Protein AF-0000000082278042 (afdb_homodimer)

Structure (mmCIF, N/CA/C/O backbone):
data_AF-0000000082278042-model_v1
#
loop_
_entity.id
_entity.type
_entity.pdbx_description
1 polymer 'Iron hydrogenase'
#
loop_
_atom_site.group_PDB
_atom_site.id
_atom_site.type_symbol
_atom_site.label_atom_id
_atom_site.label_alt_id
_atom_site.label_comp_id
_atom_site.label_asym_id
_atom_site.label_entity_id
_atom_site.label_seq_id
_atom_site.pdbx_PDB_ins_code
_atom_site.Cartn_x
_atom_site.Cartn_y
_atom_site.Cartn_z
_atom_site.occupancy
_atom_site.B_iso_or_equiv
_atom_site.auth_seq_id
_atom_site.auth_comp_id
_atom_site.auth_asym_id
_atom_site.auth_atom_id
_atom_site.pdbx_PDB_model_num
ATOM 1 N N . MET A 1 1 ? -25.172 1.092 11.008 1 52.62 1 MET A N 1
ATOM 2 C CA . MET A 1 1 ? -24.922 2.41 11.586 1 52.62 1 MET A CA 1
ATOM 3 C C . MET A 1 1 ? -23.469 2.555 12.016 1 52.62 1 MET A C 1
ATOM 5 O O . MET A 1 1 ? -22.844 1.577 12.43 1 52.62 1 MET A O 1
ATOM 9 N N . PRO A 1 2 ? -22.859 3.682 11.555 1 65.88 2 PRO A N 1
ATOM 10 C CA . PRO A 1 2 ? -21.484 3.783 12.039 1 65.88 2 PRO A CA 1
ATOM 11 C C . PRO A 1 2 ? -21.375 3.662 13.555 1 65.88 2 PRO A C 1
ATOM 13 O O . PRO A 1 2 ? -22.297 4.074 14.273 1 65.88 2 PRO A O 1
ATOM 16 N N . SER A 1 3 ? -20.328 2.857 13.945 1 79.94 3 SER A N 1
ATOM 17 C CA . SER A 1 3 ? -20.078 2.697 15.375 1 79.94 3 SER A CA 1
ATOM 18 C C . SER A 1 3 ? -19.562 3.996 15.992 1 79.94 3 SER A C 1
ATOM 20 O O . SER A 1 3 ? -19 4.84 15.297 1 79.94 3 SER A O 1
ATOM 22 N N . ILE A 1 4 ? -19.953 4.309 17.109 1 84.5 4 ILE A N 1
ATOM 23 C CA . ILE A 1 4 ? -19.469 5.465 17.859 1 84.5 4 ILE A CA 1
ATOM 24 C C . ILE A 1 4 ? -18.312 5.043 18.766 1 84.5 4 ILE A C 1
ATOM 26 O O . ILE A 1 4 ? -18.391 4.027 19.453 1 84.5 4 ILE A O 1
ATOM 30 N N . ALA A 1 5 ? -17.203 5.797 18.734 1 87.75 5 ALA A N 1
ATOM 31 C CA . ALA A 1 5 ? -16.094 5.527 19.625 1 87.75 5 ALA A CA 1
ATOM 32 C C . ALA A 1 5 ? -16.406 5.977 21.047 1 87.75 5 ALA A C 1
ATOM 34 O O . ALA A 1 5 ? -16.484 7.176 21.328 1 87.75 5 ALA A O 1
ATOM 35 N N . LYS A 1 6 ? -16.516 5.039 22 1 88.75 6 LYS A N 1
ATOM 36 C CA . LYS A 1 6 ? -16.828 5.34 23.391 1 88.75 6 LYS A CA 1
ATOM 37 C C . LYS A 1 6 ? -15.602 5.863 24.125 1 88.75 6 LYS A C 1
ATOM 39 O O . LYS A 1 6 ? -15.719 6.66 25.062 1 88.75 6 LYS A O 1
ATOM 44 N N . ILE A 1 7 ? -14.5 5.34 23.703 1 94.94 7 ILE A N 1
ATOM 45 C CA . ILE A 1 7 ? -13.195 5.742 24.219 1 94.94 7 ILE A CA 1
ATOM 46 C C . ILE A 1 7 ? -12.359 6.34 23.078 1 94.94 7 ILE A C 1
ATOM 48 O O . ILE A 1 7 ? -12.336 5.812 21.969 1 94.94 7 ILE A O 1
ATOM 52 N N . PRO A 1 8 ? -11.766 7.516 23.406 1 97.38 8 PRO A N 1
ATOM 53 C CA . PRO A 1 8 ? -10.922 8.086 22.344 1 97.38 8 PRO A CA 1
ATOM 54 C C . PRO A 1 8 ? -9.875 7.098 21.828 1 97.38 8 PRO A C 1
ATOM 56 O O . PRO A 1 8 ? -9.297 6.34 22.609 1 97.38 8 PRO A O 1
ATOM 59 N N . LEU A 1 9 ? -9.703 7.117 20.547 1 98.56 9 LEU A N 1
ATOM 60 C CA . LEU A 1 9 ? -8.617 6.332 19.984 1 98.56 9 LEU A CA 1
ATOM 61 C C . LEU A 1 9 ? -7.262 6.914 20.375 1 98.56 9 LEU A C 1
ATOM 63 O O . LEU A 1 9 ? -7.168 8.086 20.75 1 98.56 9 LEU A O 1
ATOM 67 N N . LYS A 1 10 ? -6.23 6.082 20.359 1 98.69 10 LYS A N 1
ATOM 68 C CA . LYS A 1 10 ? -4.871 6.562 20.562 1 98.69 10 LYS A CA 1
ATOM 69 C C . LYS A 1 10 ? -4.059 6.516 19.281 1 98.69 10 LYS A C 1
ATOM 71 O O . LYS A 1 10 ? -3.994 5.477 18.625 1 98.69 10 LYS A O 1
ATOM 76 N N . LEU A 1 11 ? -3.564 7.594 18.922 1 98.81 11 LEU A N 1
ATOM 77 C CA . LEU A 1 11 ? -2.713 7.695 17.734 1 98.81 11 LEU A CA 1
ATOM 78 C C . LEU A 1 11 ? -1.273 8.008 18.125 1 98.81 11 LEU A C 1
ATOM 80 O O . LEU A 1 11 ? -0.994 9.078 18.672 1 98.81 11 LEU A O 1
ATOM 84 N N . TYR A 1 12 ? -0.366 7.109 17.844 1 98.56 12 TYR A N 1
ATOM 85 C CA . TYR A 1 12 ? 1.046 7.242 18.188 1 98.56 12 TYR A CA 1
ATOM 86 C C . TYR A 1 12 ? 1.826 7.871 17.047 1 98.56 12 TYR A C 1
ATOM 88 O O . TYR A 1 12 ? 1.665 7.477 15.883 1 98.56 12 TYR A O 1
ATOM 96 N N . GLY A 1 13 ? 2.645 8.812 17.312 1 98 13 GLY A N 1
ATOM 97 C CA . GLY A 1 13 ? 3.504 9.438 16.328 1 98 13 GLY A CA 1
ATOM 98 C C . GLY A 1 13 ? 3.932 10.844 16.703 1 98 13 GLY A C 1
ATOM 99 O O . GLY A 1 13 ? 4.047 11.164 17.891 1 98 13 GLY A O 1
ATOM 100 N N . VAL A 1 14 ? 4.324 11.641 15.688 1 97.38 14 VAL A N 1
ATOM 101 C CA . VAL A 1 14 ? 4.75 13.023 15.891 1 97.38 14 VAL A CA 1
ATOM 102 C C . VAL A 1 14 ? 4.074 13.93 14.867 1 97.38 14 VAL A C 1
ATOM 104 O O . VAL A 1 14 ? 3.896 13.539 13.711 1 97.38 14 VAL A O 1
ATOM 107 N N . PRO A 1 15 ? 3.75 15.117 15.219 1 97.44 15 PRO A N 1
ATOM 108 C CA . PRO A 1 15 ? 2.965 16.016 14.367 1 97.44 15 PRO A CA 1
ATOM 109 C C . PRO A 1 15 ? 3.699 16.422 13.094 1 97.44 15 PRO A C 1
ATOM 111 O O . PRO A 1 15 ? 3.074 16.891 12.141 1 97.44 15 PRO A O 1
ATOM 114 N N . LEU A 1 16 ? 5.012 16.297 13.055 1 96.75 16 LEU A N 1
ATOM 115 C CA . LEU A 1 16 ? 5.742 16.672 11.852 1 96.75 16 LEU A CA 1
ATOM 116 C C . LEU A 1 16 ? 5.766 15.531 10.844 1 96.75 16 LEU A C 1
ATOM 118 O O . LEU A 1 16 ? 6.129 15.727 9.688 1 96.75 16 LEU A O 1
ATOM 122 N N . SER A 1 17 ? 5.398 14.367 11.281 1 96.69 17 SER A N 1
ATOM 123 C CA . SER A 1 17 ? 5.316 13.211 10.398 1 96.69 17 SER A CA 1
ATOM 124 C C . SER A 1 17 ? 4.125 13.312 9.453 1 96.69 17 SER A C 1
ATOM 126 O O . SER A 1 17 ? 2.98 13.445 9.898 1 96.69 17 SER A O 1
ATOM 128 N N . GLN A 1 18 ? 4.426 13.25 8.195 1 97 18 GLN A N 1
ATOM 129 C CA . GLN A 1 18 ? 3.379 13.406 7.191 1 97 18 GLN A CA 1
ATOM 130 C C . GLN A 1 18 ? 2.311 12.328 7.336 1 97 18 GLN A C 1
ATOM 132 O O . GLN A 1 18 ? 1.117 12.633 7.395 1 97 18 GLN A O 1
ATOM 137 N N . PRO A 1 19 ? 2.678 11.023 7.41 1 98.38 19 PRO A N 1
ATOM 138 C CA . PRO A 1 19 ? 1.627 10.008 7.535 1 98.38 19 PRO A CA 1
ATOM 139 C C . PRO A 1 19 ? 0.817 10.156 8.82 1 98.38 19 PRO A C 1
ATOM 141 O O . PRO A 1 19 ? -0.378 9.852 8.844 1 98.38 19 PRO A O 1
ATOM 144 N N . PHE A 1 20 ? 1.459 10.633 9.867 1 98.62 20 PHE A N 1
ATOM 145 C CA . PHE A 1 20 ? 0.732 10.883 11.109 1 98.62 20 PHE A CA 1
ATOM 146 C C . PHE A 1 20 ? -0.319 11.969 10.906 1 98.62 20 PHE A C 1
ATOM 148 O O . PHE A 1 20 ? -1.476 11.797 11.297 1 98.62 20 PHE A O 1
ATOM 155 N N . ARG A 1 21 ? 0.065 13.062 10.297 1 98.69 21 ARG A N 1
ATOM 156 C CA . ARG A 1 21 ? -0.848 14.18 10.07 1 98.69 21 ARG A CA 1
ATOM 157 C C . ARG A 1 21 ? -2.039 13.75 9.227 1 98.69 21 ARG A C 1
ATOM 159 O O . ARG A 1 21 ? -3.168 14.18 9.469 1 98.69 21 ARG A O 1
ATOM 166 N N . SER A 1 22 ? -1.78 12.938 8.25 1 98.88 22 SER A N 1
ATOM 167 C CA . SER A 1 22 ? -2.867 12.461 7.398 1 98.88 22 SER A CA 1
ATOM 168 C C . SER A 1 22 ? -3.891 11.664 8.203 1 98.88 22 SER A C 1
ATOM 170 O O . SER A 1 22 ? -5.098 11.836 8.023 1 98.88 22 SER A O 1
ATOM 172 N N . CYS A 1 23 ? -3.42 10.805 9.086 1 98.94 23 CYS A N 1
ATOM 173 C CA . CYS A 1 23 ? -4.32 10.031 9.93 1 98.94 23 CYS A CA 1
ATOM 174 C C . CYS A 1 23 ? -5.09 10.93 10.883 1 98.94 23 CYS A C 1
ATOM 176 O O . CYS A 1 23 ? -6.309 10.797 11.023 1 98.94 23 CYS A O 1
ATOM 178 N N . ALA A 1 24 ? -4.383 11.836 11.523 1 98.94 24 ALA A N 1
ATOM 179 C CA . ALA A 1 24 ? -5.023 12.758 12.461 1 98.94 24 ALA A CA 1
ATOM 180 C C . ALA A 1 24 ? -6.062 13.625 11.758 1 98.94 24 ALA A C 1
ATOM 182 O O . ALA A 1 24 ? -7.156 13.844 12.281 1 98.94 24 ALA A O 1
ATOM 183 N N . TRP A 1 25 ? -5.676 14.133 10.555 1 98.88 25 TRP A N 1
ATOM 184 C CA . TRP A 1 25 ? -6.582 14.945 9.758 1 98.88 25 TRP A CA 1
ATOM 185 C C . TRP A 1 25 ? -7.832 14.164 9.383 1 98.88 25 TRP A C 1
ATOM 187 O O . TRP A 1 25 ? -8.945 14.703 9.422 1 98.88 25 TRP A O 1
ATOM 197 N N . THR A 1 26 ? -7.695 12.898 9.047 1 98.88 26 THR A N 1
ATOM 198 C CA . THR A 1 26 ? -8.82 12.023 8.734 1 98.88 26 THR A CA 1
ATOM 199 C C . THR A 1 26 ? -9.734 11.867 9.953 1 98.88 26 THR A C 1
ATOM 201 O O . THR A 1 26 ? -10.953 12.008 9.836 1 98.88 26 THR A O 1
ATOM 204 N N . LEU A 1 27 ? -9.141 11.633 11.109 1 98.62 27 LEU A N 1
ATOM 205 C CA . LEU A 1 27 ? -9.914 11.461 12.336 1 98.62 27 LEU A CA 1
ATOM 206 C C . LEU A 1 27 ? -10.703 12.719 12.672 1 98.62 27 LEU A C 1
ATOM 208 O O . LEU A 1 27 ? -11.867 12.641 13.07 1 98.62 27 LEU A O 1
ATOM 212 N N . LEU A 1 28 ? -10.094 13.883 12.508 1 98.38 28 LEU A N 1
ATOM 213 C CA . LEU A 1 28 ? -10.781 15.148 12.758 1 98.38 28 LEU A CA 1
ATOM 214 C C . LEU A 1 28 ? -11.984 15.305 11.828 1 98.38 28 LEU A C 1
ATOM 216 O O . LEU A 1 28 ? -13.062 15.688 12.273 1 98.38 28 LEU A O 1
ATOM 220 N N . ASN A 1 29 ? -11.789 15.008 10.555 1 97.94 29 ASN A N 1
ATOM 221 C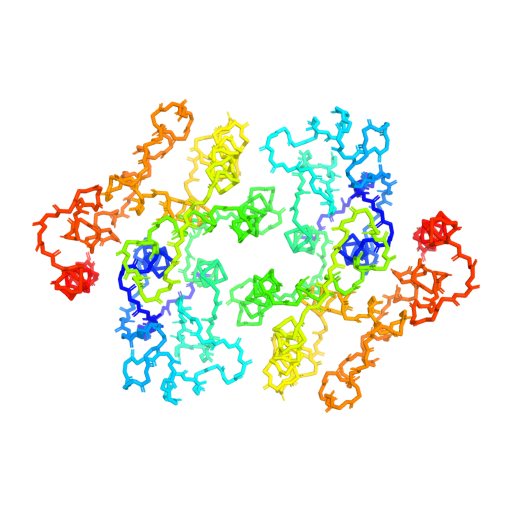 CA . ASN A 1 29 ? -12.867 15.156 9.586 1 97.94 29 ASN A CA 1
ATOM 222 C C . ASN A 1 29 ? -14.023 14.203 9.891 1 97.94 29 ASN A C 1
ATOM 224 O O . ASN A 1 29 ? -15.18 14.516 9.617 1 97.94 29 ASN A O 1
ATOM 228 N N . LEU A 1 30 ? -13.734 13.062 10.477 1 97.06 30 LEU A N 1
ATOM 229 C CA . LEU A 1 30 ? -14.758 12.094 10.844 1 97.06 30 LEU A CA 1
ATOM 230 C C . LEU A 1 30 ? -15.375 12.438 12.195 1 97.06 30 LEU A C 1
ATOM 232 O O . LEU A 1 30 ? -16.359 11.812 12.609 1 97.06 30 LEU A O 1
ATOM 236 N N . ARG A 1 31 ? -14.766 13.344 12.883 1 95.44 31 ARG A N 1
ATOM 237 C CA . ARG A 1 31 ? -15.18 13.727 14.227 1 95.44 31 ARG A CA 1
ATOM 238 C C . ARG A 1 31 ? -15.047 12.562 15.195 1 95.44 31 ARG A C 1
ATOM 240 O O . ARG A 1 31 ? -15.93 12.336 16.031 1 95.44 31 ARG A O 1
ATOM 247 N N . VAL A 1 32 ? -14.055 11.805 15.047 1 96.94 32 VAL A N 1
ATOM 248 C CA . VAL A 1 32 ? -13.719 10.711 15.961 1 96.94 32 VAL A CA 1
ATOM 249 C C . VAL A 1 32 ? -12.703 11.195 16.984 1 96.94 32 VAL A C 1
ATOM 251 O O . VAL A 1 32 ? -11.609 11.641 16.641 1 96.94 32 VAL A O 1
ATOM 254 N N . PRO A 1 33 ? -13.023 11.141 18.203 1 97.19 33 PRO A N 1
ATOM 255 C CA . PRO A 1 33 ? -12.078 11.609 19.219 1 97.19 33 PRO A CA 1
ATOM 256 C C . PRO A 1 33 ? -10.82 10.742 19.297 1 97.19 33 PRO A C 1
ATOM 258 O O . PRO A 1 33 ? -10.906 9.516 19.156 1 97.19 33 PRO A O 1
ATOM 261 N N . PHE A 1 34 ? -9.664 11.43 19.484 1 98.44 34 PHE A N 1
ATOM 262 C CA . PHE A 1 34 ? -8.422 10.688 19.625 1 98.44 34 PHE A CA 1
ATOM 263 C C . PHE A 1 34 ? -7.434 11.453 20.516 1 98.44 34 PHE A C 1
ATOM 265 O O . PHE A 1 34 ? -7.543 12.664 20.672 1 98.44 34 PHE A O 1
ATOM 272 N N . GLU A 1 35 ? -6.574 10.664 21.094 1 98.25 35 GLU A N 1
ATOM 273 C CA . GLU A 1 35 ? -5.43 11.164 21.844 1 98.25 35 GLU A CA 1
ATOM 274 C C . GLU A 1 35 ? -4.121 10.883 21.109 1 98.25 35 GLU A C 1
ATOM 276 O O . GLU A 1 35 ? -3.963 9.828 20.484 1 98.25 35 GLU A O 1
ATOM 281 N N . ILE A 1 36 ? -3.25 11.852 21.234 1 98.56 36 ILE A N 1
ATOM 282 C CA . ILE A 1 36 ? -1.945 11.68 20.609 1 98.56 36 ILE A CA 1
ATOM 283 C C . ILE A 1 36 ? -0.944 11.156 21.641 1 98.56 36 ILE A C 1
ATOM 285 O O . ILE A 1 36 ? -0.792 11.734 22.719 1 98.56 36 ILE A O 1
ATOM 289 N N . GLU A 1 37 ? -0.365 10.039 21.359 1 97.94 37 GLU A N 1
ATOM 290 C CA . GLU A 1 37 ? 0.761 9.516 22.125 1 97.94 37 GLU A CA 1
ATOM 291 C C . GLU A 1 37 ? 2.078 9.719 21.375 1 97.94 37 GLU A C 1
ATOM 293 O O . GLU A 1 37 ? 2.293 9.133 20.312 1 97.94 37 GLU A O 1
ATOM 298 N N . MET A 1 38 ? 2.971 10.477 21.984 1 97.44 38 MET A N 1
ATOM 299 C CA . MET A 1 38 ? 4.234 10.781 21.328 1 97.44 38 MET A CA 1
ATOM 300 C C . MET A 1 38 ? 5.051 9.508 21.094 1 97.44 38 MET A C 1
ATOM 302 O O . MET A 1 38 ? 5.215 8.703 22.016 1 97.44 38 MET A O 1
ATOM 306 N N . ALA A 1 39 ? 5.492 9.344 19.938 1 97.19 39 ALA A N 1
ATOM 307 C CA . ALA A 1 39 ? 6.414 8.281 19.531 1 97.19 39 ALA A CA 1
ATOM 308 C C . ALA A 1 39 ? 7.41 8.789 18.484 1 97.19 39 ALA A C 1
ATOM 310 O O . ALA A 1 39 ? 7.105 8.836 17.297 1 97.19 39 ALA A O 1
ATOM 311 N N . VAL A 1 40 ? 8.594 9.109 18.938 1 94.5 40 VAL A N 1
ATOM 312 C CA . VAL A 1 40 ? 9.617 9.703 18.078 1 94.5 40 VAL A CA 1
ATOM 313 C C . VAL A 1 40 ? 10.398 8.609 17.375 1 94.5 40 VAL A C 1
ATOM 315 O O . VAL A 1 40 ? 11.031 7.77 18.016 1 94.5 40 VAL A O 1
ATOM 318 N N . PRO A 1 41 ? 10.391 8.648 16.094 1 92.31 41 PRO A N 1
ATOM 319 C CA . PRO A 1 41 ? 11.062 7.586 15.344 1 92.31 41 PRO A CA 1
ATOM 320 C C . PRO A 1 41 ? 12.555 7.492 15.672 1 92.31 41 PRO A C 1
ATOM 322 O O . PRO A 1 41 ? 13.266 8.5 15.641 1 92.31 41 PRO A O 1
ATOM 325 N N . GLY A 1 42 ? 13 6.297 15.969 1 89.56 42 GLY A N 1
ATOM 326 C CA . GLY A 1 42 ? 14.422 6.02 16.094 1 89.56 42 GLY A CA 1
ATOM 327 C C . GLY A 1 42 ? 14.961 6.289 17.484 1 89.56 42 GLY A C 1
ATOM 328 O O . GLY A 1 42 ? 16.141 6.059 17.766 1 89.56 42 GLY A O 1
ATOM 329 N N . MET A 1 43 ? 14.203 6.789 18.359 1 91.94 43 MET A N 1
ATOM 330 C CA . MET A 1 43 ? 14.672 7.129 19.703 1 91.94 43 MET A CA 1
ATOM 331 C C . MET A 1 43 ? 14.422 5.98 20.672 1 91.94 43 MET A C 1
ATOM 333 O O . MET A 1 43 ? 13.391 5.309 20.594 1 91.94 43 MET A O 1
ATOM 337 N N . SER A 1 44 ? 15.305 5.801 21.562 1 94 44 SER A N 1
ATOM 338 C CA . SER A 1 44 ? 15.227 4.699 22.516 1 94 44 SER A CA 1
ATOM 339 C C . SER A 1 44 ? 14.57 5.141 23.828 1 94 44 SER A C 1
ATOM 341 O O . SER A 1 44 ? 14.219 4.305 24.656 1 94 44 SER A O 1
ATOM 343 N N . SER A 1 45 ? 14.461 6.457 24 1 94.19 45 SER A N 1
ATOM 344 C CA . SER A 1 45 ? 13.836 6.965 25.219 1 94.19 45 SER A CA 1
ATOM 345 C C . SER A 1 45 ? 12.398 6.488 25.359 1 94.19 45 SER A C 1
ATOM 347 O O . SER A 1 45 ? 11.875 5.816 24.453 1 94.19 45 SER A O 1
ATOM 349 N N . LYS A 1 46 ? 11.68 6.797 26.375 1 93.62 46 LYS A N 1
ATOM 350 C CA . LYS A 1 46 ? 10.32 6.359 26.688 1 93.62 46 LYS A CA 1
ATOM 351 C C . LYS A 1 46 ? 9.336 6.852 25.625 1 93.62 46 LYS A C 1
ATOM 353 O O . LYS A 1 46 ? 8.273 6.254 25.438 1 93.62 46 LYS A O 1
ATOM 358 N N . VAL A 1 47 ? 9.641 7.898 24.859 1 93.06 47 VAL A N 1
ATOM 359 C CA . VAL A 1 47 ? 8.734 8.445 23.844 1 93.06 47 VAL A CA 1
ATOM 360 C C . VAL A 1 47 ? 9.219 8.047 22.453 1 93.06 47 VAL A C 1
ATOM 362 O O . VAL A 1 47 ? 8.82 8.664 21.453 1 93.06 47 VAL A O 1
ATOM 365 N N . GLY A 1 48 ? 10.156 7.062 22.484 1 95.19 48 GLY A N 1
ATOM 366 C CA . GLY A 1 48 ? 10.719 6.652 21.203 1 95.19 48 GLY A CA 1
ATOM 367 C C . GLY A 1 48 ? 10.156 5.336 20.703 1 95.19 48 GLY A C 1
ATOM 368 O O . GLY A 1 48 ? 9.656 4.523 21.484 1 95.19 48 GLY A O 1
ATOM 369 N N . THR A 1 49 ? 10.281 5.129 19.391 1 95.25 49 THR A N 1
ATOM 370 C CA . THR A 1 49 ? 9.75 3.928 18.75 1 95.25 49 THR A CA 1
ATOM 371 C C . THR A 1 49 ? 10.641 2.723 19.031 1 95.25 49 THR A C 1
ATOM 373 O O . THR A 1 49 ? 10.242 1.579 18.812 1 95.25 49 THR A O 1
ATOM 376 N N . LYS A 1 50 ? 11.82 2.986 19.531 1 94 50 LYS A N 1
ATOM 377 C CA . LYS A 1 50 ? 12.719 1.884 19.859 1 94 50 LYS A CA 1
ATOM 378 C C . LYS A 1 50 ? 12.539 1.431 21.297 1 94 50 LYS A C 1
ATOM 380 O O . LYS A 1 50 ? 13.117 0.425 21.719 1 94 50 LYS A O 1
ATOM 385 N N . ASN A 1 51 ? 11.789 2.225 22 1 94.69 51 ASN A N 1
ATOM 386 C CA . ASN A 1 51 ? 11.508 1.851 23.391 1 94.69 51 ASN A CA 1
ATOM 387 C C . ASN A 1 51 ? 10.609 0.62 23.453 1 94.69 51 ASN A C 1
ATOM 389 O O . ASN A 1 51 ? 9.711 0.449 22.625 1 94.69 51 ASN A O 1
ATOM 393 N N . GLU A 1 52 ? 10.75 -0.175 24.469 1 93.88 52 GLU A N 1
ATOM 394 C CA . GLU A 1 52 ? 10.031 -1.433 24.641 1 93.88 52 GLU A CA 1
ATOM 395 C C . GLU A 1 52 ? 8.531 -1.192 24.766 1 93.88 52 GLU A C 1
ATOM 397 O O . GLU A 1 52 ? 7.723 -2.02 24.344 1 93.88 52 GLU A O 1
ATOM 402 N N . ASN A 1 53 ? 8.18 -0.115 25.391 1 93.88 53 ASN A N 1
ATOM 403 C CA . ASN A 1 53 ? 6.766 0.195 25.562 1 93.88 53 ASN A CA 1
ATOM 404 C C . ASN A 1 53 ? 6.059 0.336 24.219 1 93.88 53 ASN A C 1
ATOM 406 O O . ASN A 1 53 ? 4.941 -0.149 24.047 1 93.88 53 ASN A O 1
ATOM 410 N N . PHE A 1 54 ? 6.719 0.992 23.25 1 95.56 54 PHE A N 1
ATOM 411 C CA . PHE A 1 54 ? 6.148 1.132 21.922 1 95.56 54 PHE A CA 1
ATOM 412 C C . PHE A 1 54 ? 6.211 -0.189 21.172 1 95.56 54 PHE A C 1
ATOM 414 O O . PHE A 1 54 ? 5.23 -0.603 20.547 1 95.56 54 PHE A O 1
ATOM 421 N N . GLN A 1 55 ? 7.316 -0.821 21.297 1 93.31 55 GLN A N 1
ATOM 422 C CA . GLN A 1 55 ? 7.547 -2.047 20.531 1 93.31 55 GLN A CA 1
ATOM 423 C C . GLN A 1 55 ? 6.586 -3.15 20.969 1 93.31 55 GLN A C 1
ATOM 425 O O . GLN A 1 55 ? 6.215 -4.012 20.156 1 93.31 55 GLN A O 1
ATOM 430 N N . ALA A 1 56 ? 6.133 -3.117 22.156 1 93.31 56 ALA A N 1
ATOM 431 C CA . ALA A 1 56 ? 5.234 -4.137 22.688 1 93.31 56 ALA A CA 1
ATOM 432 C C . ALA A 1 56 ? 3.844 -4.02 22.062 1 93.31 56 ALA A C 1
ATOM 434 O O . ALA A 1 56 ? 3.049 -4.961 22.125 1 93.31 56 ALA A O 1
ATOM 435 N N . LEU A 1 57 ? 3.494 -2.871 21.516 1 93.31 57 LEU A N 1
ATOM 436 C CA . LEU A 1 57 ? 2.184 -2.67 20.906 1 93.31 57 LEU A CA 1
ATOM 437 C C . LEU A 1 57 ? 2.02 -3.533 19.656 1 93.31 57 LEU A C 1
ATOM 439 O O . LEU A 1 57 ? 0.906 -3.938 19.312 1 93.31 57 LEU A O 1
ATOM 443 N N . THR A 1 58 ? 3.074 -3.707 18.875 1 87.44 58 THR A N 1
ATOM 444 C CA . THR A 1 58 ? 3.088 -4.555 17.688 1 87.44 58 THR A CA 1
ATOM 445 C C . THR A 1 58 ? 4.348 -5.418 17.656 1 87.44 58 THR A C 1
ATOM 447 O O . THR A 1 58 ? 5.227 -5.207 16.812 1 87.44 58 THR A O 1
ATOM 450 N N . PRO A 1 59 ? 4.395 -6.309 18.469 1 80.75 59 PRO A N 1
ATOM 451 C CA . PRO A 1 59 ? 5.641 -7.078 18.531 1 80.75 59 PRO A CA 1
ATOM 452 C C . PRO A 1 59 ? 6.027 -7.688 17.188 1 80.75 59 PRO A C 1
ATOM 454 O O . PRO A 1 59 ? 5.262 -8.461 16.609 1 80.75 59 PRO A O 1
ATOM 457 N N . HIS A 1 60 ? 7.113 -7.254 16.609 1 75.56 60 HIS A N 1
ATOM 458 C CA . HIS A 1 60 ? 7.844 -7.75 15.453 1 75.56 60 HIS A CA 1
ATOM 459 C C . HIS A 1 60 ? 7.16 -7.344 14.156 1 75.56 60 HIS A C 1
ATOM 461 O O . HIS A 1 60 ? 7.426 -7.922 13.102 1 75.56 60 HIS A O 1
ATOM 467 N N . ARG A 1 61 ? 6.172 -6.445 14.289 1 79.25 61 ARG A N 1
ATOM 468 C CA . ARG A 1 61 ? 5.496 -6.062 13.055 1 79.25 61 ARG A CA 1
ATOM 469 C C . ARG A 1 61 ? 6.012 -4.719 12.539 1 79.25 61 ARG A C 1
ATOM 471 O O . ARG A 1 61 ? 6.223 -4.547 11.336 1 79.25 61 ARG A O 1
ATOM 478 N N . SER A 1 62 ? 6.141 -3.92 13.422 1 82.12 62 SER A N 1
ATOM 479 C CA . SER A 1 62 ? 6.496 -2.596 12.922 1 82.12 62 SER A CA 1
ATOM 480 C C . SER A 1 62 ? 7.043 -1.714 14.039 1 82.12 62 SER A C 1
ATOM 482 O O . SER A 1 62 ? 6.625 -1.831 15.195 1 82.12 62 SER A O 1
ATOM 484 N N . THR A 1 63 ? 7.984 -0.856 13.695 1 85.38 63 THR A N 1
ATOM 485 C CA . THR A 1 63 ? 8.461 0.209 14.578 1 85.38 63 THR A CA 1
ATOM 486 C C . THR A 1 63 ? 8.125 1.579 13.992 1 85.38 63 THR A C 1
ATOM 488 O O . THR A 1 63 ? 8.688 2.592 14.406 1 85.38 63 THR A O 1
ATOM 491 N N . GLN A 1 64 ? 7.211 1.56 13.094 1 91.56 64 GLN A N 1
ATOM 492 C CA . GLN A 1 64 ? 6.914 2.791 12.367 1 91.56 64 GLN A CA 1
ATOM 493 C C . GLN A 1 64 ? 5.711 3.51 12.969 1 91.56 64 GLN A C 1
ATOM 495 O O . GLN A 1 64 ? 4.922 2.906 13.703 1 91.56 64 GLN A O 1
ATOM 500 N N . VAL A 1 65 ? 5.617 4.773 12.805 1 95.94 65 VAL A N 1
ATOM 501 C CA . VAL A 1 65 ? 4.465 5.602 13.141 1 95.94 65 VAL A CA 1
ATOM 502 C C . VAL A 1 65 ? 3.814 6.125 11.859 1 95.94 65 VAL A C 1
ATOM 504 O O . VAL A 1 65 ? 4.48 6.273 10.836 1 95.94 65 VAL A O 1
ATOM 507 N N . PRO A 1 66 ? 2.566 6.312 11.805 1 98.06 66 PRO A N 1
ATOM 508 C CA . PRO A 1 66 ? 1.654 6.27 12.953 1 98.06 66 PRO A CA 1
ATOM 509 C C . PRO A 1 66 ? 1.213 4.852 13.305 1 98.06 66 PRO A C 1
ATOM 511 O O . PRO A 1 66 ? 1.322 3.943 12.477 1 98.06 66 PRO A O 1
ATOM 514 N N . LEU A 1 67 ? 0.896 4.645 14.5 1 98.31 67 LEU A N 1
ATOM 515 C CA . LEU A 1 67 ? 0.251 3.451 15.031 1 98.31 67 LEU A CA 1
ATOM 516 C C . LEU A 1 67 ? -1.044 3.809 15.75 1 98.31 67 LEU A C 1
ATOM 518 O O . LEU A 1 67 ? -1.082 4.766 16.531 1 98.31 67 LEU A O 1
ATOM 522 N N . LEU A 1 68 ? -2.133 3.135 15.453 1 98.62 68 LEU A N 1
ATOM 523 C CA . LEU A 1 68 ? -3.438 3.395 16.047 1 98.62 68 LEU A CA 1
ATOM 524 C C . LEU A 1 68 ? -3.805 2.299 17.047 1 98.62 68 LEU A C 1
ATOM 526 O O . LEU A 1 68 ? -3.684 1.111 16.75 1 98.62 68 LEU A O 1
ATOM 530 N N . VAL A 1 69 ? -4.184 2.658 18.203 1 98.31 69 VAL A N 1
ATOM 531 C CA . VAL A 1 69 ? -4.77 1.746 19.172 1 98.31 69 VAL A CA 1
ATOM 532 C C . VAL A 1 69 ? -6.242 2.096 19.391 1 98.31 69 VAL A C 1
ATOM 534 O O . VAL A 1 69 ? -6.57 3.217 19.797 1 98.31 69 VAL A O 1
ATOM 537 N N . ASP A 1 70 ? -7.125 1.232 19.062 1 98.19 70 ASP A N 1
ATOM 538 C CA . ASP A 1 70 ? -8.555 1.369 19.297 1 98.19 70 ASP A CA 1
ATOM 539 C C . ASP A 1 70 ? -9 0.488 20.469 1 98.19 70 ASP A C 1
ATOM 541 O O . ASP A 1 70 ? -9.352 -0.678 20.281 1 98.19 70 ASP A O 1
ATOM 545 N N . ASN A 1 71 ? -9.109 1.03 21.625 1 97.12 71 ASN A N 1
ATOM 546 C CA . ASN A 1 71 ? -9.461 0.284 22.828 1 97.12 71 ASN A CA 1
ATOM 547 C C . ASN A 1 71 ? -10.93 -0.116 22.844 1 97.12 71 ASN A C 1
ATOM 549 O O . ASN A 1 71 ? -11.352 -0.949 23.641 1 97.12 71 ASN A O 1
ATOM 553 N N . ASN A 1 72 ? -11.727 0.494 21.953 1 97.25 72 ASN A N 1
ATOM 554 C CA . ASN A 1 72 ? -13.125 0.1 21.828 1 97.25 72 ASN A CA 1
ATOM 555 C C . ASN A 1 72 ? -13.258 -1.312 21.266 1 97.25 72 ASN A C 1
ATOM 557 O O . ASN A 1 72 ? -14.234 -2.008 21.562 1 97.25 72 ASN A O 1
ATOM 561 N N . THR A 1 73 ? -12.242 -1.751 20.484 1 96.38 73 THR A N 1
ATOM 562 C CA . THR A 1 73 ? -12.352 -3.029 19.797 1 96.38 73 THR A CA 1
ATOM 563 C C . THR A 1 73 ? -11.148 -3.914 20.094 1 96.38 73 THR A C 1
ATOM 565 O O . THR A 1 73 ? -11.102 -5.07 19.672 1 96.38 73 THR A O 1
ATOM 568 N N . GLY A 1 74 ? -10.094 -3.307 20.719 1 96.25 74 GLY A N 1
ATOM 569 C CA . GLY A 1 74 ? -8.875 -4.043 21 1 96.25 74 GLY A CA 1
ATOM 570 C C . GLY A 1 74 ? -7.922 -4.094 19.812 1 96.25 74 GLY A C 1
ATOM 571 O O . GLY A 1 74 ? -7.008 -4.922 19.781 1 96.25 74 GLY A O 1
ATOM 572 N N . LEU A 1 75 ? -8.102 -3.219 18.875 1 97.06 75 LEU A N 1
ATOM 573 C CA . LEU A 1 75 ? -7.316 -3.221 17.641 1 97.06 75 LEU A CA 1
ATOM 574 C C . LEU A 1 75 ? -6.059 -2.377 17.797 1 97.06 75 LEU A C 1
ATOM 576 O O . LEU A 1 75 ? -6.109 -1.271 18.344 1 97.06 75 LEU A O 1
ATOM 580 N N . VAL A 1 76 ? -4.891 -2.859 17.344 1 97.31 76 VAL A N 1
ATOM 581 C CA . VAL A 1 76 ? -3.656 -2.115 17.125 1 97.31 76 VAL A CA 1
ATOM 582 C C . VAL A 1 76 ? -3.283 -2.158 15.648 1 97.31 76 VAL A C 1
ATOM 584 O O . VAL A 1 76 ? -3.094 -3.236 15.078 1 97.31 76 VAL A O 1
ATOM 587 N N . LEU A 1 77 ? -3.209 -1.018 15.055 1 97.81 77 LEU A N 1
ATOM 588 C CA . LEU A 1 77 ? -3.125 -0.96 13.602 1 97.81 77 LEU A CA 1
ATOM 589 C C . LEU A 1 77 ? -2 -0.03 13.156 1 97.81 77 LEU A C 1
ATOM 591 O O . LEU A 1 77 ? -1.836 1.06 13.711 1 97.81 77 LEU A O 1
ATOM 595 N N . THR A 1 78 ? -1.223 -0.533 12.141 1 97.19 78 THR A N 1
ATOM 596 C CA . THR A 1 78 ? -0.174 0.273 11.531 1 97.19 78 THR A CA 1
ATOM 597 C C . THR A 1 78 ? -0.477 0.522 10.055 1 97.19 78 THR A C 1
ATOM 599 O O . THR A 1 78 ? -1.448 -0.014 9.516 1 97.19 78 THR A O 1
ATOM 602 N N . GLU A 1 79 ? 0.4 1.293 9.438 1 98.12 79 GLU A N 1
ATOM 603 C CA . GLU A 1 79 ? 0.246 1.699 8.039 1 98.12 79 GLU A CA 1
ATOM 604 C C . GLU A 1 79 ? -0.849 2.75 7.891 1 98.12 79 GLU A C 1
ATOM 606 O O . GLU A 1 79 ? -2.037 2.439 8.008 1 98.12 79 GLU A O 1
ATOM 611 N N . SER A 1 80 ? -0.464 3.934 7.547 1 98.69 80 SER A N 1
ATOM 612 C CA . SER A 1 80 ? -1.359 5.086 7.574 1 98.69 80 SER A CA 1
ATOM 613 C C . SER A 1 80 ? -2.547 4.883 6.641 1 98.69 80 SER A C 1
ATOM 615 O O . SER A 1 80 ? -3.691 5.141 7.016 1 98.69 80 SER A O 1
ATOM 617 N N . PRO A 1 81 ? -2.359 4.355 5.383 1 98.81 81 PRO A N 1
ATOM 618 C CA . PRO A 1 81 ? -3.557 4.191 4.555 1 98.81 81 PRO A CA 1
ATOM 619 C C . PRO A 1 81 ? -4.543 3.182 5.141 1 98.81 81 PRO A C 1
ATOM 621 O O . PRO A 1 81 ? -5.758 3.35 5.008 1 98.81 81 PRO A O 1
ATOM 624 N N . ALA A 1 82 ? -4.043 2.123 5.766 1 98.69 82 ALA A N 1
ATOM 625 C CA . ALA A 1 82 ? -4.918 1.15 6.414 1 98.69 82 ALA A CA 1
ATOM 626 C C . ALA A 1 82 ? -5.66 1.779 7.59 1 98.69 82 ALA A C 1
ATOM 628 O O . ALA A 1 82 ? -6.855 1.543 7.777 1 98.69 82 ALA A O 1
ATOM 629 N N . ILE A 1 83 ? -4.926 2.562 8.375 1 98.88 83 ILE A N 1
ATOM 630 C CA . ILE A 1 83 ? -5.531 3.264 9.5 1 98.88 83 ILE A CA 1
ATOM 631 C C . ILE A 1 83 ? -6.66 4.164 9 1 98.88 83 ILE A C 1
ATOM 633 O O . ILE A 1 83 ? -7.781 4.102 9.508 1 98.88 83 ILE A O 1
ATOM 637 N N . MET A 1 84 ? -6.383 4.941 7.992 1 98.88 84 MET A N 1
ATOM 638 C CA . MET A 1 84 ? -7.348 5.914 7.48 1 98.88 84 MET A CA 1
ATOM 639 C C . MET A 1 84 ? -8.57 5.211 6.902 1 98.88 84 MET A C 1
ATOM 641 O O . MET A 1 84 ? -9.703 5.598 7.191 1 98.88 84 MET A O 1
ATOM 645 N N . SER A 1 85 ? -8.328 4.188 6.113 1 98.62 85 SER A N 1
ATOM 646 C CA . SER A 1 85 ? -9.453 3.449 5.547 1 98.62 85 SER A CA 1
ATOM 647 C C . SER A 1 85 ? -10.305 2.807 6.641 1 98.62 85 SER A C 1
ATOM 649 O O . SER A 1 85 ? -11.531 2.834 6.574 1 98.62 85 SER A O 1
ATOM 651 N N . HIS A 1 86 ? -9.656 2.275 7.66 1 98.31 86 HIS A N 1
ATOM 652 C CA . HIS A 1 86 ? -10.375 1.574 8.719 1 98.31 86 HIS A CA 1
ATOM 653 C C . HIS A 1 86 ? -11.266 2.527 9.508 1 98.31 86 HIS A C 1
ATOM 655 O O . HIS A 1 86 ? -12.43 2.227 9.766 1 98.31 86 HIS A O 1
ATOM 661 N N . VAL A 1 87 ? -10.758 3.658 9.906 1 98.44 87 VAL A N 1
ATOM 662 C CA . VAL A 1 87 ? -11.562 4.559 10.727 1 98.44 87 VAL A CA 1
ATOM 663 C C . VAL A 1 87 ? -12.727 5.113 9.906 1 98.44 87 VAL A C 1
ATOM 665 O O . VAL A 1 87 ? -13.805 5.375 10.445 1 98.44 87 VAL A O 1
ATOM 668 N N . CYS A 1 88 ? -12.539 5.281 8.609 1 98.25 88 CYS A N 1
ATOM 669 C CA . CYS A 1 88 ? -13.648 5.672 7.742 1 98.25 88 CYS A CA 1
ATOM 670 C C . CYS A 1 88 ? -14.727 4.598 7.719 1 98.25 88 CYS A C 1
ATOM 672 O O . CYS A 1 88 ? -15.914 4.902 7.809 1 98.25 88 CYS A O 1
ATOM 674 N N . GLU A 1 89 ? -14.312 3.344 7.59 1 97.12 89 GLU A N 1
ATOM 675 C CA . GLU A 1 89 ? -15.258 2.236 7.48 1 97.12 89 GLU A CA 1
ATOM 676 C C . GLU A 1 89 ? -15.969 1.989 8.805 1 97.12 89 GLU A C 1
ATOM 678 O O . GLU A 1 89 ? -17.172 1.679 8.82 1 97.12 89 GLU A O 1
ATOM 683 N N . ARG A 1 90 ? -15.266 2.141 9.883 1 97 90 ARG A N 1
ATOM 684 C CA . ARG A 1 90 ? -15.805 1.76 11.188 1 97 90 ARG A CA 1
ATOM 685 C C . ARG A 1 90 ? -16.594 2.904 11.812 1 97 90 ARG A C 1
ATOM 687 O O . ARG A 1 90 ? -17.656 2.686 12.406 1 97 90 ARG A O 1
ATOM 694 N N . TYR A 1 91 ? -16.094 4.102 11.664 1 96.94 91 TYR A N 1
ATOM 695 C CA . TYR A 1 91 ? -16.656 5.207 12.438 1 96.94 91 TYR A CA 1
ATOM 696 C C . TYR A 1 91 ? -17.266 6.258 11.516 1 96.94 91 TYR A C 1
ATOM 698 O O . TYR A 1 91 ? -18.016 7.125 11.977 1 96.94 91 TYR A O 1
ATOM 706 N N . GLY A 1 92 ? -16.906 6.18 10.195 1 94.75 92 GLY A N 1
ATOM 707 C CA . GLY A 1 92 ? -17.438 7.148 9.258 1 94.75 92 GLY A CA 1
ATOM 708 C C . GLY A 1 92 ? -18.891 6.887 8.906 1 94.75 92 GLY A C 1
ATOM 709 O O . GLY A 1 92 ? -19.391 5.773 9.086 1 94.75 92 GLY A O 1
ATOM 710 N N . THR A 1 93 ? -19.562 7.941 8.43 1 91.75 93 THR A N 1
ATOM 711 C CA . THR A 1 93 ? -20.938 7.82 7.93 1 91.75 93 THR A CA 1
ATOM 712 C C . THR A 1 93 ? -20.984 8.117 6.434 1 91.75 93 THR A C 1
ATOM 714 O O . THR A 1 93 ? -20.188 8.906 5.922 1 91.75 93 THR A O 1
ATOM 717 N N . HIS A 1 94 ? -21.812 7.387 5.695 1 89.5 94 HIS A N 1
ATOM 718 C CA . HIS A 1 94 ? -22.094 7.648 4.289 1 89.5 94 HIS A CA 1
ATOM 719 C C . HIS A 1 94 ? -20.812 7.586 3.451 1 89.5 94 HIS A C 1
ATOM 721 O O . HIS A 1 94 ? -20.609 8.422 2.566 1 89.5 94 HIS A O 1
ATOM 727 N N . ASN A 1 95 ? -19.922 6.766 3.82 1 87.19 95 ASN A N 1
ATOM 728 C CA . ASN A 1 95 ? -18.672 6.551 3.096 1 87.19 95 ASN A CA 1
ATOM 729 C C . ASN A 1 95 ? -17.828 7.82 3.047 1 87.19 95 ASN A C 1
ATOM 731 O O . ASN A 1 95 ? -17.141 8.078 2.053 1 87.19 95 ASN A O 1
ATOM 735 N N . GLN A 1 96 ? -17.984 8.578 4.086 1 92.62 96 GLN A N 1
ATOM 736 C CA . GLN A 1 96 ? -17.203 9.812 4.168 1 92.62 96 GLN A CA 1
ATOM 737 C C . GLN A 1 96 ? -15.719 9.539 3.949 1 92.62 96 GLN A C 1
ATOM 739 O O . GLN A 1 96 ? -15.148 8.641 4.578 1 92.62 96 GLN A O 1
ATOM 744 N N . LEU A 1 97 ? -15.094 10.305 2.982 1 97.62 97 LEU A N 1
ATOM 745 C CA . LEU A 1 97 ? -13.68 10.258 2.637 1 97.62 97 LEU A CA 1
ATOM 746 C C . LEU A 1 97 ? -13.312 8.922 2.002 1 97.62 97 LEU A C 1
ATOM 748 O O . LEU A 1 97 ? -12.133 8.586 1.886 1 97.62 97 LEU A O 1
ATOM 752 N N . LEU A 1 98 ? -14.219 8.133 1.737 1 97.06 98 LEU A N 1
ATOM 753 C CA . LEU A 1 98 ? -14.078 6.863 1.026 1 97.06 98 LEU A CA 1
ATOM 754 C C . LEU A 1 98 ? -15.164 6.719 -0.039 1 97.06 98 LEU A C 1
ATOM 756 O O . LEU A 1 98 ? -15.641 7.715 -0.582 1 97.06 98 LEU A O 1
ATOM 760 N N . ALA A 1 99 ? -15.453 5.539 -0.513 1 96.88 99 ALA A N 1
ATOM 761 C CA . ALA A 1 99 ? -16.484 5.211 -1.493 1 96.88 99 ALA A CA 1
ATOM 762 C C . ALA A 1 99 ? -17.109 3.848 -1.196 1 96.88 99 ALA A C 1
ATOM 764 O O . ALA A 1 99 ? -16.578 3.078 -0.392 1 96.88 99 ALA A O 1
ATOM 765 N N . PRO A 1 100 ? -18.281 3.611 -1.773 1 95.5 100 PRO A N 1
ATOM 766 C CA . PRO A 1 100 ? -18.953 2.34 -1.49 1 95.5 100 PRO A CA 1
ATOM 767 C C . PRO A 1 100 ? -18.109 1.13 -1.893 1 95.5 100 PRO A C 1
ATOM 769 O O . PRO A 1 100 ? -17.438 1.156 -2.928 1 95.5 100 PRO A O 1
ATOM 772 N N . SER A 1 101 ? -18.172 0.078 -1.039 1 94.81 101 SER A N 1
ATOM 773 C CA . SER A 1 101 ? -17.469 -1.166 -1.32 1 94.81 101 SER A CA 1
ATOM 774 C C . SER A 1 101 ? -17.828 -1.708 -2.699 1 94.81 101 SER A C 1
ATOM 776 O O . SER A 1 101 ? -19 -1.704 -3.086 1 94.81 101 SER A O 1
ATOM 778 N N . GLY A 1 102 ? -16.844 -2.072 -3.475 1 95.19 102 GLY A N 1
ATOM 779 C CA . GLY A 1 102 ? -17.078 -2.674 -4.777 1 95.19 102 GLY A CA 1
ATOM 780 C C . GLY A 1 102 ? -17.219 -1.65 -5.891 1 95.19 102 GLY A C 1
ATOM 781 O O . GLY A 1 102 ? -17.297 -2.01 -7.066 1 95.19 102 GLY A O 1
ATOM 782 N N . SER A 1 103 ? -17.281 -0.369 -5.527 1 96.94 103 SER A N 1
ATOM 783 C CA . SER A 1 103 ? -17.422 0.671 -6.543 1 96.94 103 SER A CA 1
ATOM 784 C C . SER A 1 103 ? -16.094 0.926 -7.254 1 96.94 103 SER A C 1
ATOM 786 O O . SER A 1 103 ? -15.031 0.663 -6.699 1 96.94 103 SER A O 1
ATOM 788 N N . ASN A 1 104 ? -16.156 1.426 -8.477 1 97.38 104 ASN A N 1
ATOM 789 C CA . ASN A 1 104 ? -14.969 1.852 -9.195 1 97.38 104 ASN A CA 1
ATOM 790 C C . ASN A 1 104 ? -14.188 2.902 -8.414 1 97.38 104 ASN A C 1
ATOM 792 O O . ASN A 1 104 ? -12.953 2.846 -8.344 1 97.38 104 ASN A O 1
ATOM 796 N N . GLN A 1 105 ? -14.891 3.803 -7.816 1 97.38 105 GLN A N 1
ATOM 797 C CA . GLN A 1 105 ? -14.258 4.887 -7.078 1 97.38 105 GLN A CA 1
ATOM 798 C C . GLN A 1 105 ? -13.43 4.348 -5.918 1 97.38 105 GLN A C 1
ATOM 800 O O . GLN A 1 105 ? -12.281 4.754 -5.723 1 97.38 105 GLN A O 1
ATOM 805 N N . LYS A 1 106 ? -14 3.441 -5.152 1 97.81 106 LYS A N 1
ATOM 806 C CA . LYS A 1 106 ? -13.258 2.857 -4.039 1 97.81 106 LYS A CA 1
ATOM 807 C C . LYS A 1 106 ? -12.016 2.115 -4.531 1 97.81 106 LYS A C 1
ATOM 809 O O . LYS A 1 106 ? -10.961 2.17 -3.896 1 97.81 106 LYS A O 1
ATOM 814 N N . ALA A 1 107 ? -12.164 1.436 -5.629 1 98.25 107 ALA A N 1
ATOM 815 C CA . ALA A 1 107 ? -11.047 0.707 -6.219 1 98.25 107 ALA A CA 1
ATOM 816 C C . ALA A 1 107 ? -9.914 1.656 -6.598 1 98.25 107 ALA A C 1
ATOM 818 O O . ALA A 1 107 ? -8.742 1.376 -6.32 1 98.25 107 ALA A O 1
ATOM 819 N N . LEU A 1 108 ? -10.242 2.744 -7.176 1 97.75 108 LEU A N 1
ATOM 820 C CA . LEU A 1 108 ? -9.25 3.713 -7.617 1 97.75 108 LEU A CA 1
ATOM 821 C C . LEU A 1 108 ? -8.594 4.398 -6.422 1 97.75 108 LEU A C 1
ATOM 823 O O . LEU A 1 108 ? -7.387 4.656 -6.43 1 97.75 108 LEU A O 1
ATOM 827 N N . ILE A 1 109 ? -9.391 4.707 -5.414 1 98.25 109 ILE A N 1
ATOM 828 C CA . ILE A 1 109 ? -8.844 5.262 -4.18 1 98.25 109 ILE A CA 1
ATOM 829 C C . ILE A 1 109 ? -7.82 4.297 -3.59 1 98.25 109 ILE A C 1
ATOM 831 O O . ILE A 1 109 ? -6.699 4.695 -3.268 1 98.25 109 ILE A O 1
ATOM 835 N N . ASN A 1 110 ? -8.211 3.07 -3.52 1 98.62 110 ASN A N 1
ATOM 836 C CA . ASN A 1 110 ? -7.312 2.047 -2.99 1 98.62 110 ASN A CA 1
ATOM 837 C C . ASN A 1 110 ? -6.07 1.885 -3.857 1 98.62 110 ASN A C 1
ATOM 839 O O . ASN A 1 110 ? -4.957 1.768 -3.34 1 98.62 110 ASN A O 1
ATOM 843 N N . SER A 1 111 ? -6.25 1.887 -5.117 1 98.31 111 SER A N 1
ATOM 844 C CA . SER A 1 111 ? -5.129 1.794 -6.047 1 98.31 111 SER A CA 1
ATOM 845 C C . SER A 1 111 ? -4.109 2.898 -5.793 1 98.31 111 SER A C 1
ATOM 847 O O . SER A 1 111 ? -2.906 2.637 -5.715 1 98.31 111 SER A O 1
ATOM 849 N N . TYR A 1 112 ? -4.562 4.086 -5.629 1 98.25 112 TYR A N 1
ATOM 850 C CA . TYR A 1 112 ? -3.646 5.191 -5.367 1 98.25 112 TYR A CA 1
ATOM 851 C C . TYR A 1 112 ? -2.887 4.973 -4.062 1 98.25 112 TYR A C 1
ATOM 853 O O . TYR A 1 112 ? -1.685 5.23 -3.986 1 98.25 112 TYR A O 1
ATOM 861 N N . THR A 1 113 ? -3.648 4.562 -3.002 1 98.75 113 THR A N 1
ATOM 862 C CA . THR A 1 113 ? -2.982 4.449 -1.711 1 98.75 113 THR A CA 1
ATOM 863 C C . THR A 1 113 ? -1.87 3.404 -1.766 1 98.75 113 THR A C 1
ATOM 865 O O . THR A 1 113 ? -0.849 3.541 -1.09 1 98.75 113 THR A O 1
ATOM 868 N N . HIS A 1 114 ? -2.049 2.412 -2.566 1 98.69 114 HIS A N 1
ATOM 869 C CA . HIS A 1 114 ? -0.974 1.446 -2.764 1 98.69 114 HIS A CA 1
ATOM 870 C C . HIS A 1 114 ? 0.127 2.021 -3.648 1 98.69 114 HIS A C 1
ATOM 872 O O . HIS A 1 114 ? 1.313 1.82 -3.381 1 98.69 114 HIS A O 1
ATOM 878 N N . TRP A 1 115 ? -0.233 2.77 -4.684 1 98 115 TRP A N 1
ATOM 879 C CA . TRP A 1 115 ? 0.708 3.445 -5.57 1 98 115 TRP A CA 1
ATOM 880 C C . TRP A 1 115 ? 1.568 4.438 -4.797 1 98 115 TRP A C 1
ATOM 882 O O . TRP A 1 115 ? 2.748 4.617 -5.105 1 98 115 TRP A O 1
ATOM 892 N N . HIS A 1 116 ? 1.023 4.969 -3.768 1 98.31 116 HIS A N 1
ATOM 893 C CA . HIS A 1 116 ? 1.627 5.996 -2.926 1 98.31 116 HIS A CA 1
ATOM 894 C C . HIS A 1 116 ? 2.959 5.523 -2.354 1 98.31 116 HIS A C 1
ATOM 896 O O . HIS A 1 116 ? 3.926 6.289 -2.305 1 98.31 116 HIS A O 1
ATOM 902 N N . HIS A 1 117 ? 3.033 4.277 -2.016 1 97.88 117 HIS A N 1
ATOM 903 C CA . HIS A 1 117 ? 4.168 3.742 -1.271 1 97.88 117 HIS A CA 1
ATOM 904 C C . HIS A 1 117 ? 5.453 3.83 -2.09 1 97.88 117 HIS A C 1
ATOM 906 O O . HIS A 1 117 ? 6.516 4.148 -1.552 1 97.88 117 HIS A O 1
ATOM 912 N N . SER A 1 118 ? 5.359 3.639 -3.369 1 96.12 118 SER A N 1
ATOM 913 C CA . SER A 1 118 ? 6.562 3.602 -4.195 1 96.12 118 SER A CA 1
ATOM 914 C C . SER A 1 118 ? 6.711 4.879 -5.016 1 96.12 118 SER A C 1
ATOM 916 O O . SER A 1 118 ? 7.645 5.012 -5.805 1 96.12 118 SER A O 1
ATOM 918 N N . HIS A 1 119 ? 5.797 5.82 -4.84 1 97.44 119 HIS A N 1
ATOM 919 C CA . HIS A 1 119 ? 5.848 7.031 -5.652 1 97.44 119 HIS A CA 1
ATOM 920 C C . HIS A 1 119 ? 5.793 8.281 -4.781 1 97.44 119 HIS A C 1
ATOM 922 O O . HIS A 1 119 ? 6.82 8.734 -4.27 1 97.44 119 HIS A O 1
ATOM 928 N N . THR A 1 120 ? 4.598 8.68 -4.371 1 98.31 120 THR A N 1
ATOM 929 C CA . THR A 1 120 ? 4.449 9.953 -3.672 1 98.31 120 THR A CA 1
ATOM 930 C C . THR A 1 120 ? 5.246 9.953 -2.371 1 98.31 120 THR A C 1
ATOM 932 O O . THR A 1 120 ? 5.828 10.977 -1.993 1 98.31 120 THR A O 1
ATOM 935 N N . ARG A 1 121 ? 5.27 8.82 -1.684 1 98 121 ARG A N 1
ATOM 936 C CA . ARG A 1 121 ? 5.988 8.703 -0.418 1 98 121 ARG A CA 1
ATOM 937 C C . ARG A 1 121 ? 7.473 9 -0.602 1 98 121 ARG A C 1
ATOM 939 O O . ARG A 1 121 ? 8.133 9.477 0.322 1 98 121 ARG A O 1
ATOM 946 N N . PHE A 1 122 ? 8.031 8.82 -1.822 1 97.62 122 PHE A N 1
ATOM 947 C CA . PHE A 1 122 ? 9.438 9.086 -2.123 1 97.62 122 PHE A CA 1
ATOM 948 C C . PHE A 1 122 ? 9.766 10.562 -1.906 1 97.62 122 PHE A C 1
ATOM 950 O O . PHE A 1 122 ? 10.906 10.906 -1.594 1 97.62 122 PHE A O 1
ATOM 957 N N . LEU A 1 123 ? 8.812 11.422 -2.031 1 98.06 123 LEU A N 1
ATOM 958 C CA . LEU A 1 123 ? 9.023 12.859 -1.882 1 98.06 123 LEU A CA 1
ATOM 959 C C . LEU A 1 123 ? 9.492 13.195 -0.47 1 98.06 123 LEU A C 1
ATOM 961 O O . LEU A 1 123 ? 10.117 14.234 -0.25 1 98.06 123 LEU A O 1
ATOM 965 N N . ALA A 1 124 ? 9.18 12.352 0.48 1 96.19 124 ALA A N 1
ATOM 966 C CA . ALA A 1 124 ? 9.562 12.562 1.874 1 96.19 124 ALA A CA 1
ATOM 967 C C . ALA A 1 124 ? 11.07 12.695 2.014 1 96.19 124 ALA A C 1
ATOM 969 O O . ALA A 1 124 ? 11.562 13.297 2.969 1 96.19 124 ALA A O 1
ATOM 970 N N . LYS A 1 125 ? 11.82 12.102 1.059 1 95.56 125 LYS A N 1
ATOM 971 C CA . LYS A 1 125 ? 13.281 12.172 1.07 1 95.56 125 LYS A CA 1
ATOM 972 C C . LYS A 1 125 ? 13.758 13.617 1.088 1 95.56 125 LYS A C 1
ATOM 974 O O . LYS A 1 125 ? 14.75 13.945 1.746 1 95.56 125 LYS A O 1
ATOM 979 N N . ILE A 1 126 ? 13.055 14.508 0.393 1 95.75 126 ILE A N 1
ATOM 980 C CA . ILE A 1 126 ? 13.422 15.922 0.333 1 95.75 126 ILE A CA 1
ATOM 981 C C . ILE A 1 126 ? 13.375 16.531 1.735 1 95.75 126 ILE A C 1
ATOM 983 O O . ILE A 1 126 ? 14.336 17.172 2.17 1 95.75 126 ILE A O 1
ATOM 987 N N . PHE A 1 127 ? 12.305 16.266 2.424 1 96.06 127 PHE A N 1
ATOM 988 C CA . PHE A 1 127 ? 12.102 16.812 3.76 1 96.06 127 PHE A CA 1
ATOM 989 C C . PHE A 1 127 ? 13.109 16.234 4.746 1 96.06 127 PHE A C 1
ATOM 991 O O . PHE A 1 127 ? 13.625 16.953 5.605 1 96.06 127 PHE A O 1
ATOM 998 N N . GLN A 1 128 ? 13.359 14.961 4.609 1 92.12 128 GLN A N 1
ATOM 999 C CA . GLN A 1 128 ? 14.266 14.258 5.512 1 92.12 128 GLN A CA 1
ATOM 1000 C C . GLN A 1 128 ? 15.68 14.82 5.43 1 92.12 128 GLN A C 1
ATOM 1002 O O . GLN A 1 128 ? 16.406 14.844 6.43 1 92.12 128 GLN A O 1
ATOM 1007 N N . THR A 1 129 ? 16.109 15.32 4.266 1 91.56 129 THR A N 1
ATOM 1008 C CA . THR A 1 129 ? 17.438 15.906 4.109 1 91.56 129 THR A CA 1
ATOM 1009 C C . THR A 1 129 ? 17.578 17.141 5.004 1 91.56 129 THR A C 1
ATOM 1011 O O . THR A 1 129 ? 18.703 17.516 5.363 1 91.56 129 THR A O 1
ATOM 1014 N N . LYS A 1 130 ? 16.453 17.688 5.398 1 91.31 130 LYS A N 1
ATOM 1015 C CA . LYS A 1 130 ? 16.484 18.938 6.156 1 91.31 130 LYS A CA 1
ATOM 1016 C C . LYS A 1 130 ? 16.25 18.672 7.645 1 91.31 130 LYS A C 1
ATOM 1018 O O . LYS A 1 130 ? 16.906 19.281 8.492 1 91.31 130 LYS A O 1
ATOM 1023 N N . VAL A 1 131 ? 15.414 17.688 7.945 1 89.94 131 VAL A N 1
ATOM 1024 C CA . VAL A 1 131 ? 14.969 17.562 9.336 1 89.94 131 VAL A CA 1
ATOM 1025 C C . VAL A 1 131 ? 15.625 16.359 9.992 1 89.94 131 VAL A C 1
ATOM 1027 O O . VAL A 1 131 ? 15.531 16.172 11.203 1 89.94 131 VAL A O 1
ATOM 1030 N N . ARG A 1 132 ? 16.234 15.523 9.172 1 84.62 132 ARG A N 1
ATOM 1031 C CA . ARG A 1 132 ? 16.984 14.375 9.672 1 84.62 132 ARG A CA 1
ATOM 1032 C C . ARG A 1 132 ? 18.422 14.406 9.18 1 84.62 132 ARG A C 1
ATOM 1034 O O . ARG A 1 132 ? 18.844 13.531 8.414 1 84.62 132 ARG A O 1
ATOM 1041 N N . PRO A 1 133 ? 19.125 15.344 9.695 1 77.12 133 PRO A N 1
ATOM 1042 C CA . PRO A 1 133 ? 20.516 15.453 9.25 1 77.12 133 PRO A CA 1
ATOM 1043 C C . PRO A 1 133 ? 21.359 14.234 9.617 1 77.12 133 PRO A C 1
ATOM 1045 O O . PRO A 1 133 ? 22.406 13.992 9.016 1 77.12 133 PRO A O 1
ATOM 1048 N N . ASP A 1 134 ? 20.859 13.461 10.547 1 78.38 134 ASP A N 1
ATOM 1049 C CA . ASP A 1 134 ? 21.562 12.258 10.977 1 78.38 134 ASP A CA 1
ATOM 1050 C C . ASP A 1 134 ? 21.562 11.203 9.875 1 78.38 134 ASP A C 1
ATOM 1052 O O . ASP A 1 134 ? 22.438 10.328 9.844 1 78.38 134 ASP A O 1
ATOM 1056 N N . LEU A 1 135 ? 20.672 11.352 8.906 1 74.38 135 LEU A N 1
ATOM 1057 C CA . LEU A 1 135 ? 20.547 10.352 7.852 1 74.38 135 LEU A CA 1
ATOM 1058 C C . LEU A 1 135 ? 21.484 10.664 6.695 1 74.38 135 LEU A C 1
ATOM 1060 O O . LEU A 1 135 ? 21.766 9.797 5.867 1 74.38 135 LEU A O 1
ATOM 1064 N N . LYS A 1 136 ? 22.188 11.844 6.664 1 73.56 136 LYS A N 1
ATOM 1065 C CA . LYS A 1 136 ? 23.109 12.273 5.629 1 73.56 136 LYS A CA 1
ATOM 1066 C C . LYS A 1 136 ? 22.562 11.992 4.234 1 73.56 136 LYS A C 1
ATOM 1068 O O . LYS A 1 136 ? 23.297 11.602 3.33 1 73.56 136 LYS A O 1
ATOM 1073 N N . ALA A 1 137 ? 21.297 12.117 4.121 1 75.75 137 ALA A N 1
ATOM 1074 C CA . ALA A 1 137 ? 20.672 11.867 2.822 1 75.75 137 ALA A CA 1
ATOM 1075 C C . ALA A 1 137 ? 20.891 13.039 1.874 1 75.75 137 ALA A C 1
ATOM 1077 O O . ALA A 1 137 ? 20.844 14.203 2.293 1 75.75 137 ALA A O 1
ATOM 1078 N N . LEU A 1 138 ? 21.328 12.75 0.635 1 85.12 138 LEU A N 1
ATOM 1079 C CA . LEU A 1 138 ? 21.438 13.742 -0.424 1 85.12 138 LEU A CA 1
ATOM 1080 C C . LEU A 1 138 ? 20.656 13.32 -1.659 1 85.12 138 LEU A C 1
ATOM 1082 O O . LEU A 1 138 ? 20.516 12.125 -1.935 1 85.12 138 LEU A O 1
ATOM 1086 N N . LEU A 1 139 ? 20.078 14.336 -2.252 1 92.44 139 LEU A N 1
ATOM 1087 C CA . LEU A 1 139 ? 19.375 14.062 -3.504 1 92.44 139 LEU A CA 1
ATOM 1088 C C . LEU A 1 139 ? 20.344 14.109 -4.684 1 92.44 139 LEU A C 1
ATOM 1090 O O . LEU A 1 139 ? 21.125 15.055 -4.816 1 92.44 139 LEU A O 1
ATOM 1094 N N . ASN A 1 140 ? 20.297 13.086 -5.449 1 94.69 140 ASN A N 1
ATOM 1095 C CA . ASN A 1 140 ? 21.078 13.086 -6.68 1 94.69 140 ASN A CA 1
ATOM 1096 C C . ASN A 1 140 ? 20.203 13.391 -7.895 1 94.69 140 ASN A C 1
ATOM 1098 O O . ASN A 1 140 ? 19.031 13.734 -7.754 1 94.69 140 ASN A O 1
ATOM 1102 N N . GLU A 1 141 ? 20.781 13.391 -9.023 1 95.94 141 GLU A N 1
ATOM 1103 C CA . GLU A 1 141 ? 20.094 13.766 -10.25 1 95.94 141 GLU A CA 1
ATOM 1104 C C . GLU A 1 141 ? 18.953 12.789 -10.562 1 95.94 141 GLU A C 1
ATOM 1106 O O . GLU A 1 141 ? 17.875 13.195 -11 1 95.94 141 GLU A O 1
ATOM 1111 N N . GLU A 1 142 ? 19.172 11.547 -10.312 1 96.12 142 GLU A N 1
ATOM 1112 C CA . GLU A 1 142 ? 18.141 10.539 -10.531 1 96.12 142 GLU A CA 1
ATOM 1113 C C . GLU A 1 142 ? 16.938 10.766 -9.625 1 96.12 142 GLU A C 1
ATOM 1115 O O . GLU A 1 142 ? 15.797 10.547 -10.031 1 96.12 142 GLU A O 1
ATOM 1120 N N . ASP A 1 143 ? 17.25 11.219 -8.406 1 96.5 143 ASP A N 1
ATOM 1121 C CA . ASP A 1 143 ? 16.172 11.523 -7.465 1 96.5 143 ASP A CA 1
ATOM 1122 C C . ASP A 1 143 ? 15.305 12.672 -7.98 1 96.5 143 ASP A C 1
ATOM 1124 O O . ASP A 1 143 ? 14.078 12.602 -7.918 1 96.5 143 ASP A O 1
ATOM 1128 N N . HIS A 1 144 ? 15.984 13.719 -8.484 1 96.62 144 HIS A N 1
ATOM 1129 C CA . HIS A 1 144 ? 15.25 14.867 -9 1 96.62 144 HIS A CA 1
ATOM 1130 C C . HIS A 1 144 ? 14.367 14.477 -10.18 1 96.62 144 HIS A C 1
ATOM 1132 O O . HIS A 1 144 ? 13.227 14.93 -10.281 1 96.62 144 HIS A O 1
ATOM 1138 N N . GLU A 1 145 ? 14.883 13.672 -11.023 1 97.38 145 GLU A N 1
ATOM 1139 C CA . GLU A 1 145 ? 14.109 13.195 -12.172 1 97.38 145 GLU A CA 1
ATOM 1140 C C . GLU A 1 145 ? 12.906 12.367 -11.719 1 97.38 145 GLU A C 1
ATOM 1142 O O . GLU A 1 145 ? 11.812 12.5 -12.258 1 97.38 145 GLU A O 1
ATOM 1147 N N . ARG A 1 146 ? 13.156 11.516 -10.773 1 97.12 146 ARG A N 1
ATOM 1148 C CA . ARG A 1 146 ? 12.086 10.68 -10.234 1 97.12 146 ARG A CA 1
ATOM 1149 C C . ARG A 1 146 ? 10.992 11.523 -9.602 1 97.12 146 ARG A C 1
ATOM 1151 O O . ARG A 1 146 ? 9.805 11.273 -9.812 1 97.12 146 ARG A O 1
ATOM 1158 N N . ILE A 1 147 ? 11.391 12.539 -8.875 1 97.81 147 ILE A N 1
ATOM 1159 C CA . ILE A 1 147 ? 10.445 13.445 -8.227 1 97.81 147 ILE A CA 1
ATOM 1160 C C . ILE A 1 147 ? 9.578 14.125 -9.281 1 97.81 147 ILE A C 1
ATOM 1162 O O . ILE A 1 147 ? 8.352 14.172 -9.148 1 97.81 147 ILE A O 1
ATOM 1166 N N . ARG A 1 148 ? 10.188 14.625 -10.312 1 97.38 148 ARG A N 1
ATOM 1167 C CA . ARG A 1 148 ? 9.445 15.289 -11.383 1 97.38 148 ARG A CA 1
ATOM 1168 C C . ARG A 1 148 ? 8.461 14.328 -12.039 1 97.38 148 ARG A C 1
ATOM 1170 O O . ARG A 1 148 ? 7.316 14.695 -12.312 1 97.38 148 ARG A O 1
ATOM 1177 N N . THR A 1 149 ? 8.914 13.109 -12.273 1 96.88 149 THR A N 1
ATOM 1178 C CA . THR A 1 149 ? 8.07 12.102 -12.898 1 96.88 149 THR A CA 1
ATOM 1179 C C . THR A 1 149 ? 6.852 11.797 -12.023 1 96.88 149 THR A C 1
ATOM 1181 O O . THR A 1 149 ? 5.734 11.672 -12.531 1 96.88 149 THR A O 1
ATOM 1184 N N . ILE A 1 150 ? 7.066 11.703 -10.727 1 97.88 150 ILE A N 1
ATOM 1185 C CA . ILE A 1 150 ? 5.984 11.43 -9.789 1 97.88 150 ILE A CA 1
ATOM 1186 C C . ILE A 1 150 ? 4.961 12.562 -9.844 1 97.88 150 ILE A C 1
ATOM 1188 O O . ILE A 1 150 ? 3.756 12.312 -9.945 1 97.88 150 ILE A O 1
ATOM 1192 N N . LEU A 1 151 ? 5.43 13.805 -9.828 1 98.31 151 LEU A N 1
ATOM 1193 C CA . LEU A 1 151 ? 4.539 14.961 -9.875 1 98.31 151 LEU A CA 1
ATOM 1194 C C . LEU A 1 151 ? 3.775 15.008 -11.195 1 98.31 151 LEU A C 1
ATOM 1196 O O . LEU A 1 151 ? 2.592 15.352 -11.219 1 98.31 151 LEU A O 1
ATOM 1200 N N . GLN A 1 152 ? 4.445 14.633 -12.234 1 97.44 152 GLN A N 1
ATOM 1201 C CA . GLN A 1 152 ? 3.793 14.57 -13.539 1 97.44 152 GLN A CA 1
ATOM 1202 C C . GLN A 1 152 ? 2.709 13.5 -13.57 1 97.44 152 GLN A C 1
ATOM 1204 O O . GLN A 1 152 ? 1.635 13.703 -14.133 1 97.44 152 GLN A O 1
ATOM 1209 N N . ASN A 1 153 ? 3.006 12.352 -12.992 1 97.12 153 ASN A N 1
ATOM 1210 C CA . ASN A 1 153 ? 2.031 11.273 -12.922 1 97.12 153 ASN A CA 1
ATOM 1211 C C . ASN A 1 153 ? 0.792 11.688 -12.133 1 97.12 153 ASN A C 1
ATOM 1213 O O . ASN A 1 153 ? -0.326 11.297 -12.477 1 97.12 153 ASN A O 1
ATOM 1217 N N . ILE A 1 154 ? 1.002 12.438 -11.102 1 98.19 154 ILE A N 1
ATOM 1218 C CA . ILE A 1 154 ? -0.133 12.93 -10.328 1 98.19 154 ILE A CA 1
ATOM 1219 C C . ILE A 1 154 ? -0.908 13.961 -11.148 1 98.19 154 ILE A C 1
ATOM 1221 O O . ILE A 1 154 ? -2.131 13.867 -11.281 1 98.19 154 ILE A O 1
ATOM 1225 N N . ASP A 1 155 ? -0.246 14.883 -11.766 1 98.12 155 ASP A N 1
ATOM 1226 C CA . ASP A 1 155 ? -0.834 16 -12.5 1 98.12 155 ASP A CA 1
ATOM 1227 C C . ASP A 1 155 ? -1.601 15.516 -13.727 1 98.12 155 ASP A C 1
ATOM 1229 O O . ASP A 1 155 ? -2.768 15.867 -13.914 1 98.12 155 ASP A O 1
ATOM 1233 N N . ARG A 1 156 ? -1.002 14.625 -14.492 1 96.12 156 ARG A N 1
ATOM 1234 C CA . ARG A 1 156 ? -1.553 14.25 -15.789 1 96.12 156 ARG A CA 1
ATOM 1235 C C . ARG A 1 156 ? -2.164 12.852 -15.742 1 96.12 156 ARG A C 1
ATOM 1237 O O . ARG A 1 156 ? -2.732 12.391 -16.734 1 96.12 156 ARG A O 1
ATOM 1244 N N . GLY A 1 157 ? -2.076 12.25 -14.617 1 95.44 157 GLY A N 1
ATOM 1245 C CA . GLY A 1 157 ? -2.668 10.938 -14.43 1 95.44 157 GLY A CA 1
ATOM 1246 C C . GLY A 1 157 ? -3.801 10.93 -13.422 1 95.44 157 GLY A C 1
ATOM 1247 O O . GLY A 1 157 ? -4.969 11.062 -13.797 1 95.44 157 GLY A O 1
ATOM 1248 N N . TRP A 1 158 ? -3.447 10.969 -12.172 1 96.75 158 TRP A N 1
ATOM 1249 C CA . TRP A 1 158 ? -4.414 10.789 -11.094 1 96.75 158 TRP A CA 1
ATOM 1250 C C . TRP A 1 158 ? -5.395 11.953 -11.039 1 96.75 158 TRP A C 1
ATOM 1252 O O . TRP A 1 158 ? -6.539 11.789 -10.609 1 96.75 158 TRP A O 1
ATOM 1262 N N . LEU A 1 159 ? -4.977 13.156 -11.531 1 97.38 159 LEU A N 1
ATOM 1263 C CA . LEU A 1 159 ? -5.797 14.352 -11.398 1 97.38 159 LEU A CA 1
ATOM 1264 C C . LEU A 1 159 ? -6.215 14.883 -12.766 1 97.38 159 LEU A C 1
ATOM 1266 O O . LEU A 1 159 ? -6.68 16.016 -12.883 1 97.38 159 LEU A O 1
ATOM 1270 N N . GLN A 1 160 ? -6.055 14.094 -13.75 1 93.19 160 GLN A N 1
ATOM 1271 C CA . GLN A 1 160 ? -6.301 14.555 -15.109 1 93.19 160 GLN A CA 1
ATOM 1272 C C . GLN A 1 160 ? -7.793 14.734 -15.367 1 93.19 160 GLN A C 1
ATOM 1274 O O . GLN A 1 160 ? -8.203 15.688 -16.031 1 93.19 160 GLN A O 1
ATOM 1279 N N . SER A 1 161 ? -8.633 13.898 -14.82 1 91.12 161 SER A N 1
ATOM 1280 C CA . SER A 1 161 ? -10.008 13.852 -15.32 1 91.12 161 SER A CA 1
ATOM 1281 C C . SER A 1 161 ? -11 14.25 -14.227 1 91.12 161 SER A C 1
ATOM 1283 O O . SER A 1 161 ? -12.203 14.359 -14.484 1 91.12 161 SER A O 1
ATOM 1285 N N . SER A 1 162 ? -10.602 14.422 -13.062 1 95.56 162 SER A N 1
ATO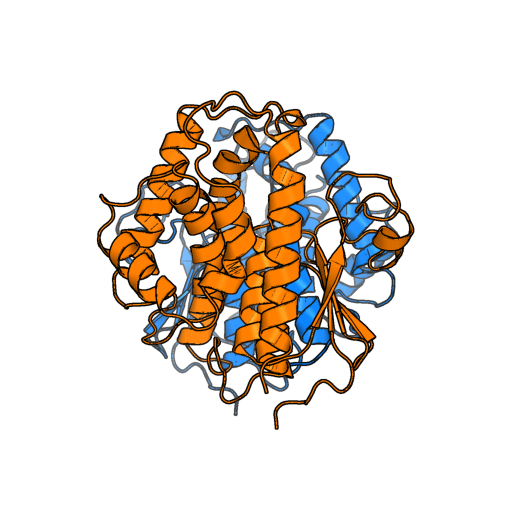M 1286 C CA . SER A 1 162 ? -11.484 14.727 -11.938 1 95.56 162 SER A CA 1
ATOM 1287 C C . SER A 1 162 ? -10.805 15.672 -10.945 1 95.56 162 SER A C 1
ATOM 1289 O O . SER A 1 162 ? -9.57 15.742 -10.898 1 95.56 162 SER A O 1
ATOM 1291 N N . PRO A 1 163 ? -11.57 16.391 -10.172 1 97.88 163 PRO A N 1
ATOM 1292 C CA . PRO A 1 163 ? -10.984 17.344 -9.227 1 97.88 163 PRO A CA 1
ATOM 1293 C C . PRO A 1 163 ? -10.211 16.672 -8.102 1 97.88 163 PRO A C 1
ATOM 1295 O O . PRO A 1 163 ? -9.336 17.297 -7.488 1 97.88 163 PRO A O 1
ATOM 1298 N N . TYR A 1 164 ? -10.516 15.414 -7.844 1 98.5 164 TYR A N 1
ATOM 1299 C CA . TYR A 1 164 ? -9.836 14.695 -6.773 1 98.5 164 TYR A CA 1
ATOM 1300 C C . TYR A 1 164 ? -9.344 13.328 -7.25 1 98.5 164 TYR A C 1
ATOM 1302 O O . TYR A 1 164 ? -9.742 12.867 -8.328 1 98.5 164 TYR A O 1
ATOM 1310 N N . ILE A 1 165 ? -8.43 12.773 -6.516 1 97.38 165 ILE A N 1
ATOM 1311 C CA . ILE A 1 165 ? -7.887 11.453 -6.828 1 97.38 165 ILE A CA 1
ATOM 1312 C C . ILE A 1 165 ? -8.984 10.398 -6.719 1 97.38 165 ILE A C 1
ATOM 1314 O O . ILE A 1 165 ? -9.805 10.445 -5.797 1 97.38 165 ILE A O 1
ATOM 1318 N N . GLY A 1 166 ? -9.023 9.438 -7.668 1 91.88 166 GLY A N 1
ATOM 1319 C CA . GLY A 1 166 ? -10.016 8.383 -7.66 1 91.88 166 GLY A CA 1
ATOM 1320 C C . GLY A 1 166 ? -11.195 8.664 -8.57 1 91.88 166 GLY A C 1
ATOM 1321 O O . GLY A 1 166 ? -12.266 8.07 -8.414 1 91.88 166 GLY A O 1
ATOM 1322 N N . GLU A 1 167 ? -10.992 9.648 -9.453 1 92.88 167 GLU A N 1
ATOM 1323 C CA . GLU A 1 167 ? -12.062 10.031 -10.375 1 92.88 167 GLU A CA 1
ATOM 1324 C C . GLU A 1 167 ? -13.328 10.422 -9.609 1 92.88 167 GLU A C 1
ATOM 1326 O O . GLU A 1 167 ? -14.406 9.898 -9.898 1 92.88 167 GLU A O 1
ATOM 1331 N N . SER A 1 168 ? -13.156 11.297 -8.68 1 93.62 168 SER A N 1
ATOM 1332 C CA . SER A 1 168 ? -14.227 11.695 -7.762 1 93.62 168 SER A CA 1
ATOM 1333 C C . SER A 1 168 ? -14.391 13.211 -7.746 1 93.62 168 SER A C 1
ATOM 1335 O O . SER A 1 168 ? -13.461 13.953 -8.078 1 93.62 168 SER A O 1
ATOM 1337 N N . ASP A 1 169 ? -15.641 13.586 -7.309 1 96.31 169 ASP A N 1
ATOM 1338 C CA . ASP A 1 169 ? -15.93 15.008 -7.121 1 96.31 169 ASP A CA 1
ATOM 1339 C C . ASP A 1 169 ? -15.758 15.406 -5.66 1 96.31 169 ASP A C 1
ATOM 1341 O O . ASP A 1 169 ? -15.875 16.594 -5.32 1 96.31 169 ASP A O 1
ATOM 1345 N N . THR A 1 170 ? -15.469 14.477 -4.863 1 96.62 170 THR A N 1
ATOM 1346 C CA . THR A 1 170 ? -15.242 14.734 -3.447 1 96.62 170 THR A CA 1
ATOM 1347 C C . THR A 1 170 ? -13.906 14.156 -3 1 96.62 170 THR A C 1
ATOM 1349 O O . THR A 1 170 ? -13.422 13.172 -3.572 1 96.62 170 THR A O 1
ATOM 1352 N N . PRO A 1 171 ? -13.273 14.758 -1.975 1 98.31 171 PRO A N 1
ATOM 1353 C CA . PRO A 1 171 ? -11.977 14.266 -1.509 1 98.31 171 PRO A CA 1
ATOM 1354 C C . PRO A 1 171 ? -12.078 12.93 -0.771 1 98.31 171 PRO A C 1
ATOM 1356 O O . PRO A 1 171 ? -13.141 12.609 -0.223 1 98.31 171 PRO A O 1
ATOM 1359 N N . SER A 1 172 ? -11.07 12.188 -0.774 1 98.62 172 SER A N 1
ATOM 1360 C CA . SER A 1 172 ? -10.977 10.914 -0.073 1 98.62 172 SER A CA 1
ATOM 1361 C C . SER A 1 172 ? -9.672 10.805 0.706 1 98.62 172 SER A C 1
ATOM 1363 O O . SER A 1 172 ? -8.867 11.742 0.719 1 98.62 172 SER A O 1
ATOM 1365 N N . VAL A 1 173 ? -9.469 9.656 1.3 1 98.81 173 VAL A N 1
ATOM 1366 C CA . VAL A 1 173 ? -8.234 9.391 2.039 1 98.81 173 VAL A CA 1
ATOM 1367 C C . VAL A 1 173 ? -7.043 9.422 1.087 1 98.81 173 VAL A C 1
ATOM 1369 O O . VAL A 1 173 ? -5.926 9.75 1.491 1 98.81 173 VAL A O 1
ATOM 1372 N N . ALA A 1 174 ? -7.227 9.086 -0.18 1 98.81 174 ALA A N 1
ATOM 1373 C CA . ALA A 1 174 ? -6.148 9.188 -1.162 1 98.81 174 ALA A CA 1
ATOM 1374 C C . ALA A 1 174 ? -5.664 10.625 -1.302 1 98.81 174 ALA A C 1
ATOM 1376 O O . ALA A 1 174 ? -4.461 10.875 -1.376 1 98.81 174 ALA A O 1
ATOM 1377 N N . ASP A 1 175 ? -6.605 11.547 -1.312 1 98.94 175 ASP A N 1
ATOM 1378 C CA . ASP A 1 175 ? -6.266 12.961 -1.433 1 98.94 175 ASP A CA 1
ATOM 1379 C C . ASP A 1 175 ? -5.527 13.453 -0.189 1 98.94 175 ASP A C 1
ATOM 1381 O O . ASP A 1 175 ? -4.531 14.172 -0.296 1 98.94 175 ASP A O 1
ATOM 1385 N N . ILE A 1 176 ? -6.047 13.055 0.938 1 98.94 176 ILE A N 1
ATOM 1386 C CA . ILE A 1 176 ? -5.434 13.469 2.195 1 98.94 176 ILE A CA 1
ATOM 1387 C C . ILE A 1 176 ? -4.004 12.945 2.271 1 98.94 176 ILE A C 1
ATOM 1389 O O . ILE A 1 176 ? -3.088 13.68 2.654 1 98.94 176 ILE A O 1
ATOM 1393 N N . LEU A 1 177 ? -3.838 11.734 1.892 1 98.88 177 LEU A N 1
ATOM 1394 C CA . LEU A 1 177 ? -2.529 11.094 1.901 1 98.88 177 LEU A CA 1
ATOM 1395 C C . LEU A 1 177 ? -1.571 11.789 0.943 1 98.88 177 LEU A C 1
ATOM 1397 O O . LEU A 1 177 ? -0.456 12.148 1.326 1 98.88 177 LEU A O 1
ATOM 1401 N N . ALA A 1 178 ? -1.964 12.008 -0.265 1 98.81 178 ALA A N 1
ATOM 1402 C CA . ALA A 1 178 ? -1.147 12.656 -1.285 1 98.81 178 ALA A CA 1
ATOM 1403 C C . ALA A 1 178 ? -0.799 14.086 -0.875 1 98.81 178 ALA A C 1
ATOM 1405 O O . ALA A 1 178 ? 0.364 14.492 -0.938 1 98.81 178 ALA A O 1
ATOM 1406 N N . TYR A 1 179 ? -1.798 14.797 -0.446 1 98.88 179 TYR A N 1
ATOM 1407 C CA . TYR A 1 179 ? -1.623 16.188 -0.07 1 98.88 179 TYR A CA 1
ATOM 1408 C C . TYR A 1 179 ? -0.639 16.328 1.087 1 98.88 179 TYR A C 1
ATOM 1410 O O . TYR A 1 179 ? 0.167 17.266 1.119 1 98.88 179 TYR A O 1
ATOM 1418 N N . GLY A 1 180 ? -0.782 15.414 2.008 1 98.44 180 GLY A N 1
ATOM 1419 C CA . GLY A 1 180 ? 0.132 15.469 3.139 1 98.44 180 GLY A CA 1
ATOM 1420 C C . GLY A 1 180 ? 1.592 15.484 2.725 1 98.44 180 GLY A C 1
ATOM 1421 O O . GLY A 1 180 ? 2.379 16.281 3.238 1 98.44 180 GLY A O 1
ATOM 1422 N N . GLU A 1 181 ? 1.966 14.648 1.791 1 98.38 181 GLU A N 1
ATOM 1423 C CA . GLU A 1 181 ? 3.348 14.57 1.326 1 98.38 181 GLU A CA 1
ATOM 1424 C C . GLU A 1 181 ? 3.764 15.852 0.604 1 98.38 181 GLU A C 1
ATOM 1426 O O . GLU A 1 181 ? 4.816 16.422 0.895 1 98.38 181 GLU A O 1
ATOM 1431 N N . ILE A 1 182 ? 2.936 16.297 -0.271 1 98.81 182 ILE A N 1
ATOM 1432 C CA . ILE A 1 182 ? 3.303 17.391 -1.156 1 98.81 182 ILE A CA 1
ATOM 1433 C C . ILE A 1 182 ? 3.252 18.719 -0.388 1 98.81 182 ILE A C 1
ATOM 1435 O O . ILE A 1 182 ? 4.129 19.562 -0.55 1 98.81 182 ILE A O 1
ATOM 1439 N N . SER A 1 183 ? 2.266 18.859 0.495 1 98.56 183 SER A N 1
ATOM 1440 C CA . SER A 1 183 ? 2.125 20.094 1.261 1 98.56 183 SER A CA 1
ATOM 1441 C C . SER A 1 183 ? 3.281 20.281 2.236 1 98.56 183 SER A C 1
ATOM 1443 O O . SER A 1 183 ? 3.701 21.406 2.508 1 98.56 183 SER A O 1
ATOM 1445 N N . THR A 1 184 ? 3.809 19.172 2.791 1 98.56 184 THR A N 1
ATOM 1446 C CA . THR A 1 184 ? 4.988 19.266 3.643 1 98.56 184 THR A CA 1
ATOM 1447 C C . THR A 1 184 ? 6.109 20.031 2.936 1 98.56 184 THR A C 1
ATOM 1449 O O . THR A 1 184 ? 6.75 20.891 3.527 1 98.56 184 THR A O 1
ATOM 1452 N N . LEU A 1 185 ? 6.285 19.766 1.684 1 98.5 185 LEU A N 1
ATOM 1453 C CA . LEU A 1 185 ? 7.387 20.328 0.911 1 98.5 185 LEU A CA 1
ATOM 1454 C C . LEU A 1 185 ? 7.051 21.734 0.437 1 98.5 185 LEU A C 1
ATOM 1456 O O . LEU A 1 185 ? 7.914 22.625 0.443 1 98.5 185 LEU A O 1
ATOM 1460 N N . THR A 1 186 ? 5.801 21.938 0.048 1 98.44 186 THR A N 1
ATOM 1461 C CA . THR A 1 186 ? 5.434 23.266 -0.465 1 98.44 186 THR A CA 1
ATOM 1462 C C . THR A 1 186 ? 5.324 24.266 0.673 1 98.44 186 THR A C 1
ATOM 1464 O O . THR A 1 186 ? 5.738 25.422 0.53 1 98.44 186 THR A O 1
ATOM 1467 N N . MET A 1 187 ? 4.848 23.891 1.823 1 97.88 187 MET A N 1
ATOM 1468 C CA . MET A 1 187 ? 4.668 24.797 2.955 1 97.88 187 MET A CA 1
ATOM 1469 C C . MET A 1 187 ? 6.008 25.156 3.588 1 97.88 187 MET A C 1
ATOM 1471 O O . MET A 1 187 ? 6.121 26.156 4.289 1 97.88 187 MET A O 1
ATOM 1475 N N . THR A 1 188 ? 7.02 24.344 3.379 1 97.62 188 THR A N 1
ATOM 1476 C CA . THR A 1 188 ? 8.352 24.609 3.92 1 97.62 188 THR A CA 1
ATOM 1477 C C . THR A 1 188 ? 9.281 25.125 2.83 1 97.62 188 THR A C 1
ATOM 1479 O O . THR A 1 188 ? 10.5 25.172 3.016 1 97.62 188 THR A O 1
ATOM 1482 N N . ASN A 1 189 ? 8.703 25.375 1.632 1 97.38 189 ASN A N 1
ATOM 1483 C CA . ASN A 1 189 ? 9.375 26 0.5 1 97.38 189 ASN A CA 1
ATOM 1484 C C . ASN A 1 189 ? 10.484 25.109 -0.061 1 97.38 189 ASN A C 1
ATOM 1486 O O . ASN A 1 189 ? 11.523 25.609 -0.491 1 97.38 189 ASN A O 1
ATOM 1490 N N . LEU A 1 190 ? 10.32 23.781 0.025 1 96.75 190 LEU A N 1
ATOM 1491 C CA . LEU A 1 190 ? 11.32 22.844 -0.481 1 96.75 190 LEU A CA 1
ATOM 1492 C C . LEU A 1 190 ? 10.961 22.375 -1.887 1 96.75 190 LEU A C 1
ATOM 1494 O O . LEU A 1 190 ? 11.781 21.766 -2.572 1 96.75 190 LEU A O 1
ATOM 1498 N N . LEU A 1 191 ? 9.75 22.656 -2.307 1 97.75 191 LEU A N 1
ATOM 1499 C CA . LEU A 1 191 ? 9.25 22.203 -3.6 1 97.75 191 LEU A CA 1
ATOM 1500 C C . LEU A 1 191 ? 8.234 23.188 -4.164 1 97.75 191 LEU A C 1
ATOM 1502 O O . LEU A 1 191 ? 7.379 23.703 -3.434 1 97.75 191 LEU A O 1
ATOM 1506 N N . LYS A 1 192 ? 8.375 23.547 -5.383 1 97.56 192 LYS A N 1
ATOM 1507 C CA . LYS A 1 192 ? 7.375 24.312 -6.125 1 97.56 192 LYS A CA 1
ATOM 1508 C C . LYS A 1 192 ? 6.617 23.422 -7.105 1 97.56 192 LYS A C 1
ATOM 1510 O O . LYS A 1 192 ? 7.203 22.531 -7.738 1 97.56 192 LYS A O 1
ATOM 1515 N N . VAL A 1 193 ? 5.309 23.641 -7.168 1 98.19 193 VAL A N 1
ATOM 1516 C CA . VAL A 1 193 ? 4.523 22.75 -8.016 1 98.19 193 VAL A CA 1
ATOM 1517 C C . VAL A 1 193 ? 3.705 23.578 -9.008 1 98.19 193 VAL A C 1
ATOM 1519 O O . VAL A 1 193 ? 2.766 23.062 -9.625 1 98.19 193 VAL A O 1
ATOM 1522 N N . ASP A 1 194 ? 4.02 24.781 -9.266 1 97.38 194 ASP A N 1
ATOM 1523 C CA . ASP A 1 194 ? 3.254 25.734 -10.07 1 97.38 194 ASP A CA 1
ATOM 1524 C C . ASP A 1 194 ? 3.164 25.281 -11.523 1 97.38 194 ASP A C 1
ATOM 1526 O O . ASP A 1 194 ? 2.197 25.594 -12.219 1 97.38 194 ASP A O 1
ATOM 1530 N N . GLU A 1 195 ? 4.16 24.625 -12.023 1 97.62 195 GLU A N 1
ATOM 1531 C CA . GLU A 1 195 ? 4.184 24.203 -13.422 1 97.62 195 GLU A CA 1
ATOM 1532 C C . GLU A 1 195 ? 3.223 23.047 -13.68 1 97.62 195 GLU A C 1
ATOM 1534 O O . GLU A 1 195 ? 2.939 22.719 -14.828 1 97.62 195 GLU A O 1
ATOM 1539 N N . PHE A 1 196 ? 2.77 22.406 -12.602 1 98.31 196 PHE A N 1
ATOM 1540 C CA . PHE A 1 196 ? 1.798 21.328 -12.703 1 98.31 196 PHE A CA 1
ATOM 1541 C C . PHE A 1 196 ? 0.384 21.844 -12.469 1 98.31 196 PHE A C 1
ATOM 1543 O O . PHE A 1 196 ? -0.069 21.922 -11.32 1 98.31 196 PHE A O 1
ATOM 1550 N N . GLU A 1 197 ? -0.351 22.062 -13.445 1 98.12 197 GLU A N 1
ATOM 1551 C CA . GLU A 1 197 ? -1.584 22.844 -13.398 1 98.12 197 GLU A CA 1
ATOM 1552 C C . GLU A 1 197 ? -2.664 22.125 -12.602 1 98.12 197 GLU A C 1
ATOM 1554 O O . GLU A 1 197 ? -3.252 22.703 -11.68 1 98.12 197 GLU A O 1
ATOM 1559 N N . ASN A 1 198 ? -2.941 20.844 -13 1 98.25 198 ASN A N 1
ATOM 1560 C CA . ASN A 1 198 ? -3.973 20.094 -12.289 1 98.25 198 ASN A CA 1
ATOM 1561 C C . ASN A 1 198 ? -3.607 19.906 -10.82 1 98.25 198 ASN A C 1
ATOM 1563 O O . ASN A 1 198 ? -4.469 20.016 -9.945 1 98.25 198 ASN A O 1
ATOM 1567 N N . LEU A 1 199 ? -2.336 19.656 -10.633 1 98.56 199 LEU A N 1
ATOM 1568 C CA . LEU A 1 199 ? -1.834 19.453 -9.273 1 98.56 199 LEU A CA 1
ATOM 1569 C C . LEU A 1 199 ? -1.977 20.734 -8.445 1 98.56 199 LEU A C 1
ATOM 1571 O O . LEU A 1 199 ? -2.445 20.688 -7.305 1 98.56 199 LEU A O 1
ATOM 1575 N N . SER A 1 200 ? -1.559 21.859 -8.984 1 98.44 200 SER A N 1
ATOM 1576 C CA . SER A 1 200 ? -1.652 23.125 -8.289 1 98.44 200 SER A CA 1
ATOM 1577 C C . SER A 1 200 ? -3.1 23.469 -7.945 1 98.44 200 SER A C 1
ATOM 1579 O O . SER A 1 200 ? -3.395 23.922 -6.836 1 98.44 200 SER A O 1
ATOM 1581 N N . SER A 1 201 ? -3.951 23.25 -8.875 1 98.5 201 SER A N 1
ATOM 1582 C CA . SER A 1 201 ? -5.371 23.484 -8.648 1 98.5 201 SER A CA 1
ATOM 1583 C C . SER A 1 201 ? -5.914 22.578 -7.551 1 98.5 201 SER A C 1
ATOM 1585 O O . SER A 1 201 ? -6.684 23.016 -6.691 1 98.5 201 SER A O 1
ATOM 1587 N N . TRP A 1 202 ? -5.57 21.328 -7.609 1 98.81 202 TRP A N 1
ATOM 1588 C CA . TRP A 1 202 ? -5.965 20.344 -6.609 1 98.81 202 TRP A CA 1
ATOM 1589 C C . TRP A 1 202 ? -5.457 20.734 -5.227 1 98.81 202 TRP A C 1
ATOM 1591 O O . TRP A 1 202 ? -6.191 20.641 -4.238 1 98.81 202 TRP A O 1
ATOM 1601 N N . MET A 1 203 ? -4.219 21.203 -5.129 1 98.69 203 MET A N 1
ATOM 1602 C CA . MET A 1 203 ? -3.668 21.656 -3.854 1 98.69 203 MET A CA 1
ATOM 1603 C C . MET A 1 203 ? -4.516 22.766 -3.256 1 98.69 203 MET A C 1
ATOM 1605 O O . MET A 1 203 ? -4.785 22.781 -2.053 1 98.69 203 MET A O 1
ATOM 1609 N N . ASN A 1 204 ? -4.898 23.656 -4.094 1 98.44 204 ASN A N 1
ATOM 1610 C CA . ASN A 1 204 ? -5.746 24.75 -3.635 1 98.44 204 ASN A CA 1
ATOM 1611 C C . ASN A 1 204 ? -7.082 24.25 -3.104 1 98.44 204 ASN A C 1
ATOM 1613 O O . ASN A 1 204 ? -7.562 24.719 -2.07 1 98.44 204 ASN A O 1
ATOM 1617 N N . ARG A 1 205 ? -7.703 23.312 -3.787 1 98.62 205 ARG A N 1
ATOM 1618 C CA . ARG A 1 205 ? -8.961 22.75 -3.322 1 98.62 205 ARG A CA 1
ATOM 1619 C C . ARG A 1 205 ? -8.797 22.078 -1.963 1 98.62 205 ARG A C 1
ATOM 1621 O O . ARG A 1 205 ? -9.672 22.188 -1.104 1 98.62 205 ARG A O 1
ATOM 1628 N N . MET A 1 206 ? -7.691 21.469 -1.78 1 98.75 206 MET A N 1
ATOM 1629 C CA . MET A 1 206 ? -7.438 20.719 -0.546 1 98.75 206 MET A CA 1
ATOM 1630 C C . MET A 1 206 ? -7.328 21.672 0.643 1 98.75 206 MET A C 1
ATOM 1632 O O . MET A 1 206 ? -7.664 21.312 1.77 1 98.75 206 MET A O 1
ATOM 1636 N N . THR A 1 207 ? -6.852 22.922 0.449 1 98.56 207 THR A N 1
ATOM 1637 C CA . THR A 1 207 ? -6.719 23.875 1.541 1 98.56 207 THR A CA 1
ATOM 1638 C C . THR A 1 207 ? -8.086 24.234 2.123 1 98.56 207 THR A C 1
ATOM 1640 O O . THR A 1 207 ? -8.172 24.766 3.23 1 98.56 207 THR A O 1
ATOM 1643 N N . GLN A 1 208 ? -9.141 23.891 1.389 1 98.12 208 GLN A N 1
ATOM 1644 C CA . GLN A 1 208 ? -10.484 24.266 1.817 1 98.12 208 GLN A CA 1
ATOM 1645 C C . GLN A 1 208 ? -11.109 23.172 2.668 1 98.12 208 GLN A C 1
ATOM 1647 O O . GLN A 1 208 ? -12.188 23.359 3.242 1 98.12 208 GLN A O 1
ATOM 1652 N N . LEU A 1 209 ? -10.516 22.047 2.703 1 98.19 209 LEU A N 1
ATOM 1653 C CA . LEU A 1 209 ? -11.047 20.969 3.523 1 98.19 209 LEU A CA 1
ATOM 1654 C C . LEU A 1 209 ? -11.023 21.328 5 1 98.19 209 LEU A C 1
ATOM 1656 O O . LEU A 1 209 ? -10.055 21.938 5.477 1 98.19 209 LEU A O 1
ATOM 1660 N N . PRO A 1 210 ? -12.047 20.906 5.754 1 97.94 210 PRO A N 1
ATOM 1661 C CA . PRO A 1 210 ? -12.07 21.219 7.188 1 97.94 210 PRO A CA 1
ATOM 1662 C C . PRO A 1 210 ? -10.812 20.734 7.91 1 97.94 210 PRO A C 1
ATOM 1664 O O . PRO A 1 210 ? -10.273 19.672 7.582 1 97.94 210 PRO A O 1
ATOM 1667 N N . PHE A 1 211 ? -10.281 21.594 8.82 1 98.38 211 PHE A N 1
ATOM 1668 C CA . PHE A 1 211 ? -9.188 21.297 9.742 1 98.38 211 PHE A CA 1
ATOM 1669 C C . PHE A 1 211 ? -7.852 21.297 9.016 1 98.38 211 PHE A C 1
ATOM 1671 O O . PHE A 1 211 ? -6.852 20.812 9.539 1 98.38 211 PHE A O 1
ATOM 1678 N N . HIS A 1 212 ? -7.793 21.812 7.832 1 98.75 212 HIS A N 1
ATOM 1679 C CA . HIS A 1 212 ? -6.547 21.875 7.078 1 98.75 212 HIS A CA 1
ATOM 1680 C C . HIS A 1 212 ? -5.449 22.562 7.895 1 98.75 212 HIS A C 1
ATOM 1682 O O . HIS A 1 212 ? -4.355 22.016 8.047 1 98.75 212 HIS A O 1
ATOM 1688 N N . ASP A 1 213 ? -5.777 23.703 8.461 1 98.44 213 ASP A N 1
ATOM 1689 C CA . ASP A 1 213 ? -4.773 24.484 9.18 1 98.44 213 ASP A CA 1
ATOM 1690 C C . ASP A 1 213 ? -4.344 23.766 10.461 1 98.44 213 ASP A C 1
ATOM 1692 O O . ASP A 1 213 ? -3.174 23.828 10.844 1 98.44 213 ASP A O 1
ATOM 1696 N N . VAL A 1 214 ? -5.25 23.125 11.086 1 98.56 214 VAL A N 1
ATOM 1697 C CA . VAL A 1 214 ? -4.949 22.359 12.289 1 98.56 214 VAL A CA 1
ATOM 1698 C C . VAL A 1 214 ? -3.947 21.25 11.969 1 98.56 214 VAL A C 1
ATOM 1700 O O . VAL A 1 214 ? -2.912 21.125 12.625 1 98.56 214 VAL A O 1
ATOM 1703 N N . ALA A 1 215 ? -4.195 20.516 10.898 1 98.75 215 ALA A N 1
ATOM 1704 C CA . ALA A 1 215 ? -3.389 19.359 10.516 1 98.75 215 ALA A CA 1
ATOM 1705 C C . ALA A 1 215 ? -1.977 19.781 10.117 1 98.75 215 ALA A C 1
ATOM 1707 O O . ALA A 1 215 ? -1.049 18.969 10.148 1 98.75 215 ALA A O 1
ATOM 1708 N N . HIS A 1 216 ? -1.812 21.094 9.789 1 98.75 216 HIS A N 1
ATOM 1709 C CA . HIS A 1 216 ? -0.525 21.531 9.258 1 98.75 216 HIS A CA 1
ATOM 1710 C C . HIS A 1 216 ? 0.086 22.609 10.133 1 98.75 216 HIS A C 1
ATOM 1712 O O . HIS A 1 216 ? 0.99 23.328 9.695 1 98.75 216 HIS A O 1
ATOM 1718 N N . ALA A 1 217 ? -0.406 22.703 11.375 1 98.75 217 ALA A N 1
ATOM 1719 C CA . ALA A 1 217 ? 0.07 23.719 12.305 1 98.75 217 ALA A CA 1
ATOM 1720 C C . ALA A 1 217 ? 1.554 23.531 12.609 1 98.75 217 ALA A C 1
ATOM 1722 O O . ALA A 1 217 ? 2.297 24.516 12.711 1 98.75 217 ALA A O 1
ATOM 1723 N N . ALA A 1 218 ? 1.985 22.312 12.75 1 98.56 218 ALA A N 1
ATOM 1724 C CA . ALA A 1 218 ? 3.395 22.031 13.023 1 98.56 218 ALA A CA 1
ATOM 1725 C C . ALA A 1 218 ? 4.277 22.531 11.883 1 98.56 218 ALA A C 1
ATOM 1727 O O . ALA A 1 218 ? 5.34 23.125 12.117 1 98.56 218 ALA A O 1
ATOM 1728 N N . LEU A 1 219 ? 3.875 22.344 10.656 1 98.12 219 LEU A N 1
ATOM 1729 C CA . LEU A 1 219 ? 4.637 22.766 9.484 1 98.12 219 LEU A CA 1
ATOM 1730 C C . LEU A 1 219 ? 4.695 24.297 9.406 1 98.12 219 LEU A C 1
ATOM 1732 O O . LEU A 1 219 ? 5.742 24.859 9.086 1 98.12 219 LEU A O 1
ATOM 1736 N N . LYS A 1 220 ? 3.494 24.828 9.648 1 97.75 220 LYS A N 1
ATOM 1737 C CA . LYS A 1 220 ? 3.443 26.281 9.641 1 97.75 220 LYS A CA 1
ATOM 1738 C C . LYS A 1 220 ? 4.445 26.875 10.625 1 97.75 220 LYS A C 1
ATOM 1740 O O . LYS A 1 220 ? 5.145 27.844 10.305 1 97.75 220 LYS A O 1
ATOM 1745 N N . ASP A 1 221 ? 4.504 26.297 11.789 1 97.44 221 ASP A N 1
ATOM 1746 C CA . ASP A 1 221 ? 5.426 26.781 12.812 1 97.44 221 ASP A CA 1
ATOM 1747 C C . ASP A 1 221 ? 6.875 26.5 12.422 1 97.44 221 ASP A C 1
ATOM 1749 O O . ASP A 1 221 ? 7.754 27.344 12.648 1 97.44 221 ASP A O 1
ATOM 1753 N N . LEU A 1 222 ? 7.148 25.359 11.844 1 96.44 222 LEU A N 1
ATOM 1754 C CA . LEU A 1 222 ? 8.492 25.031 11.383 1 96.44 222 LEU A CA 1
ATOM 1755 C C . LEU A 1 222 ? 8.992 26.047 10.367 1 96.44 222 LEU A C 1
ATOM 1757 O O . LEU A 1 222 ? 10.148 26.469 10.43 1 96.44 222 LEU A O 1
ATOM 1761 N N . GLY A 1 223 ? 8.133 26.391 9.43 1 95.25 223 GLY A N 1
ATOM 1762 C CA . GLY A 1 223 ? 8.398 27.469 8.5 1 95.25 223 GLY A CA 1
ATOM 1763 C C . GLY A 1 223 ? 9.336 27.078 7.375 1 95.25 223 GLY A C 1
ATOM 1764 O O . GLY A 1 223 ? 9.422 25.906 7.016 1 95.25 223 GLY A O 1
ATOM 1765 N N . ASP A 1 224 ? 9.961 28.078 6.809 1 96.06 224 ASP A N 1
ATOM 1766 C CA . ASP A 1 224 ? 10.758 27.953 5.594 1 96.06 224 ASP A CA 1
ATOM 1767 C C . ASP A 1 224 ? 12.055 27.188 5.859 1 96.06 224 ASP A C 1
ATOM 1769 O O . ASP A 1 224 ? 12.836 27.562 6.73 1 96.06 224 ASP A O 1
ATOM 1773 N N . LEU A 1 225 ? 12.297 26.125 5.066 1 95.12 225 LEU A N 1
ATOM 1774 C CA . LEU A 1 225 ? 13.492 25.312 5.219 1 95.12 225 LEU A CA 1
ATOM 1775 C C . LEU A 1 225 ? 14.438 25.5 4.039 1 95.12 225 LEU A C 1
ATOM 1777 O O . LEU A 1 225 ? 15.484 24.844 3.957 1 95.12 225 LEU A O 1
ATOM 1781 N N . SER A 1 226 ? 14.062 26.312 3.121 1 92.25 226 SER A N 1
ATOM 1782 C CA . SER A 1 226 ? 14.852 26.484 1.905 1 92.25 226 SER A CA 1
ATOM 1783 C C . SER A 1 226 ? 16.141 27.266 2.182 1 92.25 226 SER A C 1
ATOM 1785 O O . SER A 1 226 ? 17.109 27.156 1.433 1 92.25 226 SER A O 1
ATOM 1787 N N . GLN A 1 227 ? 16.094 28.078 3.232 1 84.94 227 GLN A N 1
ATOM 1788 C CA . GLN A 1 227 ? 17.25 28.906 3.553 1 84.94 227 GLN A CA 1
ATOM 1789 C C . GLN A 1 227 ? 17.75 28.625 4.969 1 84.94 227 GLN A C 1
ATOM 1791 O O . GLN A 1 227 ? 16.953 28.281 5.852 1 84.94 227 GLN A O 1
ATOM 1796 N N . ASP A 1 228 ? 19.078 28.547 5.051 1 74.88 228 ASP A N 1
ATOM 1797 C CA . ASP A 1 228 ? 19.656 28.438 6.387 1 74.88 228 ASP A CA 1
ATOM 1798 C C . ASP A 1 228 ? 19.453 29.734 7.176 1 74.88 228 ASP A C 1
ATOM 1800 O O . ASP A 1 228 ? 19.953 30.781 6.797 1 74.88 228 ASP A O 1
ATOM 1804 N N . LYS A 1 229 ? 18.594 29.672 8.133 1 73.19 229 LYS A N 1
ATOM 1805 C CA . LYS A 1 229 ? 18.266 30.875 8.898 1 73.19 229 LYS A CA 1
ATOM 1806 C C . LYS A 1 229 ? 19.156 31.016 10.133 1 73.19 229 LYS A C 1
ATOM 1808 O O . LYS A 1 229 ? 18.875 31.828 11.016 1 73.19 229 LYS A O 1
ATOM 1813 N N . GLY A 1 230 ? 20.078 30.219 10.133 1 80.56 230 GLY A N 1
ATOM 1814 C CA . GLY A 1 230 ? 21.016 30.328 11.234 1 80.56 230 GLY A CA 1
ATOM 1815 C C . GLY A 1 230 ? 20.578 29.578 12.477 1 80.56 230 GLY A C 1
ATOM 1816 O O . GLY A 1 230 ? 21.344 29.422 13.43 1 80.56 230 GLY A O 1
ATOM 1817 N N . VAL A 1 231 ? 19.328 29.266 12.586 1 83.56 231 VAL A N 1
ATOM 1818 C CA . VAL A 1 231 ? 18.844 28.484 13.727 1 83.56 231 VAL A CA 1
ATOM 1819 C C . VAL A 1 231 ? 18.922 27 13.406 1 83.56 231 VAL A C 1
ATOM 1821 O O . VAL A 1 231 ? 18.359 26.547 12.398 1 83.56 231 VAL A O 1
ATOM 1824 N N . PRO A 1 232 ? 19.672 26.281 14.234 1 88.38 232 PRO A N 1
ATOM 1825 C CA . PRO A 1 232 ? 19.75 24.828 14.008 1 88.38 232 PRO A CA 1
ATOM 1826 C C . PRO A 1 232 ? 18.375 24.172 13.969 1 88.38 232 PRO A C 1
ATOM 1828 O O . PRO A 1 232 ? 17.484 24.531 14.766 1 88.38 232 PRO A O 1
ATOM 1831 N N . ILE A 1 233 ? 18.141 23.281 13.07 1 90.81 233 ILE A N 1
ATOM 1832 C CA . ILE A 1 233 ? 16.859 22.625 12.859 1 90.81 233 ILE A CA 1
ATOM 1833 C C . ILE A 1 233 ? 16.406 21.953 14.148 1 90.81 233 ILE A C 1
ATOM 1835 O O . ILE A 1 233 ? 15.211 21.906 14.445 1 90.81 233 ILE A O 1
ATOM 1839 N N . ALA A 1 234 ? 17.297 21.422 14.883 1 87.69 234 ALA A N 1
ATOM 1840 C CA . ALA A 1 234 ? 17 20.734 16.125 1 87.69 234 ALA A CA 1
ATOM 1841 C C . ALA A 1 234 ? 16.234 21.656 17.094 1 87.69 234 ALA A C 1
ATOM 1843 O O . ALA A 1 234 ? 15.391 21.188 17.859 1 87.69 234 ALA A O 1
ATOM 1844 N N . LYS A 1 235 ? 16.469 22.922 17.031 1 92.94 235 LYS A N 1
ATOM 1845 C CA . LYS A 1 235 ? 15.844 23.891 17.922 1 92.94 235 LYS A CA 1
ATOM 1846 C C . LYS A 1 235 ? 14.461 24.297 17.422 1 92.94 235 LYS A C 1
ATOM 1848 O O . LYS A 1 235 ? 13.672 24.891 18.156 1 92.94 235 LYS A O 1
ATOM 1853 N N . ARG A 1 236 ? 14.195 23.969 16.172 1 94.19 236 ARG A N 1
ATOM 1854 C CA . ARG A 1 236 ? 12.93 24.344 15.57 1 94.19 236 ARG A CA 1
ATOM 1855 C C . ARG A 1 236 ? 11.914 23.219 15.656 1 94.19 236 ARG A C 1
ATOM 1857 O O . ARG A 1 236 ? 10.703 23.453 15.672 1 94.19 236 ARG A O 1
ATOM 1864 N N . ILE A 1 237 ? 12.391 22.031 15.789 1 94.56 237 ILE A N 1
ATOM 1865 C CA . ILE A 1 237 ? 11.539 20.844 15.758 1 94.56 237 ILE A CA 1
ATOM 1866 C C . ILE A 1 237 ? 10.664 20.797 17.016 1 94.56 237 ILE A C 1
ATOM 1868 O O . ILE A 1 237 ? 9.461 20.547 16.922 1 94.56 237 ILE A O 1
ATOM 1872 N N . GLY A 1 238 ? 11.297 21.016 18.094 1 94.5 238 GLY A N 1
ATOM 1873 C CA . GLY A 1 238 ? 10.578 21 19.359 1 94.5 238 GLY A CA 1
ATOM 1874 C C . GLY A 1 238 ? 9.367 21.906 19.359 1 94.5 238 GLY A C 1
ATOM 1875 O O . GLY A 1 238 ? 8.234 21.453 19.562 1 94.5 238 GLY A O 1
ATOM 1876 N N . PRO A 1 239 ? 9.602 23.203 19.141 1 96.75 239 PRO A N 1
ATOM 1877 C CA . PRO A 1 239 ? 8.484 24.156 19.094 1 96.75 239 PRO A CA 1
ATOM 1878 C C . PRO A 1 239 ? 7.438 23.797 18.047 1 96.75 239 PRO A C 1
ATOM 1880 O O . PRO A 1 239 ? 6.234 23.906 18.312 1 96.75 239 PRO A O 1
ATOM 1883 N N . ALA A 1 240 ? 7.809 23.391 16.906 1 97.81 240 ALA A N 1
ATOM 1884 C CA . ALA A 1 240 ? 6.883 23 15.852 1 97.81 240 ALA A CA 1
ATOM 1885 C C . ALA A 1 240 ? 6.008 21.828 16.312 1 97.81 240 ALA A C 1
ATOM 1887 O O . ALA A 1 240 ? 4.801 21.812 16.062 1 97.81 240 ALA A O 1
ATOM 1888 N N . THR A 1 241 ? 6.66 20.875 16.906 1 97.62 241 THR A N 1
ATOM 1889 C CA . THR A 1 241 ? 5.945 19.719 17.422 1 97.62 241 THR A CA 1
ATOM 1890 C C . THR A 1 241 ? 4.898 20.156 18.453 1 97.62 241 THR A C 1
ATOM 1892 O O . THR A 1 241 ? 3.752 19.703 18.406 1 97.62 241 THR A O 1
ATOM 1895 N N . LYS A 1 242 ? 5.273 21.031 19.359 1 98.12 242 LYS A N 1
ATOM 1896 C CA . LYS A 1 242 ? 4.359 21.531 20.391 1 98.12 242 LYS A CA 1
ATOM 1897 C C . LYS A 1 242 ? 3.178 22.266 19.766 1 98.12 242 LYS A C 1
ATOM 1899 O O . LYS A 1 242 ? 2.039 22.109 20.203 1 98.12 242 LYS A O 1
ATOM 1904 N N . ALA A 1 243 ? 3.465 23.031 18.766 1 98.56 243 ALA A N 1
ATOM 1905 C CA . ALA A 1 243 ? 2.41 23.766 18.062 1 98.56 243 ALA A CA 1
ATOM 1906 C C . ALA A 1 243 ? 1.408 22.797 17.422 1 98.56 243 ALA A C 1
ATOM 1908 O O . ALA A 1 243 ? 0.197 23.031 17.484 1 98.56 243 ALA A O 1
ATOM 1909 N N . GLY A 1 244 ? 1.902 21.766 16.812 1 98.69 244 GLY A N 1
ATOM 1910 C CA . GLY A 1 244 ? 1.032 20.75 16.234 1 98.69 244 GLY A CA 1
ATOM 1911 C C . GLY A 1 244 ? 0.161 20.047 17.25 1 98.69 244 GLY A C 1
ATOM 1912 O O . GLY A 1 244 ?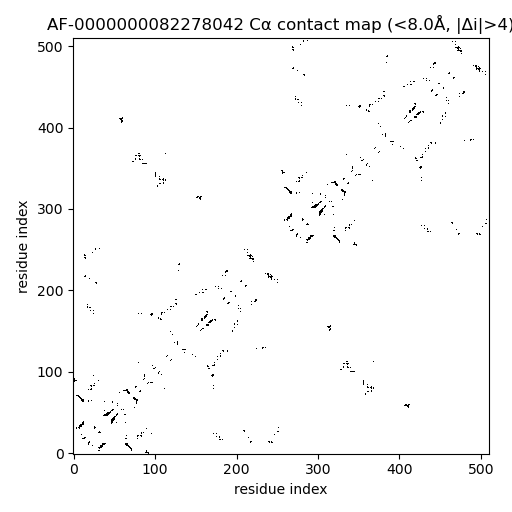 -1.044 19.891 17.047 1 98.69 244 GLY A O 1
ATOM 1913 N N . LEU A 1 245 ? 0.789 19.641 18.375 1 98.56 245 LEU A N 1
ATOM 1914 C CA . LEU A 1 245 ? 0.053 18.969 19.438 1 98.56 245 LEU A CA 1
ATOM 1915 C C . LEU A 1 245 ? -1.073 19.859 19.953 1 98.56 245 LEU A C 1
ATOM 1917 O O . LEU A 1 245 ? -2.199 19.391 20.141 1 98.56 245 LEU A O 1
ATOM 1921 N N . LYS A 1 246 ? -0.736 21.078 20.203 1 98.31 246 LYS A N 1
ATOM 1922 C CA . LYS A 1 246 ? -1.718 22.016 20.719 1 98.31 246 LYS A CA 1
ATOM 1923 C C . LYS A 1 246 ? -2.869 22.219 19.734 1 98.31 246 LYS A C 1
ATOM 1925 O O . LYS A 1 246 ? -4.031 22.281 20.141 1 98.31 246 LYS A O 1
ATOM 1930 N N . ALA A 1 247 ? -2.572 22.328 18.469 1 98.56 247 ALA A N 1
ATOM 1931 C CA . ALA A 1 247 ? -3.598 22.547 17.453 1 98.56 247 ALA A CA 1
ATOM 1932 C C . ALA A 1 247 ? -4.578 21.375 17.406 1 98.56 247 ALA A C 1
ATOM 1934 O O . ALA A 1 247 ? -5.793 21.578 17.375 1 98.56 247 ALA A O 1
ATOM 1935 N N . PHE A 1 248 ? -4.062 20.156 17.438 1 98.44 248 PHE A N 1
ATOM 1936 C CA . PHE A 1 248 ? -4.926 18.984 17.406 1 98.44 248 PHE A CA 1
ATOM 1937 C C . PHE A 1 248 ? -5.789 18.922 18.656 1 98.44 248 PHE A C 1
ATOM 1939 O O . PHE A 1 248 ? -6.977 18.609 18.594 1 98.44 248 PHE A O 1
ATOM 1946 N N . ALA A 1 249 ? -5.207 19.219 19.812 1 97.5 249 ALA A N 1
ATOM 1947 C CA . ALA A 1 249 ? -5.945 19.203 21.078 1 97.5 249 ALA A CA 1
ATOM 1948 C C . ALA A 1 249 ? -7.07 20.234 21.062 1 97.5 249 ALA A C 1
ATOM 1950 O O . ALA A 1 249 ? -8.203 19.922 21.438 1 97.5 249 ALA A O 1
ATOM 1951 N N . ASP A 1 250 ? -6.789 21.406 20.609 1 97.69 250 ASP A N 1
ATOM 1952 C CA . ASP A 1 250 ? -7.754 22.5 20.594 1 97.69 250 ASP A CA 1
ATOM 1953 C C . ASP A 1 250 ? -8.914 22.188 19.656 1 97.69 250 ASP A C 1
ATOM 1955 O O . ASP A 1 250 ? -10.07 22.516 19.953 1 97.69 250 ASP A O 1
ATOM 1959 N N . ALA A 1 251 ? -8.656 21.547 18.547 1 97.88 251 ALA A N 1
ATOM 1960 C CA . ALA A 1 251 ? -9.656 21.266 17.531 1 97.88 251 ALA A CA 1
ATOM 1961 C C . ALA A 1 251 ? -10.68 20.25 18.031 1 97.88 251 ALA A C 1
ATOM 1963 O O . ALA A 1 251 ? -11.805 20.203 17.531 1 97.88 251 ALA A O 1
ATOM 1964 N N . GLN A 1 252 ? -10.305 19.469 19 1 96.12 252 GLN A N 1
ATOM 1965 C CA . GLN A 1 252 ? -11.188 18.406 19.469 1 96.12 252 GLN A CA 1
ATOM 1966 C C . GLN A 1 252 ? -12.055 18.891 20.625 1 96.12 252 GLN A C 1
ATOM 1968 O O . GLN A 1 252 ? -12.961 18.172 21.062 1 96.12 252 GLN A O 1
ATOM 1973 N N . GLN A 1 253 ? -11.789 20.031 21.141 1 90.19 253 GLN A N 1
ATOM 1974 C CA . GLN A 1 253 ? -12.562 20.594 22.234 1 90.19 253 GLN A CA 1
ATOM 1975 C C . GLN A 1 253 ? -13.781 21.359 21.703 1 90.19 253 GLN A C 1
ATOM 1977 O O . GLN A 1 253 ? -14.688 21.703 22.469 1 90.19 253 GLN A O 1
ATOM 1982 N N . ILE A 1 254 ? -13.859 21.641 20.438 1 68.69 254 ILE A N 1
ATOM 1983 C CA . ILE A 1 254 ? -14.953 22.438 19.875 1 68.69 254 ILE A CA 1
ATOM 1984 C C . ILE A 1 254 ? -16.188 21.562 19.719 1 68.69 254 ILE A C 1
ATOM 1986 O O . ILE A 1 254 ? -16.141 20.531 19.047 1 68.69 254 ILE A O 1
ATOM 1990 N N . PRO A 1 255 ? -17.359 21.828 20.5 1 60.31 255 PRO A N 1
ATOM 1991 C CA . PRO A 1 255 ? -18.594 21.062 20.438 1 60.31 255 PRO A CA 1
ATOM 1992 C C . PRO A 1 255 ? -19.156 20.953 19.016 1 60.31 255 PRO A C 1
ATOM 1994 O O . PRO A 1 255 ? -18.922 21.844 18.188 1 60.31 255 PRO A O 1
ATOM 1997 N N . MET B 1 1 ? -26.062 -8.25 -3.396 1 52.72 1 MET B N 1
ATOM 1998 C CA . MET B 1 1 ? -25.688 -9.492 -4.055 1 52.72 1 MET B CA 1
ATOM 1999 C C . MET B 1 1 ? -24.422 -9.297 -4.898 1 52.72 1 MET B C 1
ATOM 2001 O O . MET B 1 1 ? -24.219 -8.219 -5.453 1 52.72 1 MET B O 1
ATOM 2005 N N . PRO B 1 2 ? -23.453 -10.227 -4.68 1 66.06 2 PRO B N 1
ATOM 2006 C CA . PRO B 1 2 ? -22.297 -10.016 -5.551 1 66.06 2 PRO B CA 1
ATOM 2007 C C . PRO B 1 2 ? -22.672 -9.938 -7.027 1 66.06 2 PRO B C 1
ATOM 2009 O O . PRO B 1 2 ? -23.625 -10.594 -7.461 1 66.06 2 PRO B O 1
ATOM 2012 N N . SER B 1 3 ? -22.016 -8.914 -7.672 1 79.81 3 SER B N 1
ATOM 2013 C CA . SER B 1 3 ? -22.234 -8.75 -9.109 1 79.81 3 SER B CA 1
ATOM 2014 C C . SER B 1 3 ? -21.625 -9.906 -9.891 1 79.81 3 SER B C 1
ATOM 2016 O O . SER B 1 3 ? -20.688 -10.555 -9.414 1 79.81 3 SER B O 1
ATOM 2018 N N . ILE B 1 4 ? -22.219 -10.344 -10.859 1 84.31 4 ILE B N 1
ATOM 2019 C CA . ILE B 1 4 ? -21.688 -11.359 -11.758 1 84.31 4 ILE B CA 1
ATOM 2020 C C . ILE B 1 4 ? -21 -10.688 -12.945 1 84.31 4 ILE B C 1
ATOM 2022 O O . ILE B 1 4 ? -21.547 -9.758 -13.547 1 84.31 4 ILE B O 1
ATOM 2026 N N . ALA B 1 5 ? -19.781 -11.133 -13.266 1 87.5 5 ALA B N 1
ATOM 2027 C CA . ALA B 1 5 ? -19.078 -10.617 -14.438 1 87.5 5 ALA B CA 1
ATOM 2028 C C . ALA B 1 5 ? -19.672 -11.188 -15.727 1 87.5 5 ALA B C 1
ATOM 2030 O O . ALA B 1 5 ? -19.516 -12.375 -16.016 1 87.5 5 ALA B O 1
ATOM 2031 N N . LYS B 1 6 ? -20.328 -10.352 -16.547 1 88.38 6 LYS B N 1
ATOM 2032 C CA . LYS B 1 6 ? -20.938 -10.773 -17.812 1 88.38 6 LYS B CA 1
ATOM 2033 C C . LYS B 1 6 ? -19.875 -10.992 -18.891 1 88.38 6 LYS B C 1
ATOM 2035 O O . LYS B 1 6 ? -20.062 -11.836 -19.781 1 88.38 6 LYS B O 1
ATOM 2040 N N . ILE B 1 7 ? -18.859 -10.188 -18.781 1 94.81 7 ILE B N 1
ATOM 2041 C CA . ILE B 1 7 ? -17.703 -10.258 -19.672 1 94.81 7 ILE B CA 1
ATOM 2042 C C . ILE B 1 7 ? -16.453 -10.578 -18.859 1 94.81 7 ILE B C 1
ATOM 2044 O O . ILE B 1 7 ? -16.234 -10.016 -17.781 1 94.81 7 ILE B O 1
ATOM 2048 N N . PRO B 1 8 ? -15.703 -11.57 -19.391 1 97.25 8 PRO B N 1
ATOM 2049 C CA . PRO B 1 8 ? -14.469 -11.859 -18.656 1 97.25 8 PRO B CA 1
ATOM 2050 C C . PRO B 1 8 ? -13.609 -10.617 -18.422 1 97.25 8 PRO B C 1
ATOM 2052 O O . PRO B 1 8 ? -13.508 -9.766 -19.312 1 97.25 8 PRO B O 1
ATOM 2055 N N . LEU B 1 9 ? -13.07 -10.547 -17.25 1 98.56 9 LEU B N 1
ATOM 2056 C CA . LEU B 1 9 ? -12.102 -9.484 -17 1 98.56 9 LEU B CA 1
ATOM 2057 C C . LEU B 1 9 ? -10.82 -9.711 -17.797 1 98.56 9 LEU B C 1
ATOM 2059 O O . LEU B 1 9 ? -10.547 -10.836 -18.219 1 98.56 9 LEU B O 1
ATOM 2063 N N . LYS B 1 10 ? -10.078 -8.641 -18.047 1 98.69 10 LYS B N 1
ATOM 2064 C CA . LYS B 1 10 ? -8.766 -8.766 -18.672 1 98.69 10 LYS B CA 1
ATOM 2065 C C . LYS B 1 10 ? -7.652 -8.461 -17.672 1 98.69 10 LYS B C 1
ATOM 2067 O O . LYS B 1 10 ? -7.668 -7.414 -17.016 1 98.69 10 LYS B O 1
ATOM 2072 N N . LEU B 1 11 ? -6.809 -9.367 -17.516 1 98.81 11 LEU B N 1
ATOM 2073 C CA . LEU B 1 11 ? -5.656 -9.203 -16.641 1 98.81 11 LEU B CA 1
ATOM 2074 C C . LEU B 1 11 ? -4.363 -9.156 -17.438 1 98.81 11 LEU B C 1
ATOM 2076 O O . LEU B 1 11 ? -3.99 -10.141 -18.078 1 98.81 11 LEU B O 1
ATOM 2080 N N . TYR B 1 12 ? -3.674 -8.031 -17.406 1 98.62 12 TYR B N 1
ATOM 2081 C CA . TYR B 1 12 ? -2.438 -7.812 -18.156 1 98.62 12 TYR B CA 1
ATOM 2082 C C . TYR B 1 12 ? -1.223 -8.172 -17.312 1 98.62 12 TYR B C 1
ATOM 2084 O O . TYR B 1 12 ? -1.137 -7.781 -16.141 1 98.62 12 TYR B O 1
ATOM 2092 N N . GLY B 1 13 ? -0.308 -8.891 -17.844 1 98.06 13 GLY B N 1
ATOM 2093 C CA . GLY B 1 13 ? 0.933 -9.227 -17.156 1 98.06 13 GLY B CA 1
ATOM 2094 C C . GLY B 1 13 ? 1.582 -10.484 -17.703 1 98.06 13 GLY B C 1
ATOM 2095 O O . GLY B 1 13 ? 1.426 -10.82 -18.875 1 98.06 13 GLY B O 1
ATOM 2096 N N . VAL B 1 14 ? 2.438 -11.109 -16.875 1 97.38 14 VAL B N 1
ATOM 2097 C CA . VAL B 1 14 ? 3.133 -12.336 -17.25 1 97.38 14 VAL B CA 1
ATOM 2098 C C . VAL B 1 14 ? 3.045 -13.344 -16.109 1 97.38 14 VAL B C 1
ATOM 2100 O O . VAL B 1 14 ? 3.115 -12.977 -14.93 1 97.38 14 VAL B O 1
ATOM 2103 N N . PRO B 1 15 ? 2.947 -14.594 -16.391 1 97.44 15 PRO B N 1
ATOM 2104 C CA . PRO B 1 15 ? 2.705 -15.633 -15.391 1 97.44 15 PRO B CA 1
ATOM 2105 C C . PRO B 1 15 ? 3.855 -15.781 -14.398 1 97.44 15 PRO B C 1
ATOM 2107 O O . PRO B 1 15 ? 3.68 -16.359 -13.32 1 97.44 15 PRO B O 1
ATOM 2110 N N . LEU B 1 16 ? 5.039 -15.32 -14.742 1 96.75 16 LEU B N 1
ATOM 2111 C CA . LEU B 1 16 ? 6.16 -15.461 -13.82 1 96.75 16 LEU B CA 1
ATOM 2112 C C . LEU B 1 16 ? 6.18 -14.312 -12.82 1 96.75 16 LEU B C 1
ATOM 2114 O O . LEU B 1 16 ? 6.902 -14.367 -11.82 1 96.75 16 LEU B O 1
ATOM 2118 N N . SER B 1 17 ? 5.406 -13.297 -13.078 1 96.69 17 SER B N 1
ATOM 2119 C CA . SER B 1 17 ? 5.293 -12.164 -12.164 1 96.69 17 SER B CA 1
ATOM 2120 C C . SER B 1 17 ? 4.5 -12.539 -10.914 1 96.69 17 SER B C 1
ATOM 2122 O O . SER B 1 17 ? 3.348 -12.969 -11.016 1 96.69 17 SER B O 1
ATOM 2124 N N . GLN B 1 18 ? 5.125 -12.336 -9.797 1 97 18 GLN B N 1
ATOM 2125 C CA . GLN B 1 18 ? 4.496 -12.719 -8.531 1 97 18 GLN B CA 1
ATOM 2126 C C . GLN B 1 18 ? 3.189 -11.953 -8.32 1 97 18 GLN B C 1
ATOM 2128 O O . GLN B 1 18 ? 2.15 -12.555 -8.039 1 97 18 GLN B O 1
ATOM 2133 N N . PRO B 1 19 ? 3.174 -10.609 -8.461 1 98.38 19 PRO B N 1
ATOM 2134 C CA . PRO B 1 19 ? 1.909 -9.898 -8.242 1 98.38 19 PRO B CA 1
ATOM 2135 C C . PRO B 1 19 ? 0.827 -10.305 -9.242 1 98.38 19 PRO B C 1
ATOM 2137 O O . PRO B 1 19 ? -0.359 -10.312 -8.898 1 98.38 19 PRO B O 1
ATOM 2140 N N . PHE B 1 20 ? 1.236 -10.641 -10.445 1 98.69 20 PHE B N 1
ATOM 2141 C CA . PHE B 1 20 ? 0.269 -11.117 -11.422 1 98.69 20 PHE B CA 1
ATOM 2142 C C . PHE B 1 20 ? -0.361 -12.43 -10.969 1 98.69 20 PHE B C 1
ATOM 2144 O O . PHE B 1 20 ? -1.584 -12.578 -11 1 98.69 20 PHE B O 1
ATOM 2151 N N . ARG B 1 21 ? 0.456 -13.359 -10.539 1 98.69 21 ARG B N 1
ATOM 2152 C CA . ARG B 1 21 ? -0.031 -14.664 -10.102 1 98.69 21 ARG B CA 1
ATOM 2153 C C . ARG B 1 21 ? -0.99 -14.523 -8.922 1 98.69 21 ARG B C 1
ATOM 2155 O O . ARG B 1 21 ? -1.988 -15.242 -8.844 1 98.69 21 ARG B O 1
ATOM 2162 N N . SER B 1 22 ? -0.673 -13.625 -8.039 1 98.88 22 SER B N 1
ATOM 2163 C CA . SER B 1 22 ? -1.547 -13.414 -6.895 1 98.88 22 SER B CA 1
ATOM 2164 C C . SER B 1 22 ? -2.93 -12.945 -7.332 1 98.88 22 SER B C 1
ATOM 2166 O O . SER B 1 22 ? -3.943 -13.406 -6.809 1 98.88 22 SER B O 1
ATOM 2168 N N . CYS B 1 23 ? -2.975 -12.039 -8.281 1 98.94 23 CYS B N 1
ATOM 2169 C CA . CYS B 1 23 ? -4.25 -11.547 -8.789 1 98.94 23 CYS B CA 1
ATOM 2170 C C . CYS B 1 23 ? -5.008 -12.656 -9.508 1 98.94 23 CYS B C 1
ATOM 2172 O O . CYS B 1 23 ? -6.203 -12.852 -9.281 1 98.94 23 CYS B O 1
ATOM 2174 N N . ALA B 1 24 ? -4.309 -13.375 -10.359 1 98.94 24 ALA B N 1
ATOM 2175 C CA . ALA B 1 24 ? -4.941 -14.461 -11.102 1 98.94 24 ALA B CA 1
ATOM 2176 C C . ALA B 1 24 ? -5.465 -15.547 -10.164 1 98.94 24 ALA B C 1
ATOM 2178 O O . ALA B 1 24 ? -6.57 -16.062 -10.352 1 98.94 24 ALA B O 1
ATOM 2179 N N . TRP B 1 25 ? -4.633 -15.883 -9.156 1 98.88 25 TRP B N 1
ATOM 2180 C CA . TRP B 1 25 ? -5.023 -16.875 -8.156 1 98.88 25 TRP B CA 1
ATOM 2181 C C . TRP B 1 25 ? -6.27 -16.438 -7.402 1 98.88 25 TRP B C 1
ATOM 2183 O O . TRP B 1 25 ? -7.168 -17.234 -7.137 1 98.88 25 TRP B O 1
ATOM 2193 N N . THR B 1 26 ? -6.367 -15.156 -7.07 1 98.88 26 THR B N 1
ATOM 2194 C CA . THR B 1 26 ? -7.539 -14.594 -6.414 1 98.88 26 THR B CA 1
ATOM 2195 C C . THR B 1 26 ? -8.773 -14.727 -7.301 1 98.88 26 THR B C 1
ATOM 2197 O O . THR B 1 26 ? -9.828 -15.172 -6.84 1 98.88 26 THR B O 1
ATOM 2200 N N . LEU B 1 27 ? -8.633 -14.391 -8.57 1 98.62 27 LEU B N 1
ATOM 2201 C CA . LEU B 1 27 ? -9.742 -14.469 -9.508 1 98.62 27 LEU B CA 1
ATOM 2202 C C . LEU B 1 27 ? -10.242 -15.906 -9.641 1 98.62 27 LEU B C 1
ATOM 2204 O O . LEU B 1 27 ? -11.453 -16.141 -9.68 1 98.62 27 LEU B O 1
ATOM 2208 N N . LEU B 1 28 ? -9.336 -16.875 -9.711 1 98.38 28 LEU B N 1
ATOM 2209 C CA . LEU B 1 28 ? -9.719 -18.281 -9.797 1 98.38 28 LEU B CA 1
ATOM 2210 C C . LEU B 1 28 ? -10.508 -18.703 -8.562 1 98.38 28 LEU B C 1
ATOM 2212 O O . LEU B 1 28 ? -11.539 -19.375 -8.68 1 98.38 28 LEU B O 1
ATOM 2216 N N . ASN B 1 29 ? -10.031 -18.312 -7.395 1 97.94 29 ASN B N 1
ATOM 2217 C CA . ASN B 1 29 ? -10.711 -18.688 -6.156 1 97.94 29 ASN B CA 1
ATOM 2218 C C . ASN B 1 29 ? -12.102 -18.078 -6.074 1 97.94 29 ASN B C 1
ATOM 2220 O O . ASN B 1 29 ? -13.008 -18.672 -5.48 1 97.94 29 ASN B O 1
ATOM 2224 N N . LEU B 1 30 ? -12.297 -16.922 -6.676 1 97.06 30 LEU B N 1
ATOM 2225 C CA . LEU B 1 30 ? -13.594 -16.266 -6.688 1 97.06 30 LEU B CA 1
ATOM 2226 C C . LEU B 1 30 ? -14.469 -16.812 -7.812 1 97.06 30 LEU B C 1
ATOM 2228 O O . LEU B 1 30 ? -15.656 -16.469 -7.895 1 97.06 30 LEU B O 1
ATOM 2232 N N . ARG B 1 31 ? -13.875 -17.547 -8.688 1 95.44 31 ARG B N 1
ATOM 2233 C CA . ARG B 1 31 ? -14.547 -18.094 -9.867 1 95.44 31 ARG B CA 1
ATOM 2234 C C . ARG B 1 31 ? -15.016 -16.969 -10.789 1 95.44 31 ARG B C 1
ATOM 2236 O O . ARG B 1 31 ? -16.125 -17.016 -11.312 1 95.44 31 ARG B O 1
ATOM 2243 N N . VAL B 1 32 ? -14.258 -15.977 -10.898 1 96.94 32 VAL B N 1
ATOM 2244 C CA . VAL B 1 32 ? -14.5 -14.875 -11.828 1 96.94 32 VAL B CA 1
ATOM 2245 C C . VAL B 1 32 ? -13.742 -15.125 -13.133 1 96.94 32 VAL B C 1
ATOM 2247 O O . VAL B 1 32 ? -12.516 -15.258 -13.125 1 96.94 32 VAL B O 1
ATOM 2250 N N . PRO B 1 33 ? -14.406 -15.211 -14.195 1 97.25 33 PRO B N 1
ATOM 2251 C CA . PRO B 1 33 ? -13.711 -15.453 -15.461 1 97.25 33 PRO B CA 1
ATOM 2252 C C . PRO B 1 33 ? -12.805 -14.289 -15.867 1 97.25 33 PRO B C 1
ATOM 2254 O O . PRO B 1 33 ? -13.156 -13.125 -15.656 1 97.25 33 PRO B O 1
ATOM 2257 N N . PHE B 1 34 ? -11.617 -14.664 -16.422 1 98.44 34 PHE B N 1
ATOM 2258 C CA . PHE B 1 34 ? -10.703 -13.633 -16.891 1 98.44 34 PHE B CA 1
ATOM 2259 C C . PHE B 1 34 ? -9.852 -14.141 -18.047 1 98.44 34 PHE B C 1
ATOM 2261 O O . PHE B 1 34 ? -9.688 -15.352 -18.219 1 98.44 34 PHE B O 1
ATOM 2268 N N . GLU B 1 35 ? -9.438 -13.188 -18.828 1 98.25 35 GLU B N 1
ATOM 2269 C CA . GLU B 1 35 ? -8.469 -13.406 -19.891 1 98.25 35 GLU B CA 1
ATOM 2270 C C . GLU B 1 35 ? -7.121 -12.773 -19.562 1 98.25 35 GLU B C 1
ATOM 2272 O O . GLU B 1 35 ? -7.066 -11.688 -18.984 1 98.25 35 GLU B O 1
ATOM 2277 N N . ILE B 1 36 ? -6.102 -13.484 -19.984 1 98.56 36 ILE B N 1
ATOM 2278 C CA . ILE B 1 36 ? -4.758 -12.961 -19.75 1 98.56 36 ILE B CA 1
ATOM 2279 C C . ILE B 1 36 ? -4.266 -12.242 -21 1 98.56 36 ILE B C 1
ATOM 2281 O O . ILE B 1 36 ? -4.285 -12.812 -22.094 1 98.56 36 ILE B O 1
ATOM 2285 N N . GLU B 1 37 ? -3.941 -11.008 -20.875 1 98 37 GLU B N 1
ATOM 2286 C CA . GLU B 1 37 ? -3.262 -10.234 -21.906 1 98 37 GLU B CA 1
ATOM 2287 C C . GLU B 1 37 ? -1.78 -10.07 -21.594 1 98 37 GLU B C 1
ATOM 2289 O O . GLU B 1 37 ? -1.422 -9.406 -20.609 1 98 37 GLU B O 1
ATOM 2294 N N . MET B 1 38 ? -0.946 -10.594 -22.469 1 97.38 38 MET B N 1
ATOM 2295 C CA . MET B 1 38 ? 0.49 -10.531 -22.203 1 97.38 38 MET B CA 1
ATOM 2296 C C . MET B 1 38 ? 0.979 -9.086 -22.188 1 97.38 38 MET B C 1
ATOM 2298 O O . MET B 1 38 ? 0.655 -8.305 -23.078 1 97.38 38 MET B O 1
ATOM 2302 N N . ALA B 1 39 ? 1.68 -8.773 -21.188 1 97.19 39 ALA B N 1
ATOM 2303 C CA . ALA B 1 39 ? 2.371 -7.492 -21.031 1 97.19 39 ALA B CA 1
ATOM 2304 C C . ALA B 1 39 ? 3.723 -7.684 -20.359 1 97.19 39 ALA B C 1
ATOM 2306 O O . ALA B 1 39 ? 3.805 -7.75 -19.125 1 97.19 39 ALA B O 1
ATOM 2307 N N . VAL B 1 40 ? 4.766 -7.688 -21.141 1 94.44 40 VAL B N 1
ATOM 2308 C CA . VAL B 1 40 ? 6.109 -7.961 -20.641 1 94.44 40 VAL B CA 1
ATOM 2309 C C . VAL B 1 40 ? 6.754 -6.664 -20.156 1 94.44 40 VAL B C 1
ATOM 2311 O O . VAL B 1 40 ? 6.926 -5.719 -20.938 1 94.44 40 VAL B O 1
ATOM 2314 N N . PRO B 1 41 ? 7.133 -6.652 -18.953 1 92.19 41 PRO B N 1
ATOM 2315 C CA . PRO B 1 41 ? 7.699 -5.418 -18.391 1 92.19 41 PRO B CA 1
ATOM 2316 C C . PRO B 1 41 ? 8.953 -4.961 -19.141 1 92.19 41 PRO B C 1
ATOM 2318 O O . PRO B 1 41 ? 9.875 -5.75 -19.359 1 92.19 41 PRO B O 1
ATOM 2321 N N . GLY B 1 42 ? 8.969 -3.709 -19.516 1 89.44 42 GLY B N 1
ATOM 2322 C CA . GLY B 1 42 ? 10.164 -3.08 -20.047 1 89.44 42 GLY B CA 1
ATOM 2323 C C . GLY B 1 42 ? 10.32 -3.27 -21.547 1 89.44 42 GLY B C 1
ATOM 2324 O O . GLY B 1 42 ? 11.266 -2.762 -22.156 1 89.44 42 GLY B O 1
ATOM 2325 N N . MET B 1 43 ? 9.484 -3.984 -22.172 1 91.88 43 MET B N 1
ATOM 2326 C CA . MET B 1 43 ? 9.609 -4.254 -23.609 1 91.88 43 MET B CA 1
ATOM 2327 C C . MET B 1 43 ? 8.797 -3.254 -24.422 1 91.88 43 MET B C 1
ATOM 2329 O O . MET B 1 43 ? 7.699 -2.867 -24.016 1 91.88 43 MET B O 1
ATOM 2333 N N . SER B 1 44 ? 9.297 -2.893 -25.531 1 93.94 44 SER B N 1
ATOM 2334 C CA . SER B 1 44 ? 8.656 -1.896 -26.391 1 93.94 44 SER B CA 1
ATOM 2335 C C . SER B 1 44 ? 7.777 -2.555 -27.453 1 93.94 44 SER B C 1
ATOM 2337 O O . SER B 1 44 ? 6.988 -1.882 -28.109 1 93.94 44 SER B O 1
ATOM 2339 N N . SER B 1 45 ? 7.969 -3.867 -27.625 1 94.19 45 SER B N 1
ATOM 2340 C CA . SER B 1 45 ? 7.172 -4.578 -28.625 1 94.19 45 SER B CA 1
ATOM 2341 C C . SER B 1 45 ? 5.684 -4.496 -28.297 1 94.19 45 SER B C 1
ATOM 2343 O O . SER B 1 45 ? 5.293 -3.938 -27.266 1 94.19 45 SER B O 1
ATOM 2345 N N . LYS B 1 46 ? 4.809 -5.031 -29.062 1 93.62 46 LYS B N 1
ATOM 2346 C CA . LYS B 1 46 ? 3.354 -4.973 -28.938 1 93.62 46 LYS B CA 1
ATOM 2347 C C . LYS B 1 46 ? 2.887 -5.656 -27.656 1 93.62 46 LYS B C 1
ATOM 2349 O O . LYS B 1 46 ? 1.813 -5.348 -27.141 1 93.62 46 LYS B O 1
ATOM 2354 N N . VAL B 1 47 ? 3.676 -6.547 -27.047 1 93 47 VAL B N 1
ATOM 2355 C CA . VAL B 1 47 ? 3.291 -7.258 -25.828 1 93 47 VAL B CA 1
ATOM 2356 C C . VAL B 1 47 ? 4.039 -6.684 -24.641 1 93 47 VAL B C 1
ATOM 2358 O O . VAL B 1 47 ? 4.125 -7.32 -23.578 1 93 47 VAL B O 1
ATOM 2361 N N . GLY B 1 48 ? 4.641 -5.496 -24.922 1 95.19 48 GLY B N 1
ATOM 2362 C CA . GLY B 1 48 ? 5.43 -4.887 -23.859 1 95.19 48 GLY B CA 1
ATOM 2363 C C . GLY B 1 48 ? 4.715 -3.74 -23.172 1 95.19 48 GLY B C 1
ATOM 2364 O O . GLY B 1 48 ? 3.818 -3.123 -23.75 1 95.19 48 GLY B O 1
ATOM 2365 N N . THR B 1 49 ? 5.156 -3.439 -21.938 1 95.19 49 THR B N 1
ATOM 2366 C CA . THR B 1 49 ? 4.535 -2.391 -21.141 1 95.19 49 THR B CA 1
ATOM 2367 C C . THR B 1 49 ? 4.961 -1.01 -21.641 1 95.19 49 THR B C 1
ATOM 2369 O O . THR B 1 49 ? 4.359 0 -21.266 1 95.19 49 THR B O 1
ATOM 2372 N N . LYS B 1 50 ? 5.969 -0.987 -22.469 1 93.81 50 LYS B N 1
ATOM 2373 C CA . LYS B 1 50 ? 6.414 0.295 -23.016 1 93.81 50 LYS B CA 1
ATOM 2374 C C . LYS B 1 50 ? 5.699 0.614 -24.328 1 93.81 50 LYS B C 1
ATOM 2376 O O . LYS B 1 50 ? 5.848 1.71 -24.859 1 93.81 50 LYS B O 1
ATOM 2381 N N . ASN B 1 51 ? 5.008 -0.38 -24.781 1 94.69 51 ASN B N 1
ATOM 2382 C CA . ASN B 1 51 ? 4.242 -0.162 -26.016 1 94.69 51 ASN B CA 1
ATOM 2383 C C . ASN B 1 51 ? 3.074 0.793 -25.781 1 94.69 51 ASN B C 1
ATOM 2385 O O . ASN B 1 51 ? 2.447 0.766 -24.719 1 94.69 51 ASN B O 1
ATOM 2389 N N . GLU B 1 52 ? 2.699 1.537 -26.766 1 93.81 52 GLU B N 1
ATOM 2390 C CA . GLU B 1 52 ? 1.66 2.559 -26.672 1 93.81 52 GLU B CA 1
ATOM 2391 C C . GLU B 1 52 ? 0.302 1.938 -26.344 1 93.81 52 GLU B C 1
ATOM 2393 O O . GLU B 1 52 ? -0.521 2.551 -25.672 1 93.81 52 GLU B O 1
ATOM 2398 N N . ASN B 1 53 ? 0.082 0.784 -26.875 1 93.81 53 ASN B N 1
ATOM 2399 C CA . ASN B 1 53 ? -1.19 0.116 -26.625 1 93.81 53 ASN B CA 1
ATOM 2400 C C . ASN B 1 53 ? -1.402 -0.14 -25.141 1 93.81 53 ASN B C 1
ATOM 2402 O O . ASN B 1 53 ? -2.508 0.043 -24.625 1 93.81 53 ASN B O 1
ATOM 2406 N N . PHE B 1 54 ? -0.339 -0.561 -24.453 1 95.44 54 PHE B N 1
ATOM 2407 C CA . PHE B 1 54 ? -0.433 -0.777 -23.016 1 95.44 54 PHE B CA 1
ATOM 2408 C C . PHE B 1 54 ? -0.489 0.552 -22.266 1 95.44 54 PHE B C 1
ATOM 2410 O O . PHE B 1 54 ? -1.313 0.731 -21.375 1 95.44 54 PHE B O 1
ATOM 2417 N N . GLN B 1 55 ? 0.319 1.44 -22.688 1 93.06 55 GLN B N 1
ATOM 2418 C CA . GLN B 1 55 ? 0.44 2.719 -22 1 93.06 55 GLN B CA 1
ATOM 2419 C C . GLN B 1 55 ? -0.854 3.521 -22.094 1 93.06 55 GLN B C 1
ATOM 2421 O O . GLN B 1 55 ? -1.174 4.305 -21.188 1 93.06 55 GLN B O 1
ATOM 2426 N N . ALA B 1 56 ? -1.617 3.297 -23.094 1 93.12 56 ALA B N 1
ATOM 2427 C CA . ALA B 1 56 ? -2.863 4.027 -23.297 1 93.12 56 ALA B CA 1
ATOM 2428 C C . ALA B 1 56 ? -3.928 3.6 -22.297 1 93.12 56 ALA B C 1
ATOM 2430 O O . ALA B 1 56 ? -4.918 4.305 -22.094 1 93.12 56 ALA B O 1
ATOM 2431 N N . LEU B 1 57 ? -3.787 2.439 -21.688 1 93.38 57 LEU B N 1
ATOM 2432 C CA . LEU B 1 57 ? -4.762 1.946 -20.719 1 93.38 57 LEU B CA 1
ATOM 2433 C C . LEU B 1 57 ? -4.75 2.799 -19.453 1 93.38 57 LEU B C 1
ATOM 2435 O O . LEU B 1 57 ? -5.77 2.918 -18.781 1 93.38 57 LEU B O 1
ATOM 2439 N N . THR B 1 58 ? -3.588 3.297 -19.031 1 87.88 58 THR B N 1
ATOM 2440 C CA . THR B 1 58 ? -3.428 4.176 -17.875 1 87.88 58 THR B CA 1
ATOM 2441 C C . THR B 1 58 ? -2.443 5.301 -18.188 1 87.88 58 THR B C 1
ATOM 2443 O O . THR B 1 58 ? -1.336 5.328 -17.641 1 87.88 58 THR B O 1
ATOM 2446 N N . PRO B 1 59 ? -2.848 6.152 -18.984 1 82.44 59 PRO B N 1
ATOM 2447 C CA . PRO B 1 59 ? -1.885 7.188 -19.375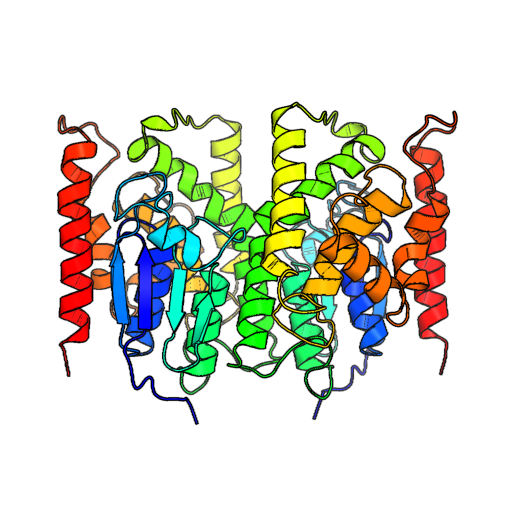 1 82.44 59 PRO B CA 1
ATOM 2448 C C . PRO B 1 59 ? -1.314 7.941 -18.172 1 82.44 59 PRO B C 1
ATOM 2450 O O . PRO B 1 59 ? -2.072 8.453 -17.344 1 82.44 59 PRO B O 1
ATOM 2453 N N . HIS B 1 60 ? -0.052 7.93 -17.984 1 78.31 60 HIS B N 1
ATOM 2454 C CA . HIS B 1 60 ? 0.786 8.672 -17.047 1 78.31 60 HIS B CA 1
ATOM 2455 C C . HIS B 1 60 ? 0.618 8.141 -15.633 1 78.31 60 HIS B C 1
ATOM 2457 O O . HIS B 1 60 ? 0.913 8.852 -14.664 1 78.31 60 HIS B O 1
ATOM 2463 N N . ARG B 1 61 ? -0.054 6.977 -15.5 1 79.38 61 ARG B N 1
ATOM 2464 C CA . ARG B 1 61 ? -0.227 6.473 -14.141 1 79.38 61 ARG B CA 1
ATOM 2465 C C . ARG B 1 61 ? 0.762 5.352 -13.844 1 79.38 61 ARG B C 1
ATOM 2467 O O . ARG B 1 61 ? 1.383 5.332 -12.781 1 79.38 61 ARG B O 1
ATOM 2474 N N . SER B 1 62 ? 0.799 4.516 -14.727 1 82.25 62 SER B N 1
ATOM 2475 C CA . SER B 1 62 ? 1.629 3.363 -14.398 1 82.25 62 SER B CA 1
ATOM 2476 C C . SER B 1 62 ? 2 2.572 -15.648 1 82.25 62 SER B C 1
ATOM 2478 O O . SER B 1 62 ? 1.226 2.516 -16.609 1 82.25 62 SER B O 1
ATOM 2480 N N . THR B 1 63 ? 3.193 2.006 -15.641 1 85.44 63 THR B N 1
ATOM 2481 C CA . THR B 1 63 ? 3.627 1.051 -16.656 1 85.44 63 THR B CA 1
ATOM 2482 C C . THR B 1 63 ? 3.848 -0.328 -16.031 1 85.44 63 THR B C 1
ATOM 2484 O O . THR B 1 63 ? 4.492 -1.188 -16.641 1 85.44 63 THR B O 1
ATOM 2487 N N . GLN B 1 64 ? 3.26 -0.503 -14.906 1 91.56 64 GLN B N 1
ATOM 2488 C CA . GLN B 1 64 ? 3.512 -1.731 -14.164 1 91.56 64 GLN B CA 1
ATOM 2489 C C . GLN B 1 64 ? 2.414 -2.762 -14.414 1 91.56 64 GLN B C 1
ATOM 2491 O O . GLN B 1 64 ? 1.321 -2.414 -14.867 1 91.56 64 GLN B O 1
ATOM 2496 N N . VAL B 1 65 ? 2.695 -3.994 -14.258 1 96.06 65 VAL B N 1
ATOM 2497 C CA . VAL B 1 65 ? 1.746 -5.102 -14.273 1 96.06 65 VAL B CA 1
ATOM 2498 C C . VAL B 1 65 ? 1.666 -5.734 -12.883 1 96.06 65 VAL B C 1
ATOM 2500 O O . VAL B 1 65 ? 2.621 -5.664 -12.109 1 96.06 65 VAL B O 1
ATOM 2503 N N . PRO B 1 66 ? 0.584 -6.242 -12.469 1 98.06 66 PRO B N 1
ATOM 2504 C CA . PRO B 1 66 ? -0.604 -6.492 -13.289 1 98.06 66 PRO B CA 1
ATOM 2505 C C . PRO B 1 66 ? -1.485 -5.254 -13.438 1 98.06 66 PRO B C 1
ATOM 2507 O O . PRO B 1 66 ? -1.379 -4.312 -12.648 1 98.06 66 PRO B O 1
ATOM 2510 N N . LEU B 1 67 ? -2.182 -5.195 -14.477 1 98.38 67 LEU B N 1
ATOM 2511 C CA . LEU B 1 67 ? -3.24 -4.23 -14.758 1 98.38 67 LEU B CA 1
ATOM 2512 C C . LEU B 1 67 ? -4.555 -4.941 -15.078 1 98.38 67 LEU B C 1
ATOM 2514 O O . LEU B 1 67 ? -4.57 -5.91 -15.844 1 98.38 67 LEU B O 1
ATOM 2518 N N . LEU B 1 68 ? -5.641 -4.543 -14.445 1 98.69 68 LEU B N 1
ATOM 2519 C CA . LEU B 1 68 ? -6.949 -5.152 -14.648 1 98.69 68 LEU B CA 1
ATOM 2520 C C . LEU B 1 68 ? -7.859 -4.23 -15.453 1 98.69 68 LEU B C 1
ATOM 2522 O O . LEU B 1 68 ? -7.965 -3.039 -15.156 1 98.69 68 LEU B O 1
ATOM 2526 N N . VAL B 1 69 ? -8.461 -4.723 -16.453 1 98.38 69 VAL B N 1
ATOM 2527 C CA . VAL B 1 69 ? -9.523 -4.031 -17.188 1 98.38 69 VAL B CA 1
ATOM 2528 C C . VAL B 1 69 ? -10.852 -4.758 -16.969 1 98.38 69 VAL B C 1
ATOM 2530 O O . VAL B 1 69 ? -10.977 -5.938 -17.297 1 98.38 69 VAL B O 1
ATOM 2533 N N . ASP B 1 70 ? -11.773 -4.141 -16.344 1 98.25 70 ASP B N 1
ATOM 2534 C CA . ASP B 1 70 ? -13.133 -4.652 -16.172 1 98.25 70 ASP B CA 1
ATOM 2535 C C . ASP B 1 70 ? -14.109 -3.957 -17.125 1 98.25 70 ASP B C 1
ATOM 2537 O O . ASP B 1 70 ? -14.672 -2.916 -16.781 1 98.25 70 ASP B O 1
ATOM 2541 N N . ASN B 1 71 ? -14.422 -4.547 -18.219 1 97.12 71 ASN B N 1
ATOM 2542 C CA . ASN B 1 71 ? -15.289 -3.963 -19.234 1 97.12 71 ASN B CA 1
ATOM 2543 C C . ASN B 1 71 ? -16.75 -3.957 -18.781 1 97.12 71 ASN B C 1
ATOM 2545 O O . ASN B 1 71 ? -17.578 -3.291 -19.391 1 97.12 71 ASN B O 1
ATOM 2549 N N . ASN B 1 72 ? -17.047 -4.719 -17.734 1 97.31 72 ASN B N 1
ATOM 2550 C CA . ASN B 1 72 ? -18.406 -4.699 -17.188 1 97.31 72 ASN B CA 1
ATOM 2551 C C . ASN B 1 72 ? -18.734 -3.35 -16.547 1 97.31 72 ASN B C 1
ATOM 2553 O O . ASN B 1 72 ? -19.906 -2.943 -16.516 1 97.31 72 ASN B O 1
ATOM 2557 N N . THR B 1 73 ? -17.688 -2.629 -16.094 1 96.44 73 THR B N 1
ATOM 2558 C CA . THR B 1 73 ? -17.922 -1.395 -15.352 1 96.44 73 THR B CA 1
ATOM 2559 C C . THR B 1 73 ? -17.109 -0.243 -15.961 1 96.44 73 THR B C 1
ATOM 2561 O O . THR B 1 73 ? -17.25 0.904 -15.523 1 96.44 73 THR B O 1
ATOM 2564 N N . GLY B 1 74 ? -16.172 -0.583 -16.891 1 96.25 74 GLY B N 1
ATOM 2565 C CA . GLY B 1 74 ? -15.328 0.43 -17.484 1 96.25 74 GLY B CA 1
ATOM 2566 C C . GLY B 1 74 ? -14.117 0.774 -16.641 1 96.25 74 GLY B C 1
ATOM 2567 O O . GLY B 1 74 ? -13.492 1.818 -16.828 1 96.25 74 GLY B O 1
ATOM 2568 N N . LEU B 1 75 ? -13.766 -0.09 -15.727 1 97.12 75 LEU B N 1
ATOM 2569 C CA . LEU B 1 75 ? -12.688 0.164 -14.781 1 97.12 75 LEU B CA 1
ATOM 2570 C C . LEU B 1 75 ? -11.352 -0.336 -15.336 1 97.12 75 LEU B C 1
ATOM 2572 O O . LEU B 1 75 ? -11.281 -1.438 -15.883 1 97.12 75 LEU B O 1
ATOM 2576 N N . VAL B 1 76 ? -10.281 0.45 -15.227 1 97.25 76 VAL B N 1
ATOM 2577 C CA . VAL B 1 76 ? -8.883 0.058 -15.398 1 97.25 76 VAL B CA 1
ATOM 2578 C C . VAL B 1 76 ? -8.125 0.253 -14.094 1 97.25 76 VAL B C 1
ATOM 2580 O O . VAL B 1 76 ? -8.07 1.362 -13.555 1 97.25 76 VAL B O 1
ATOM 2583 N N . LEU B 1 77 ? -7.582 -0.802 -13.602 1 97.81 77 LEU B N 1
ATOM 2584 C CA . LEU B 1 77 ? -7.066 -0.777 -12.234 1 97.81 77 LEU B CA 1
ATOM 2585 C C . LEU B 1 77 ? -5.664 -1.368 -12.172 1 97.81 77 LEU B C 1
ATOM 2587 O O . LEU B 1 77 ? -5.391 -2.4 -12.789 1 97.81 77 LEU B O 1
ATOM 2591 N N . THR B 1 78 ? -4.773 -0.642 -11.414 1 97.25 78 THR B N 1
ATOM 2592 C CA . THR B 1 78 ? -3.42 -1.125 -11.164 1 97.25 78 THR B CA 1
ATOM 2593 C C . THR B 1 78 ? -3.203 -1.385 -9.68 1 97.25 78 THR B C 1
ATOM 2595 O O . THR B 1 78 ? -4.078 -1.103 -8.859 1 97.25 78 THR B O 1
ATOM 2598 N N . GLU B 1 79 ? -2.02 -1.882 -9.375 1 98.12 79 GLU B N 1
ATOM 2599 C CA . GLU B 1 79 ? -1.651 -2.258 -8.008 1 98.12 79 GLU B CA 1
ATOM 2600 C C . GLU B 1 79 ? -2.344 -3.551 -7.59 1 98.12 79 GLU B C 1
ATOM 2602 O O . GLU B 1 79 ? -3.551 -3.562 -7.336 1 98.12 79 GLU B O 1
ATOM 2607 N N . SER B 1 80 ? -1.588 -4.574 -7.418 1 98.75 80 SER B N 1
ATOM 2608 C CA . SER B 1 80 ? -2.123 -5.918 -7.227 1 98.75 80 SER B CA 1
ATOM 2609 C C . SER B 1 80 ? -2.994 -5.996 -5.977 1 98.75 80 SER B C 1
ATOM 2611 O O . SER B 1 80 ? -4.094 -6.555 -6.012 1 98.75 80 SER B O 1
ATOM 2613 N N . PRO B 1 81 ? -2.59 -5.383 -4.812 1 98.88 81 PRO B N 1
ATOM 2614 C CA . PRO B 1 81 ? -3.494 -5.5 -3.666 1 98.88 81 PRO B CA 1
ATOM 2615 C C . PRO B 1 81 ? -4.832 -4.805 -3.896 1 98.88 81 PRO B C 1
ATOM 2617 O O . PRO B 1 81 ? -5.867 -5.277 -3.42 1 98.88 81 PRO B O 1
ATOM 2620 N N . ALA B 1 82 ? -4.828 -3.684 -4.594 1 98.69 82 ALA B N 1
ATOM 2621 C CA . ALA B 1 82 ? -6.074 -2.996 -4.918 1 98.69 82 ALA B CA 1
ATOM 2622 C C . ALA B 1 82 ? -6.938 -3.84 -5.852 1 98.69 82 ALA B C 1
ATOM 2624 O O . ALA B 1 82 ? -8.156 -3.928 -5.672 1 98.69 82 ALA B O 1
ATOM 2625 N N . ILE B 1 83 ? -6.285 -4.434 -6.848 1 98.88 83 ILE B N 1
ATOM 2626 C CA . ILE B 1 83 ? -6.992 -5.312 -7.773 1 98.88 83 ILE B CA 1
ATOM 2627 C C . ILE B 1 83 ? -7.656 -6.453 -7 1 98.88 83 ILE B C 1
ATOM 2629 O O . ILE B 1 83 ? -8.852 -6.703 -7.156 1 98.88 83 ILE B O 1
ATOM 2633 N N . MET B 1 84 ? -6.906 -7.09 -6.145 1 98.94 84 MET B N 1
ATOM 2634 C CA . MET B 1 84 ? -7.391 -8.258 -5.41 1 98.94 84 MET B CA 1
ATOM 2635 C C . MET B 1 84 ? -8.531 -7.871 -4.477 1 98.94 84 MET B C 1
ATOM 2637 O O . MET B 1 84 ? -9.562 -8.547 -4.438 1 98.94 84 MET B O 1
ATOM 2641 N N . SER B 1 85 ? -8.344 -6.789 -3.752 1 98.62 85 SER B N 1
ATOM 2642 C CA . SER B 1 85 ? -9.406 -6.344 -2.854 1 98.62 85 SER B CA 1
ATOM 2643 C C . SER B 1 85 ? -10.672 -5.984 -3.625 1 98.62 85 SER B C 1
ATOM 2645 O O . SER B 1 85 ? -11.781 -6.324 -3.203 1 98.62 85 SER B O 1
ATOM 2647 N N . HIS B 1 86 ? -10.516 -5.352 -4.766 1 98.38 86 HIS B N 1
ATOM 2648 C CA . HIS B 1 86 ? -11.664 -4.902 -5.543 1 98.38 86 HIS B CA 1
ATOM 2649 C C . HIS B 1 86 ? -12.469 -6.082 -6.078 1 98.38 86 HIS B C 1
ATOM 2651 O O . HIS B 1 86 ? -13.695 -6.102 -5.965 1 98.38 86 HIS B O 1
ATOM 2657 N N . VAL B 1 87 ? -11.836 -7.055 -6.641 1 98.44 87 VAL B N 1
ATOM 2658 C CA . VAL B 1 87 ? -12.578 -8.164 -7.227 1 98.44 87 VAL B CA 1
ATOM 2659 C C . VAL B 1 87 ? -13.266 -8.969 -6.125 1 98.44 87 VAL B C 1
ATOM 2661 O O . VAL B 1 87 ? -14.352 -9.516 -6.332 1 98.44 87 VAL B O 1
ATOM 2664 N N . CYS B 1 88 ? -12.664 -9.031 -4.945 1 98.25 88 CYS B N 1
ATOM 2665 C CA . CYS B 1 88 ? -13.328 -9.664 -3.811 1 98.25 88 CYS B CA 1
ATOM 2666 C C . CYS B 1 88 ? -14.594 -8.898 -3.43 1 98.25 88 CYS B C 1
ATOM 2668 O O . CYS B 1 88 ? -15.641 -9.508 -3.178 1 98.25 88 CYS B O 1
ATOM 2670 N N . GLU B 1 89 ? -14.5 -7.574 -3.373 1 97.19 89 GLU B N 1
ATOM 2671 C CA . GLU B 1 89 ? -15.625 -6.746 -2.949 1 97.19 89 GLU B CA 1
ATOM 2672 C C . GLU B 1 89 ? -16.734 -6.746 -3.994 1 97.19 89 GLU B C 1
ATOM 2674 O O . GLU B 1 89 ? -17.922 -6.762 -3.652 1 97.19 89 GLU B O 1
ATOM 2679 N N . ARG B 1 90 ? -16.359 -6.754 -5.238 1 97 90 ARG B N 1
ATOM 2680 C CA . ARG B 1 90 ? -17.328 -6.574 -6.312 1 97 90 ARG B CA 1
ATOM 2681 C C . ARG B 1 90 ? -17.953 -7.906 -6.727 1 97 90 ARG B C 1
ATOM 2683 O O . ARG B 1 90 ? -19.156 -7.988 -6.973 1 97 90 ARG B O 1
ATOM 2690 N N . TYR B 1 91 ? -17.141 -8.93 -6.773 1 96.94 91 TYR B N 1
ATOM 2691 C CA . TYR B 1 91 ? -17.594 -10.164 -7.391 1 96.94 91 TYR B CA 1
ATOM 2692 C C . TYR B 1 91 ? -17.625 -11.305 -6.379 1 96.94 91 TYR B C 1
ATOM 2694 O O . TYR B 1 91 ? -18.219 -12.352 -6.629 1 96.94 91 TYR B O 1
ATOM 2702 N N . GLY B 1 92 ? -16.922 -11.086 -5.219 1 94.88 92 GLY B N 1
ATOM 2703 C CA . GLY B 1 92 ? -16.891 -12.125 -4.199 1 94.88 92 GLY B CA 1
ATOM 2704 C C . GLY B 1 92 ? -18.203 -12.227 -3.432 1 94.88 92 GLY B C 1
ATOM 2705 O O . GLY B 1 92 ? -19 -11.289 -3.424 1 94.88 92 GLY B O 1
ATOM 2706 N N . THR B 1 93 ? -18.406 -13.398 -2.814 1 91.81 93 THR B N 1
ATOM 2707 C CA . THR B 1 93 ? -19.547 -13.617 -1.937 1 91.81 93 THR B CA 1
ATOM 2708 C C . THR B 1 93 ? -19.094 -13.852 -0.5 1 91.81 93 THR B C 1
ATOM 2710 O O . THR B 1 93 ? -18.016 -14.391 -0.269 1 91.81 93 THR B O 1
ATOM 2713 N N . HIS B 1 94 ? -19.828 -13.328 0.465 1 89.44 94 HIS B N 1
ATOM 2714 C CA . HIS B 1 94 ? -19.609 -13.594 1.883 1 89.44 94 HIS B CA 1
ATOM 2715 C C . HIS B 1 94 ? -18.203 -13.172 2.314 1 89.44 94 HIS B C 1
ATOM 2717 O O . HIS B 1 94 ? -17.547 -13.883 3.074 1 89.44 94 HIS B O 1
ATOM 2723 N N . ASN B 1 95 ? -17.703 -12.164 1.729 1 87.19 95 ASN B N 1
ATOM 2724 C CA . ASN B 1 95 ? -16.391 -11.602 2.066 1 87.19 95 ASN B CA 1
ATOM 2725 C C . ASN B 1 95 ? -15.273 -12.609 1.822 1 87.19 95 ASN B C 1
ATOM 2727 O O . ASN B 1 95 ? -14.297 -12.656 2.57 1 87.19 95 ASN B O 1
ATOM 2731 N N . GLN B 1 96 ? -15.523 -13.43 0.847 1 92.75 96 GLN B N 1
ATOM 2732 C CA . GLN B 1 96 ? -14.508 -14.422 0.5 1 92.75 96 GLN B CA 1
ATOM 2733 C C . GLN B 1 96 ? -13.148 -13.766 0.286 1 92.75 96 GLN B C 1
ATOM 2735 O O . GLN B 1 96 ? -13.039 -12.789 -0.448 1 92.75 96 GLN B O 1
ATOM 2740 N N . LEU B 1 97 ? -12.094 -14.305 0.997 1 97.69 97 LEU B N 1
ATOM 2741 C CA . LEU B 1 97 ? -10.703 -13.891 0.914 1 97.69 97 LEU B CA 1
ATOM 2742 C C . LEU B 1 97 ? -10.523 -12.477 1.466 1 97.69 97 LEU B C 1
ATOM 2744 O O . LEU B 1 97 ? -9.484 -11.852 1.253 1 97.69 97 LEU B O 1
ATOM 2748 N N . LEU B 1 98 ? -11.484 -11.93 2.002 1 97.06 98 LEU B N 1
ATOM 2749 C CA . LEU B 1 98 ? -11.477 -10.648 2.691 1 97.06 98 LEU B CA 1
ATOM 2750 C C . LEU B 1 98 ? -12.195 -10.742 4.031 1 97.06 98 LEU B C 1
ATOM 2752 O O . LEU B 1 98 ? -12.203 -11.805 4.66 1 97.06 98 LEU B O 1
ATOM 2756 N N . ALA B 1 99 ? -12.641 -9.68 4.621 1 96.81 99 ALA B N 1
ATOM 2757 C CA . ALA B 1 99 ? -13.391 -9.586 5.871 1 96.81 99 ALA B CA 1
ATOM 2758 C C . ALA B 1 99 ? -14.398 -8.445 5.824 1 96.81 99 ALA B C 1
ATOM 2760 O O . ALA B 1 99 ? -14.344 -7.598 4.93 1 96.81 99 ALA B O 1
ATOM 2761 N N . PRO B 1 100 ? -15.375 -8.5 6.715 1 95.5 100 PRO B N 1
ATOM 2762 C CA . PRO B 1 100 ? -16.391 -7.453 6.688 1 95.5 100 PRO B CA 1
ATOM 2763 C C . PRO B 1 100 ? -15.812 -6.055 6.875 1 95.5 100 PRO B C 1
ATOM 2765 O O . PRO B 1 100 ? -14.891 -5.867 7.672 1 95.5 100 PRO B O 1
ATOM 2768 N N . SER B 1 101 ? -16.391 -5.09 6.129 1 94.88 101 SER B N 1
ATOM 2769 C CA . SER B 1 101 ? -15.977 -3.693 6.242 1 94.88 101 SER B CA 1
ATOM 2770 C C . SER B 1 101 ? -16.047 -3.211 7.688 1 94.88 101 SER B C 1
ATOM 2772 O O . SER B 1 101 ? -17.016 -3.504 8.398 1 94.88 101 SER B O 1
ATOM 2774 N N . GLY B 1 102 ? -15.016 -2.57 8.156 1 95.19 102 GLY B N 1
ATOM 2775 C CA . GLY B 1 102 ? -15 -2.002 9.492 1 95.19 102 GLY B CA 1
ATOM 2776 C C . GLY B 1 102 ? -14.547 -2.982 10.555 1 95.19 102 GLY B C 1
ATOM 2777 O O . GLY B 1 102 ? -14.352 -2.607 11.711 1 95.19 102 GLY B O 1
ATOM 2778 N N . SER B 1 103 ? -14.383 -4.258 10.18 1 96.88 103 SER B N 1
ATOM 2779 C CA . SER B 1 103 ? -13.938 -5.254 11.141 1 96.88 103 SER B CA 1
ATOM 2780 C C . SER B 1 103 ? -12.445 -5.129 11.422 1 96.88 103 SER B C 1
ATOM 2782 O O . SER B 1 103 ? -11.695 -4.621 10.586 1 96.88 103 SER B O 1
ATOM 2784 N N . ASN B 1 104 ? -12.016 -5.574 12.602 1 97.31 104 ASN B N 1
ATOM 2785 C CA . ASN B 1 104 ? -10.594 -5.645 12.922 1 97.31 104 ASN B CA 1
ATOM 2786 C C . ASN B 1 104 ? -9.836 -6.488 11.906 1 97.31 104 ASN B C 1
ATOM 2788 O O . ASN B 1 104 ? -8.742 -6.121 11.484 1 97.31 104 ASN B O 1
ATOM 2792 N N . GLN B 1 105 ? -10.438 -7.57 11.508 1 97.31 105 GLN B N 1
ATOM 2793 C CA . GLN B 1 105 ? -9.781 -8.484 10.578 1 97.31 105 GLN B CA 1
ATOM 2794 C C . GLN B 1 105 ? -9.5 -7.797 9.242 1 97.31 105 GLN B C 1
ATOM 2796 O O . GLN B 1 105 ? -8.391 -7.898 8.711 1 97.31 105 GLN B O 1
ATOM 2801 N N . LYS B 1 106 ? -10.484 -7.105 8.711 1 97.75 106 LYS B N 1
ATOM 2802 C CA . LYS B 1 106 ? -10.281 -6.398 7.449 1 97.75 106 LYS B CA 1
ATOM 2803 C C . LYS B 1 106 ? -9.188 -5.34 7.582 1 97.75 106 LYS B C 1
ATOM 2805 O O . LYS B 1 106 ? -8.391 -5.148 6.664 1 97.75 106 LYS B O 1
ATOM 2810 N N . ALA B 1 107 ? -9.172 -4.668 8.703 1 98.19 107 ALA B N 1
ATOM 2811 C CA . ALA B 1 107 ? -8.156 -3.652 8.961 1 98.19 107 ALA B CA 1
ATOM 2812 C C . ALA B 1 107 ? -6.758 -4.262 8.953 1 98.19 107 ALA B C 1
ATOM 2814 O O . ALA B 1 107 ? -5.836 -3.701 8.359 1 98.19 107 ALA B O 1
ATOM 2815 N N . LEU B 1 108 ? -6.617 -5.375 9.57 1 97.75 108 LEU B N 1
ATOM 2816 C CA . LEU B 1 108 ? -5.316 -6.035 9.656 1 97.75 108 LEU B CA 1
ATOM 2817 C C . LEU B 1 108 ? -4.887 -6.578 8.297 1 97.75 108 LEU B C 1
ATOM 2819 O O . LEU B 1 108 ? -3.707 -6.516 7.945 1 97.75 108 LEU B O 1
ATOM 2823 N N . ILE B 1 109 ? -5.84 -7.129 7.559 1 98.25 109 ILE B N 1
ATOM 2824 C CA . ILE B 1 109 ? -5.559 -7.574 6.199 1 98.25 109 ILE B CA 1
ATOM 2825 C C . ILE B 1 109 ? -5.031 -6.402 5.371 1 98.25 109 ILE B C 1
ATOM 2827 O O . ILE B 1 109 ? -3.99 -6.512 4.719 1 98.25 109 ILE B O 1
ATOM 2831 N N . ASN B 1 110 ? -5.723 -5.32 5.457 1 98.62 110 ASN B N 1
ATOM 2832 C CA . ASN B 1 110 ? -5.32 -4.121 4.73 1 98.62 110 ASN B CA 1
ATOM 2833 C C . ASN B 1 110 ? -3.963 -3.609 5.199 1 98.62 110 ASN B C 1
ATOM 2835 O O . ASN B 1 110 ? -3.121 -3.229 4.387 1 98.62 110 ASN B O 1
ATOM 2839 N N . SER B 1 111 ? -3.762 -3.609 6.461 1 98.31 111 SER B N 1
ATOM 2840 C CA . SER B 1 111 ? -2.48 -3.189 7.023 1 98.31 111 SER B CA 1
ATOM 2841 C C . SER B 1 111 ? -1.329 -4.004 6.441 1 98.31 111 SER B C 1
ATOM 2843 O O . SER B 1 111 ? -0.315 -3.441 6.023 1 98.31 111 SER B O 1
ATOM 2845 N N . TYR B 1 112 ? -1.486 -5.266 6.375 1 98.25 112 TYR B N 1
ATOM 2846 C CA . TYR B 1 112 ? -0.433 -6.105 5.812 1 98.25 112 TYR B CA 1
ATOM 2847 C C . TYR B 1 112 ? -0.171 -5.75 4.355 1 98.25 112 TYR B C 1
ATOM 2849 O O . TYR B 1 112 ? 0.981 -5.699 3.92 1 98.25 112 TYR B O 1
ATOM 2857 N N . THR B 1 113 ? -1.282 -5.598 3.574 1 98.75 113 THR B N 1
ATOM 2858 C CA . THR B 1 113 ? -1.075 -5.367 2.148 1 98.75 113 THR B CA 1
ATOM 2859 C C . THR B 1 113 ? -0.301 -4.07 1.919 1 98.75 113 THR B C 1
ATOM 2861 O O . THR B 1 113 ? 0.472 -3.967 0.964 1 98.75 113 THR B O 1
ATOM 2864 N N . HIS B 1 114 ? -0.492 -3.129 2.779 1 98.69 114 HIS B N 1
ATOM 2865 C CA . HIS B 1 114 ? 0.308 -1.912 2.693 1 98.69 114 HIS B CA 1
ATOM 2866 C C . HIS B 1 114 ? 1.729 -2.15 3.197 1 98.69 114 HIS B C 1
ATOM 2868 O O . HIS B 1 114 ? 2.691 -1.66 2.604 1 98.69 114 HIS B O 1
ATOM 2874 N N . TRP B 1 115 ? 1.885 -2.926 4.254 1 98.06 115 TRP B N 1
ATOM 2875 C CA . TRP B 1 115 ? 3.182 -3.301 4.809 1 98.06 115 TRP B CA 1
ATOM 2876 C C . TRP B 1 115 ? 4.008 -4.07 3.781 1 98.06 115 TRP B C 1
ATOM 2878 O O . TRP B 1 115 ? 5.234 -3.924 3.727 1 98.06 115 TRP B O 1
ATOM 2888 N N . HIS B 1 116 ? 3.348 -4.754 2.939 1 98.38 116 HIS B N 1
ATOM 2889 C CA . HIS B 1 116 ? 3.924 -5.621 1.917 1 98.38 116 HIS B CA 1
ATOM 2890 C C . HIS B 1 116 ? 4.863 -4.844 1.002 1 98.38 116 HIS B C 1
ATOM 2892 O O . HIS B 1 116 ? 5.934 -5.336 0.643 1 98.38 116 HIS B O 1
ATOM 2898 N N . HIS B 1 117 ? 4.512 -3.631 0.704 1 97.88 117 HIS B N 1
ATOM 2899 C CA . HIS B 1 117 ? 5.203 -2.852 -0.313 1 97.88 117 HIS B CA 1
ATOM 2900 C C . HIS B 1 117 ? 6.648 -2.574 0.094 1 97.88 117 HIS B C 1
ATOM 2902 O O . HIS B 1 117 ? 7.555 -2.631 -0.739 1 97.88 117 HIS B O 1
ATOM 2908 N N . SER B 1 118 ? 6.879 -2.357 1.357 1 96.19 118 SER B N 1
ATOM 2909 C CA . SER B 1 118 ? 8.219 -1.98 1.802 1 96.19 118 SER B CA 1
ATOM 2910 C C . SER B 1 118 ? 8.922 -3.145 2.49 1 96.19 118 SER B C 1
ATOM 2912 O O . SER B 1 118 ? 10.039 -2.998 2.98 1 96.19 118 SER B O 1
ATOM 2914 N N . HIS B 1 119 ? 8.281 -4.297 2.541 1 97.44 119 HIS B N 1
ATOM 2915 C CA . HIS B 1 119 ? 8.875 -5.422 3.25 1 97.44 119 HIS B CA 1
ATOM 2916 C C . HIS B 1 119 ? 8.898 -6.672 2.377 1 97.44 119 HIS B C 1
ATOM 2918 O O . HIS B 1 119 ? 9.812 -6.852 1.563 1 97.44 119 HIS B O 1
ATOM 2924 N N . THR B 1 120 ? 7.793 -7.391 2.314 1 98.38 120 THR B N 1
ATOM 2925 C CA . THR B 1 120 ? 7.781 -8.68 1.639 1 98.38 120 THR B CA 1
ATOM 2926 C C . THR B 1 120 ? 8.141 -8.523 0.163 1 98.38 120 THR B C 1
ATOM 2928 O O . THR B 1 120 ? 8.82 -9.375 -0.409 1 98.38 120 THR B O 1
ATOM 2931 N N . ARG B 1 121 ? 7.664 -7.449 -0.456 1 97.94 121 ARG B N 1
ATOM 2932 C CA . ARG B 1 121 ? 7.922 -7.203 -1.871 1 97.94 121 ARG B CA 1
ATOM 2933 C C . ARG B 1 121 ? 9.422 -7.098 -2.143 1 97.94 121 ARG B C 1
ATOM 2935 O O . ARG B 1 121 ? 9.883 -7.418 -3.242 1 97.94 121 ARG B O 1
ATOM 2942 N N . PHE B 1 122 ? 10.242 -6.734 -1.13 1 97.56 122 PHE B N 1
ATOM 2943 C CA . PHE B 1 122 ? 11.688 -6.617 -1.267 1 97.56 122 PHE B CA 1
ATOM 2944 C C . PHE B 1 122 ? 12.312 -7.961 -1.633 1 97.56 122 PHE B C 1
ATOM 2946 O O . PHE B 1 122 ? 13.359 -8.016 -2.281 1 97.56 122 PHE B O 1
ATOM 2953 N N . LEU B 1 123 ? 11.695 -9.039 -1.268 1 98 123 LEU B N 1
ATOM 2954 C CA . LEU B 1 123 ? 12.219 -10.375 -1.527 1 98 123 LEU B CA 1
ATOM 2955 C C . LEU B 1 123 ? 12.328 -10.641 -3.027 1 98 123 LEU B C 1
ATOM 2957 O O . LEU B 1 123 ? 13.109 -11.484 -3.459 1 98 123 LEU B O 1
ATOM 2961 N N . ALA B 1 124 ? 11.539 -9.938 -3.811 1 96.19 124 ALA B N 1
ATOM 2962 C CA . ALA B 1 124 ? 11.539 -10.102 -5.262 1 96.19 124 ALA B CA 1
ATOM 2963 C C . ALA B 1 124 ? 12.922 -9.852 -5.844 1 96.19 124 ALA B C 1
ATOM 2965 O O . ALA B 1 124 ? 13.25 -10.344 -6.926 1 96.19 124 ALA B O 1
ATOM 2966 N N . LYS B 1 125 ? 13.742 -9.047 -5.121 1 95.5 125 LYS B N 1
ATOM 2967 C CA . LYS B 1 125 ? 15.102 -8.742 -5.562 1 95.5 125 LYS B CA 1
ATOM 2968 C C . LYS B 1 125 ? 15.906 -10.016 -5.777 1 95.5 125 LYS B C 1
ATOM 2970 O O . LYS B 1 125 ? 16.703 -10.102 -6.711 1 95.5 125 LYS B O 1
ATOM 2975 N N . ILE B 1 126 ? 15.688 -11.023 -4.941 1 95.75 126 ILE B N 1
ATOM 2976 C CA . ILE B 1 126 ? 16.406 -12.289 -5.043 1 95.75 126 ILE B CA 1
ATOM 2977 C C . ILE B 1 126 ? 16.109 -12.945 -6.395 1 95.75 126 ILE B C 1
ATOM 2979 O O 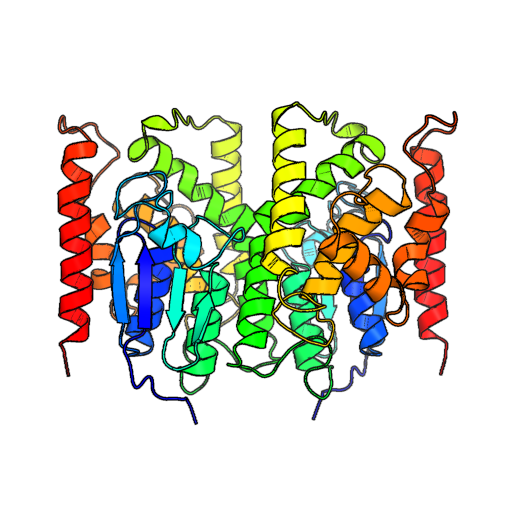. ILE B 1 126 ? 17.031 -13.344 -7.113 1 95.75 126 ILE B O 1
ATOM 2983 N N . PHE B 1 127 ? 14.859 -12.992 -6.719 1 96 127 PHE B N 1
ATOM 2984 C CA . PHE B 1 127 ? 14.414 -13.625 -7.957 1 96 127 PHE B CA 1
ATOM 2985 C C . PHE B 1 127 ? 14.906 -12.852 -9.172 1 96 127 PHE B C 1
ATOM 2987 O O . PHE B 1 127 ? 15.312 -13.445 -10.172 1 96 127 PHE B O 1
ATOM 2994 N N . GLN B 1 128 ? 14.859 -11.555 -9.07 1 92.19 128 GLN B N 1
ATOM 2995 C CA . GLN B 1 128 ? 15.242 -10.672 -10.172 1 92.19 128 GLN B CA 1
ATOM 2996 C C . GLN B 1 128 ? 16.719 -10.852 -10.531 1 92.19 128 GLN B C 1
ATOM 2998 O O . GLN B 1 128 ? 17.094 -10.727 -11.695 1 92.19 128 GLN B O 1
ATOM 3003 N N . THR B 1 129 ? 17.578 -11.18 -9.562 1 91.56 129 THR B N 1
ATOM 3004 C CA . THR B 1 129 ? 18.984 -11.406 -9.828 1 91.56 129 THR B CA 1
ATOM 3005 C C . THR B 1 129 ? 19.188 -12.586 -10.773 1 91.56 129 THR B C 1
ATOM 3007 O O . THR B 1 129 ? 20.203 -12.688 -11.445 1 91.56 129 THR B O 1
ATOM 3010 N N . LYS B 1 130 ? 18.172 -13.422 -10.828 1 91.25 130 LYS B N 1
ATOM 3011 C CA . LYS B 1 130 ? 18.297 -14.641 -11.609 1 91.25 130 LYS B CA 1
ATOM 3012 C C . LYS B 1 130 ? 17.578 -14.516 -12.953 1 91.25 130 LYS B C 1
ATOM 3014 O O . LYS B 1 130 ? 18.094 -14.953 -13.984 1 91.25 130 LYS B O 1
ATOM 3019 N N . VAL B 1 131 ? 16.469 -13.789 -12.961 1 90.19 131 VAL B N 1
ATOM 3020 C CA . VAL B 1 131 ? 15.625 -13.844 -14.148 1 90.19 131 VAL B CA 1
ATOM 3021 C C . VAL B 1 131 ? 15.727 -12.531 -14.922 1 90.19 131 VAL B C 1
ATOM 3023 O O . VAL B 1 131 ? 15.227 -12.43 -16.047 1 90.19 131 VAL B O 1
ATOM 3026 N N . ARG B 1 132 ? 16.312 -11.539 -14.297 1 84.69 132 ARG B N 1
ATOM 3027 C CA . ARG B 1 132 ? 16.562 -10.258 -14.945 1 84.69 132 ARG B CA 1
ATOM 3028 C C . ARG B 1 132 ? 18.031 -9.898 -14.898 1 84.69 132 ARG B C 1
ATOM 3030 O O . ARG B 1 132 ? 18.422 -8.914 -14.258 1 84.69 132 ARG B O 1
ATOM 3037 N N . PRO B 1 133 ? 18.781 -10.648 -15.625 1 77.5 133 PRO B N 1
ATOM 3038 C CA . PRO B 1 133 ? 20.219 -10.383 -15.609 1 77.5 133 PRO B CA 1
ATOM 3039 C C . PRO B 1 133 ? 20.578 -9 -16.172 1 77.5 133 PRO B C 1
ATOM 3041 O O . PRO B 1 133 ? 21.641 -8.469 -15.883 1 77.5 133 PRO B O 1
ATOM 3044 N N . ASP B 1 134 ? 19.641 -8.43 -16.891 1 78.5 134 ASP B N 1
ATOM 3045 C CA . ASP B 1 134 ? 19.859 -7.098 -17.453 1 78.5 134 ASP B CA 1
ATOM 3046 C C . ASP B 1 134 ? 19.906 -6.035 -16.359 1 78.5 134 ASP B C 1
ATOM 3048 O O . ASP B 1 134 ? 20.5 -4.969 -16.562 1 78.5 134 ASP B O 1
ATOM 3052 N N . LEU B 1 135 ? 19.406 -6.363 -15.188 1 74.88 135 LEU B N 1
ATOM 3053 C CA . LEU B 1 135 ? 19.344 -5.387 -14.109 1 74.88 135 LEU B CA 1
ATOM 3054 C C . LEU B 1 135 ? 20.625 -5.395 -13.289 1 74.88 135 LEU B C 1
ATOM 3056 O O . LEU B 1 135 ? 20.906 -4.449 -12.547 1 74.88 135 LEU B O 1
ATOM 3060 N N . LYS B 1 136 ? 21.578 -6.332 -13.508 1 75.12 136 LYS B N 1
ATOM 3061 C CA . LYS B 1 136 ? 22.844 -6.461 -12.812 1 75.12 136 LYS B CA 1
ATOM 3062 C C . LYS B 1 136 ? 22.672 -6.281 -11.305 1 75.12 136 LYS B C 1
ATOM 3064 O O . LYS B 1 136 ? 23.516 -5.66 -10.648 1 75.12 136 LYS B O 1
ATOM 3069 N N . ALA B 1 137 ? 21.547 -6.719 -10.828 1 76.5 137 ALA B N 1
ATOM 3070 C CA . ALA B 1 137 ? 21.297 -6.594 -9.398 1 76.5 137 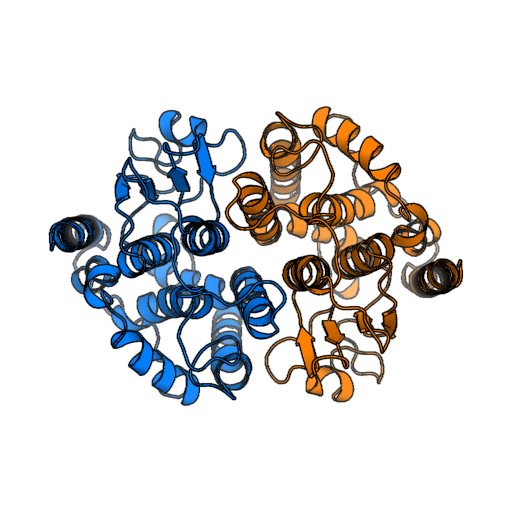ALA B CA 1
ATOM 3071 C C . ALA B 1 137 ? 22.078 -7.637 -8.602 1 76.5 137 ALA B C 1
ATOM 3073 O O . ALA B 1 137 ? 22.203 -8.781 -9.039 1 76.5 137 ALA B O 1
ATOM 3074 N N . LEU B 1 138 ? 22.766 -7.176 -7.535 1 85.25 138 LEU B N 1
ATOM 3075 C CA . LEU B 1 138 ? 23.438 -8.062 -6.598 1 85.25 138 LEU B CA 1
ATOM 3076 C C . LEU B 1 138 ? 22.969 -7.812 -5.172 1 85.25 138 LEU B C 1
ATOM 3078 O O . LEU B 1 138 ? 22.609 -6.684 -4.82 1 85.25 138 LEU B O 1
ATOM 3082 N N . LEU B 1 139 ? 22.875 -8.93 -4.484 1 92.38 139 LEU B N 1
ATOM 3083 C CA . LEU B 1 139 ? 22.531 -8.805 -3.072 1 92.38 139 LEU B CA 1
ATOM 3084 C C . LEU B 1 139 ? 23.781 -8.555 -2.229 1 92.38 139 LEU B C 1
ATOM 3086 O O . LEU B 1 139 ? 24.781 -9.258 -2.371 1 92.38 139 LEU B O 1
ATOM 3090 N N . ASN B 1 140 ? 23.688 -7.555 -1.444 1 94.62 140 ASN B N 1
ATOM 3091 C CA . ASN B 1 140 ? 24.766 -7.301 -0.498 1 94.62 140 ASN B CA 1
ATOM 3092 C C . ASN B 1 140 ? 24.406 -7.777 0.906 1 94.62 140 ASN B C 1
ATOM 3094 O O . ASN B 1 140 ? 23.375 -8.414 1.103 1 94.62 140 ASN B O 1
ATOM 3098 N N . GLU B 1 141 ? 25.266 -7.59 1.815 1 95.94 141 GLU B N 1
ATOM 3099 C CA . GLU B 1 141 ? 25.078 -8.078 3.178 1 95.94 141 GLU B CA 1
ATOM 3100 C C . GLU B 1 141 ? 23.875 -7.418 3.842 1 95.94 141 GLU B C 1
ATOM 3102 O O . GLU B 1 141 ? 23.125 -8.07 4.562 1 95.94 141 GLU B O 1
ATOM 3107 N N . GLU B 1 142 ? 23.688 -6.176 3.59 1 96.12 142 GLU B N 1
ATOM 3108 C CA . GLU B 1 142 ? 22.547 -5.457 4.145 1 96.12 142 GLU B CA 1
ATOM 3109 C C . GLU B 1 142 ? 21.234 -6.023 3.619 1 96.12 142 GLU B C 1
ATOM 3111 O O . GLU B 1 142 ? 20.25 -6.094 4.352 1 96.12 142 GLU B O 1
ATOM 3116 N N . ASP B 1 143 ? 21.281 -6.43 2.35 1 96.44 143 ASP B N 1
ATOM 3117 C CA . ASP B 1 143 ? 20.094 -7.043 1.752 1 96.44 143 ASP B CA 1
ATOM 3118 C C . ASP B 1 143 ? 19.734 -8.352 2.455 1 96.44 143 ASP B C 1
ATOM 3120 O O . ASP B 1 143 ? 18.578 -8.602 2.764 1 96.44 143 ASP B O 1
ATOM 3124 N N . HIS B 1 144 ? 20.781 -9.164 2.697 1 96.69 144 HIS B N 1
ATOM 3125 C CA . HIS B 1 144 ? 20.547 -10.445 3.355 1 96.69 144 HIS B CA 1
ATOM 3126 C C . HIS B 1 144 ? 19.984 -10.25 4.758 1 96.69 144 HIS B C 1
ATOM 3128 O O . HIS B 1 144 ? 19.078 -10.969 5.176 1 96.69 144 HIS B O 1
ATOM 3134 N N . GLU B 1 145 ? 20.5 -9.312 5.441 1 97.38 145 GLU B N 1
ATOM 3135 C CA . GLU B 1 145 ? 20 -9.008 6.781 1 97.38 145 GLU B CA 1
ATOM 3136 C C . GLU B 1 145 ? 18.547 -8.531 6.734 1 97.38 145 GLU B C 1
ATOM 3138 O O . GLU B 1 145 ? 17.734 -8.922 7.574 1 97.38 145 GLU B O 1
ATOM 3143 N N . ARG B 1 146 ? 18.281 -7.68 5.809 1 97.25 146 ARG B N 1
ATOM 3144 C CA . ARG B 1 146 ? 16.922 -7.168 5.637 1 97.25 146 ARG B CA 1
ATOM 3145 C C . ARG B 1 146 ? 15.945 -8.297 5.32 1 97.25 146 ARG B C 1
ATOM 3147 O O . ARG B 1 146 ? 14.844 -8.344 5.879 1 97.25 146 ARG B O 1
ATOM 3154 N N . ILE B 1 147 ? 16.359 -9.195 4.469 1 97.81 147 ILE B N 1
ATOM 3155 C CA . ILE B 1 147 ? 15.539 -10.336 4.09 1 97.81 147 ILE B CA 1
ATOM 3156 C C . ILE B 1 147 ? 15.227 -11.18 5.32 1 97.81 147 ILE B C 1
ATOM 3158 O O . ILE B 1 147 ? 14.07 -11.539 5.559 1 97.81 147 ILE B O 1
ATOM 3162 N N . ARG B 1 148 ? 16.219 -11.469 6.098 1 97.44 148 ARG B N 1
ATOM 3163 C CA . ARG B 1 148 ? 16.016 -12.258 7.309 1 97.44 148 ARG B CA 1
ATOM 3164 C C . ARG B 1 148 ? 15.062 -11.555 8.266 1 97.44 148 ARG B C 1
ATOM 3166 O O . ARG B 1 148 ? 14.188 -12.195 8.852 1 97.44 148 ARG B O 1
ATOM 3173 N N . THR B 1 149 ? 15.242 -10.258 8.406 1 96.94 149 THR B N 1
ATOM 3174 C CA . THR B 1 149 ? 14.383 -9.477 9.297 1 96.94 149 THR B CA 1
ATOM 3175 C C . THR B 1 149 ? 12.93 -9.531 8.828 1 96.94 149 THR B C 1
ATOM 3177 O O . THR B 1 149 ? 12.016 -9.688 9.648 1 96.94 149 THR B O 1
ATOM 3180 N N . ILE B 1 150 ? 12.719 -9.43 7.539 1 97.94 150 ILE B N 1
ATOM 3181 C CA . ILE B 1 150 ? 11.375 -9.484 6.973 1 97.94 150 ILE B CA 1
ATOM 3182 C C . ILE B 1 150 ? 10.742 -10.836 7.281 1 97.94 150 ILE B C 1
ATOM 3184 O O . ILE B 1 150 ? 9.602 -10.906 7.738 1 97.94 150 ILE B O 1
ATOM 3188 N N . LEU B 1 151 ? 11.492 -11.914 7.078 1 98.38 151 LEU B N 1
ATOM 3189 C CA . LEU B 1 151 ? 10.984 -13.258 7.336 1 98.38 151 LEU B CA 1
ATOM 3190 C C . LEU B 1 151 ? 10.68 -13.445 8.82 1 98.38 151 LEU B C 1
ATOM 3192 O O . LEU B 1 151 ? 9.68 -14.078 9.18 1 98.38 151 LEU B O 1
ATOM 3196 N N . GLN B 1 152 ? 11.508 -12.875 9.633 1 97.5 152 GLN B N 1
ATOM 3197 C CA . GLN B 1 152 ? 11.273 -12.93 11.07 1 97.5 152 GLN B CA 1
ATOM 3198 C C . GLN B 1 152 ? 10.008 -12.172 11.453 1 97.5 152 GLN B C 1
ATOM 3200 O O . GLN B 1 152 ? 9.242 -12.625 12.305 1 97.5 152 GLN B O 1
ATOM 3205 N N . ASN B 1 153 ? 9.82 -11.016 10.859 1 97.25 153 ASN B N 1
ATOM 3206 C CA . ASN B 1 153 ? 8.625 -10.219 11.133 1 97.25 153 ASN B CA 1
ATOM 3207 C C . ASN B 1 153 ? 7.352 -10.961 10.727 1 97.25 153 ASN B C 1
ATOM 3209 O O . ASN B 1 153 ? 6.324 -10.852 11.391 1 97.25 153 ASN B O 1
ATOM 3213 N N . ILE B 1 154 ? 7.441 -11.672 9.648 1 98.25 154 ILE B N 1
ATOM 3214 C CA . ILE B 1 154 ? 6.293 -12.469 9.234 1 98.25 154 ILE B CA 1
ATOM 3215 C C . ILE B 1 154 ? 6.086 -13.633 10.203 1 98.25 154 ILE B C 1
ATOM 3217 O O . ILE B 1 154 ? 4.977 -13.852 10.695 1 98.25 154 ILE B O 1
ATOM 3221 N N . ASP B 1 155 ? 7.113 -14.328 10.562 1 98.19 155 ASP B N 1
ATOM 3222 C CA . ASP B 1 155 ? 7.074 -15.523 11.391 1 98.19 155 ASP B CA 1
ATOM 3223 C C . ASP B 1 155 ? 6.602 -15.203 12.805 1 98.19 155 ASP B C 1
ATOM 3225 O O . ASP B 1 155 ? 5.68 -15.836 13.32 1 98.19 155 ASP B O 1
ATOM 3229 N N . ARG B 1 156 ? 7.145 -14.156 13.383 1 96.44 156 ARG B N 1
ATOM 3230 C CA . ARG B 1 156 ? 6.926 -13.883 14.797 1 96.44 156 ARG B CA 1
ATOM 3231 C C . ARG B 1 156 ? 5.98 -12.703 14.992 1 96.44 156 ARG B C 1
ATOM 3233 O O . ARG B 1 156 ? 5.613 -12.367 16.125 1 96.44 156 ARG B O 1
ATOM 3240 N N . GLY B 1 157 ? 5.594 -12.141 13.922 1 95.69 157 GLY B N 1
ATOM 3241 C CA . GLY B 1 157 ? 4.66 -11.023 13.969 1 95.69 157 GLY B CA 1
ATOM 3242 C C . GLY B 1 157 ? 3.312 -11.344 13.352 1 95.69 157 GLY B C 1
ATOM 3243 O O . GLY B 1 157 ? 2.375 -11.734 14.047 1 95.69 157 GLY B O 1
ATOM 3244 N N . TRP B 1 158 ? 3.279 -11.367 12.039 1 96.94 158 TRP B N 1
ATOM 3245 C CA . TRP B 1 158 ? 2.023 -11.484 11.305 1 96.94 158 TRP B CA 1
ATOM 3246 C C . TRP B 1 158 ? 1.407 -12.859 11.508 1 96.94 158 TRP B C 1
ATOM 3248 O O . TRP B 1 158 ? 0.184 -13.016 11.453 1 96.94 158 TRP B O 1
ATOM 3258 N N . LEU B 1 159 ? 2.246 -13.891 11.797 1 97.5 159 LEU B N 1
ATOM 3259 C CA . LEU B 1 159 ? 1.761 -15.266 11.867 1 97.5 159 LEU B CA 1
ATOM 3260 C C . LEU B 1 159 ? 1.917 -15.828 13.273 1 97.5 159 LEU B C 1
ATOM 3262 O O . LEU B 1 159 ? 1.819 -17.047 13.477 1 97.5 159 LEU B O 1
ATOM 3266 N N . GLN B 1 160 ? 2.162 -14.984 14.18 1 93.38 160 GLN B N 1
ATOM 3267 C CA . GLN B 1 160 ? 2.455 -15.445 15.539 1 93.38 160 GLN B CA 1
ATOM 3268 C C . GLN B 1 160 ? 1.203 -15.992 16.219 1 93.38 160 GLN B C 1
ATOM 3270 O O . GLN B 1 160 ? 1.271 -16.984 16.938 1 93.38 160 GLN B O 1
ATOM 3275 N N . SER B 1 161 ? 0.051 -15.422 15.977 1 91.38 161 SER B N 1
ATOM 3276 C CA . SER B 1 161 ? -1.077 -15.711 16.844 1 91.38 161 SER B CA 1
ATOM 3277 C C . SER B 1 161 ? -2.211 -16.391 16.078 1 91.38 161 SER B C 1
ATOM 3279 O O . SER B 1 161 ? -3.215 -16.781 16.672 1 91.38 161 SER B O 1
ATOM 3281 N N . SER B 1 162 ? -2.154 -16.5 14.852 1 95.62 162 SER B N 1
ATOM 3282 C CA . SER B 1 162 ? -3.213 -17.062 14.023 1 95.62 162 SER B CA 1
ATOM 3283 C C . SER B 1 162 ? -2.639 -17.844 12.844 1 95.62 162 SER B C 1
ATOM 3285 O O . SER B 1 162 ? -1.505 -17.594 12.422 1 95.62 162 SER B O 1
ATOM 3287 N N . PRO B 1 163 ? -3.393 -18.766 12.297 1 97.94 163 PRO B N 1
ATOM 3288 C CA . PRO B 1 163 ? -2.891 -19.578 11.188 1 97.94 163 PRO B CA 1
ATOM 3289 C C . PRO B 1 163 ? -2.682 -18.766 9.906 1 97.94 163 PRO B C 1
ATOM 3291 O O . PRO B 1 163 ? -1.894 -19.156 9.047 1 97.94 163 PRO B O 1
ATOM 3294 N N . TYR B 1 164 ? -3.361 -17.641 9.797 1 98.5 164 TYR B N 1
ATOM 3295 C CA . TYR B 1 164 ? -3.23 -16.828 8.602 1 98.5 164 TYR B CA 1
ATOM 3296 C C . TYR B 1 164 ? -2.994 -15.359 8.969 1 98.5 164 TYR B C 1
ATOM 3298 O O . TYR B 1 164 ? -3.156 -14.977 10.133 1 98.5 164 TYR B O 1
ATOM 3306 N N . ILE B 1 165 ? -2.514 -14.617 8.023 1 97.44 165 ILE B N 1
ATOM 3307 C CA . ILE B 1 165 ? -2.258 -13.195 8.211 1 97.44 165 ILE B CA 1
ATOM 3308 C C . ILE B 1 165 ? -3.572 -12.461 8.477 1 97.44 165 ILE B C 1
ATOM 3310 O O . ILE B 1 165 ? -4.586 -12.75 7.832 1 97.44 165 ILE B O 1
ATOM 3314 N N . GLY B 1 166 ? -3.568 -11.492 9.43 1 91.62 166 GLY B N 1
ATOM 3315 C CA . GLY B 1 166 ? -4.762 -10.727 9.75 1 91.62 166 GLY B CA 1
ATOM 3316 C C . GLY B 1 166 ? -5.504 -11.266 10.961 1 91.62 166 GLY B C 1
ATOM 3317 O O . GLY B 1 166 ? -6.688 -10.969 11.141 1 91.62 166 GLY B O 1
ATOM 3318 N N . GLU B 1 167 ? -4.797 -12.125 11.703 1 92.75 167 GLU B N 1
ATOM 3319 C CA . GLU B 1 167 ? -5.414 -12.734 12.875 1 92.75 167 GLU B CA 1
ATOM 3320 C C . GLU B 1 167 ? -6.703 -13.461 12.508 1 92.75 167 GLU B C 1
ATOM 3322 O O . GLU B 1 167 ? -7.75 -13.234 13.117 1 92.75 167 GLU B O 1
ATOM 3327 N N . SER B 1 168 ? -6.609 -14.297 11.523 1 93.56 168 SER B N 1
ATOM 3328 C CA . SER B 1 168 ? -7.754 -14.992 10.945 1 93.56 168 SER B CA 1
ATOM 3329 C C . SER B 1 168 ? -7.527 -16.5 10.922 1 93.56 168 SER B C 1
ATOM 3331 O O . SER B 1 168 ? -6.383 -16.969 10.938 1 93.56 168 SER B O 1
ATOM 3333 N N . ASP B 1 169 ? -8.703 -17.203 10.859 1 96.31 169 ASP B N 1
ATOM 3334 C CA . ASP B 1 169 ? -8.656 -18.656 10.711 1 96.31 169 ASP B CA 1
ATOM 3335 C C . ASP B 1 169 ? -8.828 -19.062 9.25 1 96.31 169 ASP B C 1
ATOM 3337 O O . ASP B 1 169 ? -8.734 -20.234 8.914 1 96.31 169 ASP B O 1
ATOM 3341 N N . THR B 1 170 ? -9.039 -18.125 8.438 1 96.62 170 THR B N 1
ATOM 3342 C CA . THR B 1 170 ? -9.18 -18.375 7.008 1 96.62 170 THR B CA 1
ATOM 3343 C C . THR B 1 170 ? -8.227 -17.484 6.207 1 96.62 170 THR B C 1
ATOM 3345 O O . THR B 1 170 ? -7.875 -16.391 6.648 1 96.62 170 THR B O 1
ATOM 3348 N N . PRO B 1 171 ? -7.793 -17.953 5.027 1 98.31 171 PRO B N 1
ATOM 3349 C CA . PRO B 1 171 ? -6.863 -17.156 4.223 1 98.31 171 PRO B CA 1
ATOM 3350 C C . PRO B 1 171 ? -7.523 -15.93 3.594 1 98.31 171 PRO B C 1
ATOM 3352 O O . PRO B 1 171 ? -8.742 -15.922 3.387 1 98.31 171 PRO B O 1
ATOM 3355 N N . SER B 1 172 ? -6.781 -14.953 3.324 1 98.62 172 SER B N 1
ATOM 3356 C CA . SER B 1 172 ? -7.23 -13.727 2.678 1 98.62 172 SER B CA 1
ATOM 3357 C C . SER B 1 172 ? -6.285 -13.312 1.558 1 98.62 172 SER B C 1
ATOM 3359 O O . SER B 1 172 ? -5.305 -14.008 1.276 1 98.62 172 SER B O 1
ATOM 3361 N N . VAL B 1 173 ? -6.574 -12.172 0.975 1 98.81 173 VAL B N 1
ATOM 3362 C CA . VAL B 1 173 ? -5.727 -11.633 -0.079 1 98.81 173 VAL B CA 1
ATOM 3363 C C . VAL B 1 173 ? -4.34 -11.312 0.482 1 98.81 173 VAL B C 1
ATOM 3365 O O . VAL B 1 173 ? -3.344 -11.359 -0.243 1 98.81 173 VAL B O 1
ATOM 3368 N N . ALA B 1 174 ? -4.223 -10.984 1.758 1 98.81 174 ALA B N 1
ATOM 3369 C CA . ALA B 1 174 ? -2.92 -10.766 2.379 1 98.81 174 ALA B CA 1
ATOM 3370 C C . ALA B 1 174 ? -2.062 -12.023 2.312 1 98.81 174 ALA B C 1
ATOM 3372 O O . ALA B 1 174 ? -0.865 -11.953 2.023 1 98.81 174 ALA B O 1
ATOM 3373 N N . ASP B 1 175 ? -2.689 -13.156 2.555 1 98.94 175 ASP B N 1
ATOM 3374 C CA . ASP B 1 175 ? -1.972 -14.422 2.514 1 98.94 175 ASP B CA 1
ATOM 3375 C C . ASP B 1 175 ? -1.53 -14.758 1.091 1 98.94 175 ASP B C 1
ATOM 3377 O O . ASP B 1 175 ? -0.398 -15.195 0.873 1 98.94 175 ASP B O 1
ATOM 3381 N N . ILE B 1 176 ? -2.436 -14.555 0.181 1 98.94 176 ILE B N 1
ATOM 3382 C CA . ILE B 1 176 ? -2.133 -14.852 -1.215 1 98.94 176 ILE B CA 1
ATOM 3383 C C . ILE B 1 176 ? -0.973 -13.977 -1.688 1 98.94 176 ILE B C 1
ATOM 3385 O O . ILE B 1 176 ? -0.053 -14.461 -2.352 1 98.94 176 ILE B O 1
ATOM 3389 N N . LEU B 1 177 ? -1.023 -12.75 -1.32 1 98.88 177 LEU B N 1
ATOM 3390 C CA . LEU B 1 177 ? 0.012 -11.789 -1.685 1 98.88 177 LEU B CA 1
ATOM 3391 C C . LEU B 1 177 ? 1.355 -12.188 -1.078 1 98.88 177 LEU B C 1
ATOM 3393 O O . LEU B 1 177 ? 2.363 -12.258 -1.785 1 98.88 177 LEU B O 1
ATOM 3397 N N . ALA B 1 178 ? 1.4 -12.445 0.181 1 98.81 178 ALA B N 1
ATOM 3398 C CA . ALA B 1 178 ? 2.619 -12.828 0.89 1 98.81 178 ALA B CA 1
ATOM 3399 C C . ALA B 1 178 ? 3.186 -14.133 0.34 1 98.81 178 ALA B C 1
ATOM 3401 O O . ALA B 1 178 ? 4.379 -14.227 0.044 1 98.81 178 ALA B O 1
ATOM 3402 N N . TYR B 1 179 ? 2.328 -15.086 0.197 1 98.88 179 TYR B N 1
ATOM 3403 C CA . TYR B 1 179 ? 2.738 -16.406 -0.269 1 98.88 179 TYR B CA 1
ATOM 3404 C C . TYR B 1 179 ? 3.34 -16.328 -1.668 1 98.88 179 TYR B C 1
ATOM 3406 O O . TYR B 1 179 ? 4.312 -17.016 -1.973 1 98.88 179 TYR B O 1
ATOM 3414 N N . GLY B 1 180 ? 2.703 -15.523 -2.475 1 98.5 180 GLY B N 1
ATOM 3415 C CA . GLY B 1 180 ? 3.225 -15.375 -3.824 1 98.5 180 GLY B CA 1
ATOM 3416 C C . GLY B 1 180 ? 4.695 -15 -3.857 1 98.5 180 GLY B C 1
ATOM 3417 O O . GLY B 1 180 ? 5.473 -15.586 -4.613 1 98.5 180 GLY B O 1
ATOM 3418 N N . GLU B 1 181 ? 5.105 -14.07 -3.045 1 98.38 181 GLU B N 1
ATOM 3419 C CA . GLU B 1 181 ? 6.492 -13.617 -3 1 98.38 181 GLU B CA 1
ATOM 3420 C C . GLU B 1 181 ? 7.414 -14.719 -2.477 1 98.38 181 GLU B C 1
ATOM 3422 O O . GLU B 1 181 ? 8.445 -15.016 -3.084 1 98.38 181 GLU B O 1
ATOM 3427 N N . ILE B 1 182 ? 7.016 -15.328 -1.416 1 98.75 182 ILE B N 1
ATOM 3428 C CA . ILE B 1 182 ? 7.898 -16.25 -0.719 1 98.75 182 ILE B CA 1
ATOM 3429 C C . ILE B 1 182 ? 7.969 -17.578 -1.485 1 98.75 182 ILE B C 1
ATOM 3431 O O . ILE B 1 182 ? 9.039 -18.172 -1.617 1 98.75 182 ILE B O 1
ATOM 3435 N N . SER B 1 183 ? 6.836 -18.016 -2.045 1 98.56 183 SER B N 1
ATOM 3436 C CA . SER B 1 183 ? 6.801 -19.266 -2.783 1 98.56 183 SER B CA 1
ATOM 3437 C C . SER B 1 183 ? 7.633 -19.188 -4.059 1 98.56 183 SER B C 1
ATOM 3439 O O . SER B 1 183 ? 8.234 -20.172 -4.484 1 98.56 183 SER B O 1
ATOM 3441 N N . THR B 1 184 ? 7.672 -18.016 -4.699 1 98.56 184 THR B N 1
ATOM 3442 C CA . THR B 1 184 ? 8.531 -17.844 -5.859 1 98.56 184 THR B CA 1
ATOM 3443 C C . THR B 1 184 ? 9.969 -18.25 -5.535 1 98.56 184 THR B C 1
ATOM 3445 O O . THR B 1 184 ? 10.609 -18.953 -6.32 1 98.56 184 THR B O 1
ATOM 3448 N N . LEU B 1 185 ? 10.43 -17.891 -4.383 1 98.5 185 LEU B N 1
ATOM 3449 C CA . LEU B 1 185 ? 11.812 -18.125 -3.986 1 98.5 185 LEU B CA 1
ATOM 3450 C C . LEU B 1 185 ? 12.008 -19.547 -3.488 1 98.5 185 LEU B C 1
ATOM 3452 O O . LEU B 1 185 ? 13.031 -20.188 -3.771 1 98.5 185 LEU B O 1
ATOM 3456 N N . THR B 1 186 ? 11.023 -20.047 -2.76 1 98.38 186 THR B N 1
ATOM 3457 C CA . THR B 1 186 ? 11.172 -21.391 -2.211 1 98.38 186 THR B CA 1
ATOM 3458 C C . THR B 1 186 ? 11 -22.453 -3.301 1 98.38 186 THR B C 1
ATOM 3460 O O . THR B 1 186 ? 11.727 -23.438 -3.328 1 98.38 186 THR B O 1
ATOM 3463 N N . MET B 1 187 ? 10.133 -22.25 -4.258 1 97.88 187 MET B N 1
ATOM 3464 C CA . MET B 1 187 ? 9.875 -23.219 -5.316 1 97.88 187 MET B CA 1
ATOM 3465 C C . MET B 1 187 ? 11.023 -23.234 -6.328 1 97.88 187 MET B C 1
ATOM 3467 O O . MET B 1 187 ? 11.188 -24.219 -7.062 1 97.88 187 MET B O 1
ATOM 3471 N N . THR B 1 188 ? 11.797 -22.188 -6.402 1 97.62 188 THR B N 1
ATOM 3472 C CA . THR B 1 188 ? 12.93 -22.125 -7.316 1 97.62 188 THR B CA 1
ATOM 3473 C C . THR B 1 188 ? 14.242 -22.344 -6.566 1 97.62 188 THR B C 1
ATOM 3475 O O . THR B 1 188 ? 15.32 -22.078 -7.102 1 97.62 188 THR B O 1
ATOM 3478 N N . ASN B 1 189 ? 14.125 -22.672 -5.246 1 97.38 189 ASN B N 1
ATOM 3479 C CA . ASN B 1 189 ? 15.234 -23.062 -4.387 1 97.38 189 ASN B CA 1
ATOM 3480 C C . ASN B 1 189 ? 16.188 -21.891 -4.141 1 97.38 189 ASN B C 1
ATOM 3482 O O . ASN B 1 189 ? 17.406 -22.094 -4.047 1 97.38 189 ASN B O 1
ATOM 3486 N N . LEU B 1 190 ? 15.68 -20.672 -4.133 1 96.75 190 LEU B N 1
ATOM 3487 C CA . LEU B 1 190 ? 16.5 -19.484 -3.906 1 96.75 190 LEU B CA 1
ATOM 3488 C C . LEU B 1 190 ? 16.469 -19.078 -2.439 1 96.75 190 LEU B C 1
ATOM 3490 O O . LEU B 1 190 ? 17.266 -18.25 -1.999 1 96.75 190 LEU B O 1
ATOM 3494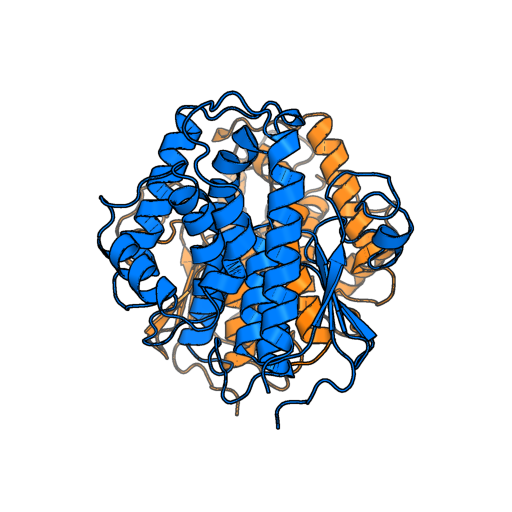 N N . LEU B 1 191 ? 15.531 -19.625 -1.694 1 97.75 191 LEU B N 1
ATOM 3495 C CA . LEU B 1 191 ? 15.336 -19.281 -0.293 1 97.75 191 LEU B CA 1
ATOM 3496 C C . LEU B 1 191 ? 14.82 -20.469 0.502 1 97.75 191 LEU B C 1
ATOM 3498 O O . LEU B 1 191 ? 13.953 -21.203 0.033 1 97.75 191 LEU B O 1
ATOM 3502 N N . LYS B 1 192 ? 15.398 -20.719 1.614 1 97.5 192 LYS B N 1
ATOM 3503 C CA . LYS B 1 192 ? 14.891 -21.688 2.584 1 97.5 192 LYS B CA 1
ATOM 3504 C C . LYS B 1 192 ? 14.25 -20.984 3.775 1 97.5 192 LYS B C 1
ATOM 3506 O O . LYS B 1 192 ? 14.75 -19.969 4.246 1 97.5 192 LYS B O 1
ATOM 3511 N N . VAL B 1 193 ? 13.125 -21.547 4.207 1 98.19 193 VAL B N 1
ATOM 3512 C CA . VAL B 1 193 ? 12.422 -20.859 5.285 1 98.19 193 VAL B CA 1
ATOM 3513 C C . VAL B 1 193 ? 12.172 -21.828 6.438 1 98.19 193 VAL B C 1
ATOM 3515 O O . VAL B 1 193 ? 11.352 -21.562 7.32 1 98.19 193 VAL B O 1
ATOM 3518 N N . ASP B 1 194 ? 12.844 -22.906 6.543 1 97.38 194 ASP B N 1
ATOM 3519 C CA . ASP B 1 194 ? 12.617 -23.984 7.492 1 97.38 194 ASP B CA 1
ATOM 3520 C C . ASP B 1 194 ? 12.844 -23.516 8.93 1 97.38 194 ASP B C 1
ATOM 3522 O O . ASP B 1 194 ? 12.242 -24.031 9.859 1 97.38 194 ASP B O 1
ATOM 3526 N N . GLU B 1 195 ? 13.734 -22.609 9.133 1 97.62 195 GLU B N 1
ATOM 3527 C CA . GLU B 1 195 ? 14.062 -22.156 10.484 1 97.62 195 GLU B CA 1
ATOM 3528 C C . GLU B 1 195 ? 12.961 -21.266 11.055 1 97.62 195 GLU B C 1
ATOM 3530 O O . GLU B 1 195 ? 12.945 -20.984 12.25 1 97.62 195 GLU B O 1
ATOM 3535 N N . PHE B 1 196 ? 12.07 -20.797 10.188 1 98.38 196 PHE B N 1
ATOM 3536 C CA . PHE B 1 196 ? 10.93 -20 10.617 1 98.38 196 PHE B CA 1
ATOM 3537 C C . PHE B 1 196 ? 9.688 -20.875 10.781 1 98.38 196 PHE B C 1
ATOM 3539 O O . PHE B 1 196 ? 8.953 -21.109 9.82 1 98.38 196 PHE B O 1
ATOM 3546 N N . GLU B 1 197 ? 9.352 -21.234 11.914 1 98.19 197 GLU B N 1
ATOM 3547 C CA . GLU B 1 197 ? 8.406 -22.312 12.203 1 98.19 197 GLU B CA 1
ATOM 3548 C C . GLU B 1 197 ? 6.988 -21.922 11.781 1 98.19 197 GLU B C 1
ATOM 3550 O O . GLU B 1 197 ? 6.324 -22.656 11.055 1 98.19 197 GLU B O 1
ATOM 3555 N N . ASN B 1 198 ? 6.527 -20.734 12.297 1 98.25 198 ASN B N 1
ATOM 3556 C CA . ASN B 1 198 ? 5.176 -20.312 11.953 1 98.25 198 ASN B CA 1
ATOM 3557 C C . ASN B 1 198 ? 5.031 -20.078 10.445 1 98.25 198 ASN B C 1
ATOM 3559 O O . ASN B 1 198 ? 4.012 -20.453 9.859 1 98.25 198 ASN B O 1
ATOM 3563 N N . LEU B 1 199 ? 6.086 -19.516 9.898 1 98.56 199 LEU B N 1
ATOM 3564 C CA . LEU B 1 199 ? 6.098 -19.25 8.469 1 98.56 199 LEU B CA 1
ATOM 3565 C C . LEU B 1 199 ? 6.051 -20.547 7.668 1 98.56 199 LEU B C 1
ATOM 3567 O O . LEU B 1 199 ? 5.273 -20.672 6.719 1 98.56 199 LEU B O 1
ATOM 3571 N N . SER B 1 200 ? 6.879 -21.5 8.023 1 98.44 200 SER B N 1
ATOM 3572 C CA . SER B 1 200 ? 6.918 -22.797 7.332 1 98.44 200 SER B CA 1
ATOM 3573 C C . SER B 1 200 ? 5.57 -23.5 7.418 1 98.44 200 SER B C 1
ATOM 3575 O O . SER B 1 200 ? 5.09 -24.047 6.426 1 98.44 200 SER B O 1
ATOM 3577 N N . SER B 1 201 ? 5.004 -23.469 8.562 1 98.5 201 SER B N 1
ATOM 3578 C CA . SER B 1 201 ? 3.688 -24.078 8.75 1 98.5 201 SER B CA 1
ATOM 3579 C C . SER B 1 201 ? 2.633 -23.391 7.895 1 98.5 201 SER B C 1
ATOM 3581 O O . SER B 1 201 ? 1.788 -24.047 7.285 1 98.5 201 SER B O 1
ATOM 3583 N N . TRP B 1 202 ? 2.646 -22.078 7.902 1 98.81 202 TRP B N 1
ATOM 3584 C CA . TRP B 1 202 ? 1.736 -21.281 7.102 1 98.81 202 TRP B CA 1
ATOM 3585 C C . TRP B 1 202 ? 1.899 -21.578 5.617 1 98.81 202 TRP B C 1
ATOM 3587 O O . TRP B 1 202 ? 0.911 -21.719 4.891 1 98.81 202 TRP B O 1
ATOM 3597 N N . MET B 1 203 ? 3.137 -21.719 5.141 1 98.69 203 MET B N 1
ATOM 3598 C CA . MET B 1 203 ? 3.387 -22.062 3.746 1 98.69 203 MET B CA 1
ATOM 3599 C C . MET B 1 203 ? 2.715 -23.375 3.385 1 98.69 203 MET B C 1
ATOM 3601 O O . MET B 1 203 ? 2.119 -23.516 2.312 1 98.69 203 MET B O 1
ATOM 3605 N N . ASN B 1 204 ? 2.838 -24.312 4.254 1 98.44 204 ASN B N 1
ATOM 3606 C CA . ASN B 1 204 ? 2.205 -25.609 4.027 1 98.44 204 ASN B CA 1
ATOM 3607 C C . ASN B 1 204 ? 0.688 -25.469 3.93 1 98.44 204 ASN B C 1
ATOM 3609 O O . ASN B 1 204 ? 0.062 -26.094 3.066 1 98.44 204 ASN B O 1
ATOM 3613 N N . ARG B 1 205 ? 0.078 -24.703 4.805 1 98.62 205 ARG B N 1
ATOM 3614 C CA . ARG B 1 205 ? -1.366 -24.5 4.754 1 98.62 205 ARG B CA 1
ATOM 3615 C C . ARG B 1 205 ? -1.781 -23.875 3.432 1 98.62 205 ARG B C 1
ATOM 3617 O O . ARG B 1 205 ? -2.818 -24.219 2.867 1 98.62 205 ARG B O 1
ATOM 3624 N N . MET B 1 206 ? -0.981 -23 2.953 1 98.75 206 MET B N 1
ATOM 3625 C CA . MET B 1 206 ? -1.305 -22.266 1.729 1 98.75 206 MET B CA 1
ATOM 3626 C C . MET B 1 206 ? -1.305 -23.203 0.524 1 98.75 206 MET B C 1
ATOM 3628 O O . MET B 1 206 ? -2.037 -22.984 -0.44 1 98.75 206 MET B O 1
ATOM 3632 N N . THR B 1 207 ? -0.496 -24.281 0.531 1 98.56 207 THR B N 1
ATOM 3633 C CA . THR B 1 207 ? -0.448 -25.203 -0.589 1 98.56 207 THR B CA 1
ATOM 3634 C C . THR B 1 207 ? -1.789 -25.922 -0.761 1 98.56 207 THR B C 1
ATOM 3636 O O . THR B 1 207 ? -2.061 -26.5 -1.813 1 98.56 207 THR B O 1
ATOM 3639 N N . GLN B 1 208 ? -2.627 -25.828 0.258 1 98.19 208 GLN B N 1
ATOM 3640 C CA . GLN B 1 208 ? -3.898 -26.547 0.227 1 98.19 208 GLN B CA 1
ATOM 3641 C C . GLN B 1 208 ? -5.004 -25.672 -0.358 1 98.19 208 GLN B C 1
ATOM 3643 O O . GLN B 1 208 ? -6.117 -26.141 -0.598 1 98.19 208 GLN B O 1
ATOM 3648 N N . LEU B 1 209 ? -4.762 -24.438 -0.51 1 98.19 209 LEU B N 1
ATOM 3649 C CA . LEU B 1 209 ? -5.758 -23.547 -1.097 1 98.19 209 LEU B CA 1
ATOM 3650 C C . LEU B 1 209 ? -6.07 -23.969 -2.533 1 98.19 209 LEU B C 1
ATOM 3652 O O . LEU B 1 209 ? -5.164 -24.312 -3.295 1 98.19 209 LEU B O 1
ATOM 3656 N N . PRO B 1 210 ? -7.34 -23.859 -2.949 1 97.94 210 PRO B N 1
ATOM 3657 C CA . PRO B 1 210 ? -7.699 -24.219 -4.32 1 97.94 210 PRO B CA 1
ATOM 3658 C C . PRO B 1 210 ? -6.879 -23.469 -5.367 1 97.94 210 PRO B C 1
ATOM 3660 O O . PRO B 1 210 ? -6.562 -22.297 -5.18 1 97.94 210 PRO B O 1
ATOM 3663 N N . PHE B 1 211 ? -6.445 -24.203 -6.426 1 98.38 211 PHE B N 1
ATOM 3664 C CA . PHE B 1 211 ? -5.785 -23.672 -7.613 1 98.38 211 PHE B CA 1
ATOM 3665 C C . PHE B 1 211 ? -4.336 -23.312 -7.316 1 98.38 211 PHE B C 1
ATOM 3667 O O . PHE B 1 211 ? -3.695 -22.609 -8.094 1 98.38 211 PHE B O 1
ATOM 3674 N N . HIS B 1 212 ? -3.814 -23.734 -6.219 1 98.75 212 HIS B N 1
ATOM 3675 C CA . HIS B 1 212 ? -2.426 -23.469 -5.867 1 98.75 212 HIS B CA 1
ATOM 3676 C C . HIS B 1 212 ? -1.479 -23.875 -6.992 1 98.75 212 HIS B C 1
ATOM 3678 O O . HIS B 1 212 ? -0.655 -23.062 -7.434 1 98.75 212 HIS B O 1
ATOM 3684 N N . ASP B 1 213 ? -1.647 -25.078 -7.48 1 98.44 213 ASP B N 1
ATOM 3685 C CA . ASP B 1 213 ? -0.729 -25.594 -8.492 1 98.44 213 ASP B CA 1
ATOM 3686 C C . ASP B 1 213 ? -0.888 -24.844 -9.812 1 98.44 213 ASP B C 1
ATOM 3688 O O . ASP B 1 213 ? 0.091 -24.625 -10.523 1 98.44 213 ASP B O 1
ATOM 3692 N N . VAL B 1 214 ? -2.074 -24.484 -10.125 1 98.56 214 VAL B N 1
ATOM 3693 C CA . VAL B 1 214 ? -2.346 -23.719 -11.336 1 98.56 214 VAL B CA 1
ATOM 3694 C C . VAL B 1 214 ? -1.614 -22.375 -11.273 1 98.56 214 VAL B C 1
ATOM 3696 O O . VAL B 1 214 ? -0.885 -22.016 -12.203 1 98.56 214 VAL B O 1
ATOM 3699 N N . ALA B 1 215 ? -1.727 -21.688 -10.148 1 98.75 215 ALA B N 1
ATOM 3700 C CA . ALA B 1 215 ? -1.17 -20.344 -9.969 1 98.75 215 ALA B CA 1
ATOM 3701 C C . ALA B 1 215 ? 0.355 -20.375 -10.023 1 98.75 215 ALA B C 1
ATOM 3703 O O . ALA B 1 215 ? 0.993 -19.359 -10.289 1 98.75 215 ALA B O 1
ATOM 3704 N N . HIS B 1 216 ? 0.946 -21.578 -9.797 1 98.75 216 HIS B N 1
ATOM 3705 C CA . HIS B 1 216 ? 2.398 -21.641 -9.688 1 98.75 216 HIS B CA 1
ATOM 3706 C C . HIS B 1 216 ? 2.988 -22.578 -10.742 1 98.75 216 HIS B C 1
ATOM 3708 O O . HIS B 1 216 ? 4.137 -23.016 -10.617 1 98.75 216 HIS B O 1
ATOM 3714 N N . ALA B 1 217 ? 2.191 -22.828 -11.789 1 98.81 217 ALA B N 1
ATOM 3715 C CA . ALA B 1 217 ? 2.623 -23.734 -12.852 1 98.81 217 ALA B CA 1
ATOM 3716 C C . ALA B 1 217 ? 3.854 -23.188 -13.57 1 98.81 217 ALA B C 1
ATOM 3718 O O . ALA B 1 217 ? 4.758 -23.938 -13.93 1 98.81 217 ALA B O 1
ATOM 3719 N N . ALA B 1 218 ? 3.895 -21.891 -13.789 1 98.56 218 ALA B N 1
ATOM 3720 C CA . ALA B 1 218 ? 5.047 -21.281 -14.445 1 98.56 218 ALA B CA 1
ATOM 3721 C C . ALA B 1 218 ? 6.32 -21.5 -13.633 1 98.56 218 ALA B C 1
ATOM 3723 O O . ALA B 1 218 ? 7.379 -21.797 -14.195 1 98.56 218 ALA B O 1
ATOM 3724 N N . LEU B 1 219 ? 6.25 -21.359 -12.336 1 98.12 219 LEU B N 1
ATOM 3725 C CA . LEU B 1 219 ? 7.402 -21.531 -11.461 1 98.12 219 LEU B CA 1
ATOM 3726 C C . LEU B 1 219 ? 7.871 -22.984 -11.461 1 98.12 219 LEU B C 1
ATOM 3728 O O . LEU B 1 219 ? 9.078 -23.25 -11.477 1 98.12 219 LEU B O 1
ATOM 3732 N N . LYS B 1 220 ? 6.836 -23.812 -11.359 1 97.75 220 LYS B N 1
ATOM 3733 C CA . LYS B 1 220 ? 7.164 -25.234 -11.398 1 97.75 220 LYS B CA 1
ATOM 3734 C C . LYS B 1 220 ? 7.953 -25.594 -12.656 1 97.75 220 LYS B C 1
ATOM 3736 O O . LYS B 1 220 ? 8.938 -26.328 -12.594 1 97.75 220 LYS B O 1
ATOM 3741 N N . ASP B 1 221 ? 7.523 -25.062 -13.773 1 97.38 221 ASP B N 1
ATOM 3742 C CA . ASP B 1 221 ? 8.195 -25.328 -15.039 1 97.38 221 ASP B CA 1
ATOM 3743 C C . ASP B 1 221 ? 9.578 -24.672 -15.07 1 97.38 221 ASP B C 1
ATOM 3745 O O . ASP B 1 221 ? 10.539 -25.266 -15.578 1 97.38 221 ASP B O 1
ATOM 3749 N N . LEU B 1 222 ? 9.703 -23.484 -14.555 1 96.38 222 LEU B N 1
ATOM 3750 C CA . LEU B 1 222 ? 10.992 -22.797 -14.492 1 96.38 222 LEU B CA 1
ATOM 3751 C C . LEU B 1 222 ? 12.008 -23.609 -13.703 1 96.38 222 LEU B C 1
ATOM 3753 O O . LEU B 1 222 ? 13.164 -23.719 -14.117 1 96.38 222 LEU B O 1
ATOM 3757 N N . GLY B 1 223 ? 11.578 -24.125 -12.578 1 95.25 223 GLY B N 1
ATOM 3758 C CA . GLY B 1 223 ? 12.375 -25.062 -11.805 1 95.25 223 GLY B CA 1
ATOM 3759 C C . GLY B 1 223 ? 13.469 -24.391 -10.984 1 95.25 223 GLY B C 1
ATOM 3760 O O . GLY B 1 223 ? 13.352 -23.219 -10.625 1 95.25 223 GLY B O 1
ATOM 3761 N N . ASP B 1 224 ? 14.461 -25.172 -10.672 1 96.06 224 ASP B N 1
ATOM 3762 C CA . ASP B 1 224 ? 15.523 -24.797 -9.742 1 96.06 224 ASP B CA 1
ATOM 3763 C C . ASP B 1 224 ? 16.438 -23.734 -10.344 1 96.06 224 ASP B C 1
ATOM 3765 O O . ASP B 1 224 ? 17 -23.938 -11.422 1 96.06 224 ASP B O 1
ATOM 3769 N N . LEU B 1 225 ? 16.625 -22.625 -9.609 1 95.06 225 LEU B N 1
ATOM 3770 C CA . LEU B 1 225 ? 17.469 -21.531 -10.078 1 95.06 225 LEU B CA 1
ATOM 3771 C C . LEU B 1 225 ? 18.734 -21.438 -9.234 1 95.06 225 LEU B C 1
ATOM 3773 O O . LEU B 1 225 ? 19.562 -20.531 -9.438 1 95.06 225 LEU B O 1
ATOM 3777 N N . SER B 1 226 ? 18.859 -22.266 -8.273 1 92.19 226 SER B N 1
ATOM 3778 C CA . SER B 1 226 ? 19.984 -22.188 -7.348 1 92.19 226 SER B CA 1
ATOM 3779 C C . SER B 1 226 ? 21.297 -22.609 -8.016 1 92.19 226 SER B C 1
ATOM 3781 O O . SER B 1 226 ? 22.375 -22.234 -7.57 1 92.19 226 SER B O 1
ATOM 3783 N N . GLN B 1 227 ? 21.156 -23.438 -9.047 1 85.25 227 GLN B N 1
ATOM 3784 C CA . GLN B 1 227 ? 22.344 -23.938 -9.727 1 85.25 227 GLN B CA 1
ATOM 3785 C C . GLN B 1 227 ? 22.312 -23.609 -11.211 1 85.25 227 GLN B C 1
ATOM 3787 O O . GLN B 1 227 ? 21.234 -23.516 -11.805 1 85.25 227 GLN B O 1
ATOM 3792 N N . ASP B 1 228 ? 23.484 -23.188 -11.688 1 75.25 228 ASP B N 1
ATOM 3793 C CA . ASP B 1 228 ? 23.609 -23 -13.125 1 75.25 228 ASP B CA 1
ATOM 3794 C C . ASP B 1 228 ? 23.516 -24.344 -13.867 1 75.25 228 ASP B C 1
ATOM 3796 O O . ASP B 1 228 ? 24.375 -25.203 -13.703 1 75.25 228 ASP B O 1
ATOM 3800 N N . LYS B 1 229 ? 22.453 -24.547 -14.539 1 73.94 229 LYS B N 1
ATOM 3801 C CA . LYS B 1 229 ? 22.234 -25.828 -15.211 1 73.94 229 LYS B CA 1
ATOM 3802 C C . LYS B 1 229 ? 22.734 -25.781 -16.656 1 73.94 229 LYS B C 1
ATOM 3804 O O . LYS B 1 229 ? 22.422 -26.672 -17.453 1 73.94 229 LYS B O 1
ATOM 3809 N N . GLY B 1 230 ? 23.344 -24.766 -16.906 1 80.75 230 GLY B N 1
ATOM 3810 C CA . GLY B 1 230 ? 23.922 -24.672 -18.234 1 80.75 230 GLY B CA 1
ATOM 3811 C C . GLY B 1 230 ? 22.953 -24.125 -19.266 1 80.75 230 GLY B C 1
ATOM 3812 O O . GLY B 1 230 ? 23.344 -23.859 -20.406 1 80.75 230 GLY B O 1
ATOM 3813 N N . VAL B 1 231 ? 21.703 -24.141 -19 1 84.06 231 VAL B N 1
ATOM 3814 C CA . VAL B 1 231 ? 20.734 -23.562 -19.906 1 84.06 231 VAL B CA 1
ATOM 3815 C C . VAL B 1 231 ? 20.516 -22.094 -19.562 1 84.06 231 VAL B C 1
ATOM 3817 O O . VAL B 1 231 ? 20.188 -21.75 -18.422 1 84.06 231 VAL B O 1
ATOM 3820 N N . PRO B 1 232 ? 20.781 -21.234 -20.562 1 88.62 232 PRO B N 1
ATOM 3821 C CA . PRO B 1 232 ? 20.547 -19.812 -20.312 1 88.62 232 PRO B CA 1
ATOM 3822 C C . PRO B 1 232 ? 19.125 -19.531 -19.844 1 88.62 232 PRO B C 1
ATOM 3824 O O . PRO B 1 232 ? 18.172 -20.125 -20.359 1 88.62 232 PRO B O 1
ATOM 3827 N N . ILE B 1 233 ? 18.938 -18.703 -18.891 1 90.94 233 ILE B N 1
ATOM 3828 C CA . ILE B 1 233 ? 17.656 -18.391 -18.266 1 90.94 233 ILE B CA 1
ATOM 3829 C C . ILE B 1 233 ? 16.672 -17.906 -19.344 1 90.94 233 ILE B C 1
ATOM 3831 O O . ILE B 1 233 ? 15.484 -18.188 -19.266 1 90.94 233 ILE B O 1
ATOM 3835 N N . ALA B 1 234 ? 17.156 -17.188 -20.297 1 87.69 234 ALA B N 1
ATOM 3836 C CA . ALA B 1 234 ? 16.328 -16.641 -21.359 1 87.69 234 ALA B CA 1
ATOM 3837 C C . ALA B 1 234 ? 15.586 -17.766 -22.094 1 87.69 234 ALA B C 1
ATOM 3839 O O . ALA B 1 234 ? 14.461 -17.578 -22.562 1 87.69 234 ALA B O 1
ATOM 3840 N N . LYS B 1 235 ? 16.141 -18.938 -22.156 1 92.94 235 LYS B N 1
ATOM 3841 C CA . LYS B 1 235 ? 15.555 -20.062 -22.859 1 92.94 235 LYS B CA 1
ATOM 3842 C C . LYS B 1 235 ? 14.539 -20.797 -22 1 92.94 235 LYS B C 1
ATOM 3844 O O . LYS B 1 235 ? 13.742 -21.594 -22.5 1 92.94 235 LYS B O 1
ATOM 3849 N N . ARG B 1 236 ? 14.562 -20.484 -20.719 1 94.19 236 ARG B N 1
ATOM 3850 C CA . ARG B 1 236 ? 13.672 -21.156 -19.797 1 94.19 236 ARG B CA 1
ATOM 3851 C C . ARG B 1 236 ? 12.422 -20.328 -19.531 1 94.19 236 ARG B C 1
ATOM 3853 O O . ARG B 1 236 ? 11.367 -20.875 -19.188 1 94.19 236 ARG B O 1
ATOM 3860 N N . ILE B 1 237 ? 12.523 -19.062 -19.734 1 94.5 237 ILE B N 1
ATOM 3861 C CA . ILE B 1 237 ? 11.438 -18.141 -19.406 1 94.5 237 ILE B CA 1
ATOM 3862 C C . ILE B 1 237 ? 10.258 -18.375 -20.344 1 94.5 237 ILE B C 1
ATOM 3864 O O . ILE B 1 237 ? 9.109 -18.438 -19.906 1 94.5 237 ILE B O 1
ATOM 3868 N N . GLY B 1 238 ? 10.57 -18.453 -21.562 1 94.44 238 GLY B N 1
ATOM 3869 C CA . GLY B 1 238 ? 9.531 -18.672 -22.562 1 94.44 238 GLY B CA 1
ATOM 3870 C C . GLY B 1 238 ? 8.648 -19.859 -22.25 1 94.44 238 GLY B C 1
ATOM 3871 O O . GLY B 1 238 ? 7.434 -19.719 -22.078 1 94.44 238 GLY B O 1
ATOM 3872 N N . PRO B 1 239 ? 9.258 -21.047 -22.156 1 96.69 239 PRO B N 1
ATOM 3873 C CA . PRO B 1 239 ? 8.484 -22.25 -21.844 1 96.69 239 PRO B CA 1
ATOM 3874 C C . PRO B 1 239 ? 7.734 -22.125 -20.516 1 96.69 239 PRO B C 1
ATOM 3876 O O . PRO B 1 239 ? 6.582 -22.562 -20.406 1 96.69 239 PRO B O 1
ATOM 3879 N N . ALA B 1 240 ? 8.312 -21.609 -19.516 1 97.75 240 ALA B N 1
ATOM 3880 C CA . ALA B 1 240 ? 7.668 -21.422 -18.234 1 97.75 240 ALA B CA 1
ATOM 3881 C C . ALA B 1 240 ? 6.43 -20.531 -18.359 1 97.75 240 ALA B C 1
ATOM 3883 O O . ALA B 1 240 ? 5.387 -20.828 -17.766 1 97.75 240 ALA B O 1
ATOM 3884 N N . THR B 1 241 ? 6.613 -19.469 -19.078 1 97.62 241 THR B N 1
ATOM 3885 C CA . THR B 1 241 ? 5.504 -18.547 -19.328 1 97.62 241 THR B CA 1
ATOM 3886 C C . THR B 1 241 ? 4.352 -19.281 -20.016 1 97.62 241 THR B C 1
ATOM 3888 O O . THR B 1 241 ? 3.195 -19.141 -19.609 1 97.62 241 THR B O 1
ATOM 3891 N N . LYS B 1 242 ? 4.648 -20.078 -21.016 1 98.06 242 LYS B N 1
ATOM 3892 C CA . LY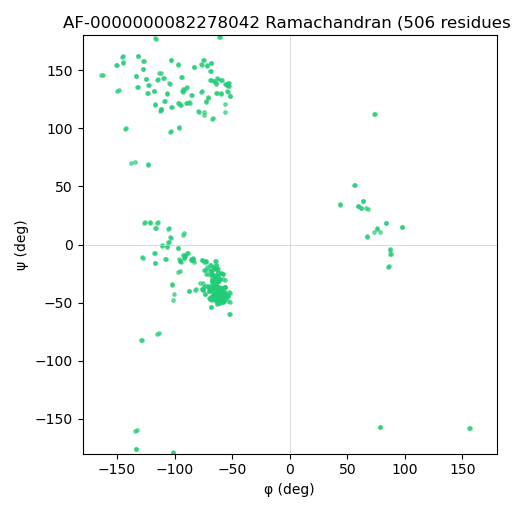S B 1 242 ? 3.635 -20.828 -21.75 1 98.06 242 LYS B CA 1
ATOM 3893 C C . LYS B 1 242 ? 2.918 -21.812 -20.828 1 98.06 242 LYS B C 1
ATOM 3895 O O . LYS B 1 242 ? 1.698 -21.984 -20.922 1 98.06 242 LYS B O 1
ATOM 3900 N N . ALA B 1 243 ? 3.674 -22.453 -20 1 98.56 243 ALA B N 1
ATOM 3901 C CA . ALA B 1 243 ? 3.098 -23.406 -19.047 1 98.56 243 ALA B CA 1
ATOM 3902 C C . ALA B 1 243 ? 2.115 -22.703 -18.109 1 98.56 243 ALA B C 1
ATOM 3904 O O . ALA B 1 243 ? 1.043 -23.25 -17.812 1 98.56 243 ALA B O 1
ATOM 3905 N N . GLY B 1 244 ? 2.488 -21.547 -17.625 1 98.69 244 GLY B N 1
ATOM 3906 C CA . GLY B 1 244 ? 1.6 -20.781 -16.766 1 98.69 244 GLY B CA 1
ATOM 3907 C C . GLY B 1 244 ? 0.316 -20.359 -17.469 1 98.69 244 GLY B C 1
ATOM 3908 O O . GLY B 1 244 ? -0.773 -20.516 -16.906 1 98.69 244 GLY B O 1
ATOM 3909 N N . LEU B 1 245 ? 0.454 -19.859 -18.703 1 98.56 245 LEU B N 1
ATOM 3910 C CA . LEU B 1 245 ? -0.709 -19.438 -19.469 1 98.56 245 LEU B CA 1
ATOM 3911 C C . LEU B 1 245 ? -1.673 -20.594 -19.688 1 98.56 245 LEU B C 1
ATOM 3913 O O . LEU B 1 245 ? -2.885 -20.453 -19.516 1 98.56 245 LEU B O 1
ATOM 3917 N N . LYS B 1 246 ? -1.122 -21.703 -20.062 1 98.31 246 LYS B N 1
ATOM 3918 C CA . LYS B 1 246 ? -1.935 -22.891 -20.312 1 98.31 246 LYS B CA 1
ATOM 3919 C C . LYS B 1 246 ? -2.658 -23.344 -19.047 1 98.31 246 LYS B C 1
ATOM 3921 O O . LYS B 1 246 ? -3.834 -23.703 -19.094 1 98.31 246 LYS B O 1
ATOM 3926 N N . ALA B 1 247 ? -1.977 -23.328 -17.938 1 98.56 247 ALA B N 1
ATOM 3927 C CA . ALA B 1 247 ? -2.568 -23.75 -16.672 1 98.56 247 ALA B CA 1
ATOM 3928 C C . ALA B 1 247 ? -3.764 -22.875 -16.297 1 98.56 247 ALA B C 1
ATOM 3930 O O . ALA B 1 247 ? -4.816 -23.391 -15.906 1 98.56 247 ALA B O 1
ATOM 3931 N N . PHE B 1 248 ? -3.604 -21.578 -16.406 1 98.44 248 PHE B N 1
ATOM 3932 C CA . PHE B 1 248 ? -4.695 -20.656 -16.094 1 98.44 248 PHE B CA 1
ATOM 3933 C C . PHE B 1 248 ? -5.871 -20.875 -17.031 1 98.44 248 PHE B C 1
ATOM 3935 O O . PHE B 1 248 ? -7.027 -20.875 -16.609 1 98.44 248 PHE B O 1
ATOM 3942 N N . ALA B 1 249 ? -5.602 -21.047 -18.312 1 97.56 249 ALA B N 1
ATOM 3943 C CA . ALA B 1 249 ? -6.652 -21.281 -19.312 1 97.56 249 ALA B CA 1
ATOM 3944 C C . ALA B 1 249 ? -7.418 -22.562 -19.016 1 97.56 249 ALA B C 1
ATOM 3946 O O . ALA B 1 249 ? -8.648 -22.578 -19.016 1 97.56 249 ALA B O 1
ATOM 3947 N N . ASP B 1 250 ? -6.723 -23.609 -18.703 1 97.69 250 ASP B N 1
ATOM 3948 C CA . ASP B 1 250 ? -7.324 -24.906 -18.438 1 97.69 250 ASP B CA 1
ATOM 3949 C C . ASP B 1 250 ? -8.203 -24.859 -17.188 1 97.69 250 ASP B C 1
ATOM 3951 O O . ASP B 1 250 ? -9.266 -25.484 -17.156 1 97.69 250 ASP B O 1
ATOM 3955 N N . ALA B 1 251 ? -7.797 -24.141 -16.203 1 97.88 251 ALA B N 1
ATOM 3956 C CA . ALA B 1 251 ? -8.492 -24.094 -14.914 1 97.88 251 ALA B CA 1
ATOM 3957 C C . ALA B 1 251 ? -9.844 -23.391 -15.055 1 97.88 251 ALA B C 1
ATOM 3959 O O . ALA B 1 251 ? -10.75 -23.609 -14.242 1 97.88 251 ALA B O 1
ATOM 3960 N N . GLN B 1 252 ? -9.984 -22.578 -16.062 1 96.12 252 GLN B N 1
ATOM 3961 C CA . GLN B 1 252 ? -11.211 -21.797 -16.203 1 96.12 252 GLN B CA 1
ATOM 3962 C C . GLN B 1 252 ? -12.227 -22.531 -17.078 1 96.12 252 GLN B C 1
ATOM 3964 O O . GLN B 1 252 ? -13.367 -22.094 -17.203 1 96.12 252 GLN B O 1
ATOM 3969 N N . GLN B 1 253 ? -11.828 -23.578 -17.688 1 90.25 253 GLN B N 1
ATOM 3970 C CA . GLN B 1 253 ? -12.719 -24.375 -18.516 1 90.25 253 GLN B CA 1
ATOM 3971 C C . GLN B 1 253 ? -13.477 -25.406 -17.688 1 90.25 253 GLN B C 1
ATOM 3973 O O . GLN B 1 253 ? -14.453 -26 -18.156 1 90.25 253 GLN B O 1
ATOM 3978 N N . ILE B 1 254 ? -13.094 -25.656 -16.453 1 68.81 254 ILE B N 1
ATOM 3979 C CA . ILE B 1 254 ? -13.719 -26.688 -15.641 1 68.81 254 ILE B CA 1
ATOM 3980 C C . ILE B 1 254 ? -15.039 -26.156 -15.07 1 68.81 254 ILE B C 1
ATOM 3982 O O . ILE B 1 254 ? -15.062 -25.125 -14.398 1 68.81 254 ILE B O 1
ATOM 3986 N N . PRO B 1 255 ? -16.281 -26.75 -15.484 1 60.62 255 PRO B N 1
ATOM 3987 C CA . PRO B 1 255 ? -17.594 -26.328 -15.023 1 60.62 255 PRO B CA 1
ATOM 3988 C C . PRO B 1 255 ? -17.719 -26.312 -13.5 1 60.62 255 PRO B C 1
ATOM 3990 O O . PRO B 1 255 ? -17.016 -27.062 -12.82 1 60.62 255 PRO B O 1
#

Sequence (510 aa):
MPSIAKIPLKLYGVPLSQPFRSCAWTLLNLRVPFEIEMAVPGMSSKVGTKNENFQALTPHRSTQVPLLVDNNTGLVLTESPAIMSHVCERYGTHNQLLAPSGSNQKALINSYTHWHHSHTRFLAKIFQTKVRPDLKALLNEEDHERIRTILQNIDRGWLQSSPYIGESDTPSVADILAYGEISTLTMTNLLKVDEFENLSSWMNRMTQLPFHDVAHAALKDLGDLSQDKGVPIAKRIGPATKAGLKAFADAQQIPMPSIAKIPLKLYGVPLSQPFRSCAWTLLNLRVPFEIEMAVPGMSSKVGTKNENFQALTPHRSTQVPLLVDNNTGLVLTESPAIMSHVCERYGTHNQLLAPSGSNQKALINSYTHWHHSHTRFLAKIFQTKVRPDLKALLNEEDHERIRTILQNIDRGWLQSSPYIGESDTPSVADILAYGEISTLTMTNLLKVDEFENLSSWMNRMTQLPFHDVAHAALKDLGDLSQDKGVPIAKRIGPATKAGLKAFADAQQIP

Nearest PDB structures (foldseek):
  1jlw-assembly1_A  TM=7.853E-01  e=7.117E-09  Anopheles cracens
  4zba-assembly2_C  TM=8.025E-01  e=5.851E-08  Phanerodontia chrysosporium
  7za4-assembly1_A  TM=7.876E-01  e=3.625E-08  Alopecurus myosuroides
  4ivf-assembly2_B  TM=7.591E-01  e=3.294E-08  Lodderomyces elongisporus NRRL YB-4239
  4zb8-assembly1_A  TM=8.157E-01  e=1.090E-07  Phanerodontia chrysosporium

Solvent-accessible surface area (backbone atoms only — not comparable to full-atom values): 26595 Å² total; per-residue (Å²): 126,56,50,78,79,86,46,60,28,36,40,30,21,46,50,75,38,44,54,28,24,32,38,53,39,47,34,57,72,55,68,50,61,66,41,80,40,67,29,41,76,83,30,62,52,93,45,9,27,61,12,64,78,51,31,62,68,37,52,57,65,56,64,66,65,26,32,38,38,33,77,78,77,71,42,70,42,45,44,43,67,27,46,44,53,32,50,28,52,29,45,20,59,93,42,44,47,57,44,57,86,46,35,67,44,30,34,39,29,42,18,44,51,59,49,28,68,81,38,60,54,57,58,51,56,65,55,38,42,65,77,35,62,89,66,69,55,76,83,51,70,67,51,53,52,48,49,52,50,44,54,46,23,42,20,59,24,50,30,54,84,24,77,20,49,29,72,26,93,54,70,28,56,41,38,43,50,53,45,32,53,54,46,58,30,44,62,17,54,71,45,84,54,76,89,36,60,46,42,42,52,35,54,57,57,52,63,68,42,80,60,40,64,40,46,40,31,11,48,61,62,53,31,67,65,66,55,90,78,80,64,61,58,78,71,40,48,57,59,10,36,51,44,14,52,50,33,52,56,57,64,68,68,62,131,125,57,49,75,79,88,48,62,27,36,41,31,22,46,48,76,38,44,55,28,24,32,36,52,40,47,33,57,71,57,67,49,62,65,42,80,41,67,29,40,78,83,31,63,51,92,45,9,27,61,12,64,78,52,30,63,69,37,52,56,64,56,62,66,67,26,32,38,38,34,75,79,80,70,43,69,42,46,44,42,66,29,45,43,53,32,50,28,53,29,46,20,59,92,40,45,47,59,44,57,87,47,35,68,45,28,34,38,29,43,18,46,51,59,50,28,67,83,37,61,53,57,58,51,56,65,55,37,43,63,75,35,61,87,67,70,57,75,84,50,71,68,50,54,52,49,51,52,48,46,53,46,23,42,20,59,24,50,29,54,86,24,75,19,49,31,72,24,93,54,69,28,56,41,38,44,49,52,45,33,52,53,45,56,30,42,64,17,54,70,45,84,54,76,90,35,59,48,42,42,52,34,54,56,57,52,64,68,41,82,61,39,66,40,48,41,30,11,48,61,62,52,30,67,64,67,56,88,77,81,63,62,59,80,72,41,47,56,59,12,36,50,44,14,52,50,34,53,56,56,64,69,67,62,130

Secondary structure (DSSP, 8-state):
-PPP-SS-EEEEE-TT-HHHHHHHHHHHHHT--EEEEE-BTT--STTBTTSHHHHTTSTTT---S-EEEETTTTEEEESHHHHHHHHHHHH-STTTTS--TT-HHHHHHHHHHHHHHHTGGGGHHHHHHHH-GGG-----HHHHHHHHHHHHHIIIIITSSSSBTTTBSS--HHHHHHHHHHHHHHHTTS---TT-HHHHHHHHHHTTSTTHHHHTHHHHHH---SS--SS-HHHHHHHHHHHHHHHHHHHTS--/-PPP-SS-EEEEE-TT-HHHHHHHHHHHHHT--EEEEE-BTT--STTBTTSHHHHTTSTTT---S-EEEETTTTEEEESHHHHHHHHHHHH-STTTTS--TT-HHHHHHHHHHHHHHHTGGGGHHHHHHHH-GGG-----HHHHHHHHHHHHHIIIIITSSSSBTTTBSS--HHHHHHHHHHHHHHHTTS---TT-HHHHHHHHHHTTSTTHHHHTHHHHHH---SS--SS-HHHHHHHHHHHHHHHHHHHTS--

Organism: NCBI:txid303405

Foldseek 3Di:
DADAQPDAKEWEEFLLDLLSLLLLLLCLLQLGHHDYQAEDDPDCPPNHLVDPVNCVLPPPPDSDDTWMARPVVRDIDDDSVVSSCVCCVRHNDPSVQADDPPDLLNVQLVVLSVVCVVALVLLVLLVCVQQVVVVVRDDDPVSVVSNVVSLCCVLCPQQNQELEGSNDPDHHSSLSSNLSSVVLCVQQVNDDNVVRPSVVSSNVVVCPRPCNCLSCQLSNQLHHRPDCPVDRSVVSNVVSRVRSNVSSVVSSPDD/DADAQPDAKEWEEFLLDLLSLLLLLLCLLQLGHHDYQAEDDPDCPPNHLVDPVNCVLPPPPDSDDTWMARPVVRDIDDDSVVSSCVCCVRHNDPSVLADDPPDLLNVQLVVLSVVCVVALVLLVLLVCVQQVVVVVRDDDPVSVVSNVVSLCCVLCPQQNQELEGSNDPDHHSSLSSNLSSVVLCVQQVNDDNVVRPSVVSSNVVVCPRPCNCLSCQLSNQLHHRPDCPVDRSVVSNVVSRVRSNVSSVVSSPDD

pLDDT: mean 94.85, std 6.66, range [52.62, 98.94]

Radius of gyration: 22.61 Å; Cα contacts (8 Å, |Δi|>4): 900; chains: 2; bounding box: 51×58×56 Å

InterPro domains:
  IPR004045 Glutathione S-transferase, N-terminal [PF13417] (11-92)
  IPR004045 Glutathione S-transferase, N-terminal [PS50404] (7-95)
  IPR004046 Glutathione S-transferase, C-terminal [PF00043] (168-210)
  IPR010987 Glutathione S-transferase, C-terminal-like [PS50405] (102-231)
  IPR040079 Glutathione transferase family [SFLDS00019] (8-207)
  IPR051369 Glutathione S-transferase Theta [PTHR43917] (9-229)